Protein AF-A0A3D3IQ63-F1 (afdb_monomer_lite)

pLDDT: mean 90.09, std 13.67, range [35.81, 98.88]

Foldseek 3Di:
DVVVVVVVVVVVVVVVCVVVVVVVCCVVDDNDPPCPVVVVQQKDAFAEEAEAELVCQVFFDPACLLQGQEYEYPAWEAFLQLATQQAPDVPHGDSSNVSLPDPSVLVRLVVNVVSNRAYEYEYEDADPVSLLSCLPVQLRSLVSNCVRCVVVCVVSVHQEYEYHYDDPDQDDPVLLVSVLSNLQNNLVSCVVSVSHFYEYEDELCNLAGRTSHDLQSNLVRGQAYEYQQFQLPAQQRQWADAGAFQAQPQANHLDHSVNSVVSSVVRHPLLRYAYEDEQWGKKFKALDQDHGAGGQGNGMDIGQQQNVVVVCVVCVPWDKDADPRRRWIKTWDADPDPSMIMIGTIAAQRSVVVVLVSSLVSVHSHYYYHHRNRNHDHRSVCSSVSSPDMDRDPPDPPPPPPPPDDDDNNPPRDHHPQFFKKKFPDKDDWKWKADQPRPDTDTDPDIDIDTANMKMFAAQGMWTWMDRPQFKIKTFDHGWIKHFHGRHPLHTEIETAAGKMKMATRDQPRWYWYHYQSKIKTGRHGMWMWHDDDQKIKIAAQDDWMKMWGAAPVRDIDMDIDDHGKMWIAGNVRRDIDID

Sequence (580 aa):
MKSFLVLVSGCILLFIFGIVGLYLYIRLTPPQPSWAPARLLGLYKPEIIGFQPFWLIGSGKDSYADDITTLAYFSLALQKDGTMRYEDNPGELEPGFAMLSSDLYAATLSAHRKKGTRLSLLVQNMNEDDILALIDTPQAHASKLVEEVAPIMQKHGFTDLNLDIESFNKASESARLQYVQFVKTVKEELTRLHLGTLTVELTPKSPVELHLIDLARIGEIADYLVLMAYDYHYAYSPVAGPVAPIGGVPTQAEYDVETALKETLRYVPASKVILGVPLYGYEWETLRGTPGSAVIPGSWQVATAGRVEDMLKRCPDCQQGFDSVAQEPYVVYPGETPGHFQQIFYENEEALRAKITLAEKYQLAGVALWALGYEGEGMLAPMTMYKNTVQYRGFGIKPAIRYTEIQPASLTLLPPTHALVGSIATMSGVVKKMGRRDEEYQVLEKTGPLVQGESVVAGADGTMTIEFPTQILLNADAWSELSFVDLLPPHVLILQKGGTVTYRLIHKDMPWSIRVLGTLVVLEAGELEVSVEGSQATVTLIEGKAIIGSIDAENVTSTYDLQEGQTARINDDAKTVSIH

Radius of gyration: 28.15 Å; chains: 1; bounding box: 73×69×96 Å

Structure (mmCIF, N/CA/C/O backbone):
data_AF-A0A3D3IQ63-F1
#
_entry.id   AF-A0A3D3IQ63-F1
#
loop_
_atom_site.group_PDB
_atom_site.id
_atom_site.type_symbol
_atom_site.label_atom_id
_atom_site.label_alt_id
_atom_site.label_comp_id
_atom_site.label_asym_id
_atom_site.label_entity_id
_atom_site.label_seq_id
_atom_site.pdbx_PDB_ins_code
_atom_site.Cartn_x
_atom_site.Cartn_y
_atom_site.Cartn_z
_atom_site.occupancy
_atom_site.B_iso_or_equiv
_atom_site.auth_seq_id
_atom_site.auth_comp_id
_atom_site.auth_asym_id
_atom_site.auth_atom_id
_atom_site.pdbx_PDB_model_num
ATOM 1 N N . MET A 1 1 ? -36.071 -39.947 57.641 1.00 54.97 1 MET A N 1
ATOM 2 C CA . MET A 1 1 ? -36.736 -38.630 57.473 1.00 54.97 1 MET A CA 1
ATOM 3 C C . MET A 1 1 ? -35.860 -37.434 57.848 1.00 54.97 1 MET A C 1
ATOM 5 O O . MET A 1 1 ? -35.780 -36.525 57.037 1.00 54.97 1 MET A O 1
ATOM 9 N N . LYS A 1 2 ? -35.164 -37.412 58.999 1.00 51.81 2 LYS A N 1
ATOM 10 C CA . LYS A 1 2 ? -34.334 -36.251 59.402 1.00 51.81 2 LYS A CA 1
ATOM 11 C C . LYS A 1 2 ? -33.175 -35.924 58.437 1.00 51.81 2 LYS A C 1
ATOM 13 O O . LYS A 1 2 ? -32.948 -34.757 58.159 1.00 51.81 2 LYS A O 1
ATOM 18 N N . SER A 1 3 ? -32.518 -36.925 57.848 1.00 52.50 3 SER A N 1
ATOM 19 C CA . SER A 1 3 ? -31.385 -36.708 56.926 1.00 52.50 3 SER A CA 1
ATOM 20 C C . SER A 1 3 ? -31.787 -36.185 55.538 1.00 52.50 3 SER A C 1
ATOM 22 O O . SER A 1 3 ? -31.010 -35.490 54.897 1.00 52.50 3 SER A O 1
ATOM 24 N N . PHE A 1 4 ? -33.015 -36.467 55.088 1.00 59.12 4 PHE A N 1
ATOM 25 C CA . PHE A 1 4 ? -33.533 -35.983 53.801 1.00 59.12 4 PHE A CA 1
ATOM 26 C C . PHE A 1 4 ? -33.907 -34.495 53.874 1.00 59.12 4 PHE A C 1
ATOM 28 O O . PHE A 1 4 ? -33.630 -33.735 52.953 1.00 59.12 4 PHE A O 1
ATOM 35 N N . LEU A 1 5 ? -34.454 -34.056 55.015 1.00 55.16 5 LEU A N 1
ATOM 36 C CA . LEU A 1 5 ? -34.812 -32.653 55.240 1.00 55.16 5 LEU A CA 1
ATOM 37 C C . LEU A 1 5 ? -33.580 -31.734 55.304 1.00 55.16 5 LEU A C 1
ATOM 39 O O . LEU A 1 5 ? -33.637 -30.601 54.832 1.00 55.16 5 LEU A O 1
ATOM 43 N N . VAL A 1 6 ? -32.461 -32.226 55.850 1.00 65.06 6 VAL A N 1
ATOM 44 C CA . VAL A 1 6 ? -31.188 -31.485 55.919 1.00 65.06 6 VAL A CA 1
ATOM 45 C C . VAL A 1 6 ? -30.563 -31.329 54.531 1.00 65.06 6 VAL A C 1
ATOM 47 O O . VAL A 1 6 ? -30.089 -30.245 54.204 1.00 65.06 6 VAL A O 1
ATOM 50 N N . LEU A 1 7 ? -30.626 -32.366 53.687 1.00 60.66 7 LEU A N 1
ATOM 51 C CA . LEU A 1 7 ? -30.106 -32.304 52.317 1.00 60.66 7 LEU A CA 1
ATOM 52 C C . LEU A 1 7 ? -30.907 -31.321 51.449 1.00 60.66 7 LEU A C 1
ATOM 54 O O . LEU A 1 7 ? -30.328 -30.476 50.773 1.00 60.66 7 LEU A O 1
ATOM 58 N N . VAL A 1 8 ? -32.241 -31.380 51.526 1.00 66.38 8 VAL A N 1
ATOM 59 C CA . VAL A 1 8 ? -33.128 -30.478 50.774 1.00 66.38 8 VAL A CA 1
ATOM 60 C C . VAL A 1 8 ? -32.972 -29.032 51.253 1.00 66.38 8 VAL A C 1
ATOM 62 O O . VAL A 1 8 ? -32.876 -28.125 50.429 1.00 66.38 8 VAL A O 1
ATOM 65 N N . SER A 1 9 ? -32.853 -28.807 52.566 1.00 63.78 9 SER A N 1
ATOM 66 C CA . SER A 1 9 ? -32.623 -27.463 53.119 1.00 63.78 9 SER A CA 1
ATOM 67 C C . SER A 1 9 ? -31.252 -26.901 52.724 1.00 63.78 9 SER A C 1
ATOM 69 O O . SER A 1 9 ? -31.149 -25.718 52.406 1.00 63.78 9 SER A O 1
ATOM 71 N N . GLY A 1 10 ? -30.212 -27.743 52.676 1.00 64.56 10 GLY A N 1
ATOM 72 C CA . GLY A 1 10 ? -28.877 -27.362 52.206 1.00 64.56 10 GLY A CA 1
ATOM 73 C C . GLY A 1 10 ? -28.847 -26.986 50.721 1.00 64.56 10 GLY A C 1
ATOM 74 O O . GLY A 1 10 ? -28.242 -25.979 50.358 1.00 64.56 10 GLY A O 1
ATOM 75 N N . CYS A 1 11 ? -29.555 -27.732 49.868 1.00 63.19 11 CYS A N 1
ATOM 76 C CA . CYS A 1 11 ? -29.680 -27.412 48.443 1.00 63.19 11 CYS A CA 1
ATOM 77 C C . CYS A 1 11 ? -30.464 -26.115 48.199 1.00 63.19 11 CYS A C 1
ATOM 79 O O . CYS A 1 11 ? -30.069 -25.326 47.345 1.00 63.19 11 CYS A O 1
ATOM 81 N N . ILE A 1 12 ? -31.530 -25.858 48.966 1.00 71.00 12 ILE A N 1
ATOM 82 C CA . ILE A 1 12 ? -32.300 -24.606 48.870 1.00 71.00 12 ILE A CA 1
ATOM 83 C C . ILE A 1 12 ? -31.444 -23.411 49.306 1.00 71.00 12 ILE A C 1
ATOM 85 O O . ILE A 1 12 ? -31.438 -22.388 48.626 1.00 71.00 12 ILE A O 1
ATOM 89 N N . LEU A 1 13 ? -30.670 -23.543 50.388 1.00 66.56 13 LEU A N 1
ATOM 90 C CA . LEU A 1 13 ? -29.742 -22.500 50.834 1.00 66.56 13 LEU A CA 1
ATOM 91 C C . LEU A 1 13 ? -28.660 -22.214 49.786 1.00 66.56 13 LEU A C 1
ATOM 93 O O . LEU A 1 13 ? -28.442 -21.052 49.461 1.00 66.56 13 LEU A O 1
ATOM 97 N N . LEU A 1 14 ? -28.038 -23.242 49.200 1.00 66.06 14 LEU A N 1
ATOM 98 C CA . LEU A 1 14 ? -27.058 -23.072 48.118 1.00 66.06 14 LEU A CA 1
ATOM 99 C C . LEU A 1 14 ? -27.665 -22.410 46.875 1.00 66.06 14 LEU A C 1
ATOM 101 O O . LEU A 1 14 ? -27.019 -21.570 46.253 1.00 66.06 14 LEU A O 1
ATOM 105 N N . PHE A 1 15 ? -28.913 -22.736 46.537 1.00 74.00 15 PHE A N 1
ATOM 106 C CA . PHE A 1 15 ? -29.622 -22.121 45.417 1.00 74.00 15 PHE A CA 1
ATOM 107 C C . PHE A 1 15 ? -29.935 -20.641 45.684 1.00 74.00 15 PHE A C 1
ATOM 109 O O . PHE A 1 15 ? -29.714 -19.796 44.820 1.00 74.00 15 PHE A O 1
ATOM 116 N N . ILE A 1 16 ? -30.367 -20.303 46.903 1.00 75.12 16 ILE A N 1
ATOM 117 C CA . ILE A 1 16 ? -30.617 -18.915 47.318 1.00 75.12 16 ILE A CA 1
ATOM 118 C C . ILE A 1 16 ? -29.309 -18.115 47.356 1.00 75.12 16 ILE A C 1
ATOM 120 O O . ILE A 1 16 ? -29.267 -17.014 46.814 1.00 75.12 16 ILE A O 1
ATOM 124 N N . PHE A 1 17 ? -28.227 -18.661 47.921 1.00 71.00 17 PHE A N 1
ATOM 125 C CA . PHE A 1 17 ? -26.913 -18.007 47.907 1.00 71.00 17 PHE A CA 1
ATOM 126 C C . PHE A 1 17 ? -26.361 -17.849 46.485 1.00 71.00 17 PHE A C 1
ATOM 128 O O . PHE A 1 17 ? -25.771 -16.814 46.185 1.00 71.00 17 PHE A O 1
ATOM 135 N N . GLY A 1 18 ? -26.606 -18.813 45.593 1.00 72.19 18 GLY A N 1
ATOM 136 C CA . GLY A 1 18 ? -26.267 -18.711 44.174 1.00 72.19 18 GLY A CA 1
ATOM 137 C C . GLY A 1 18 ? -27.030 -17.592 43.462 1.00 72.19 18 GLY A C 1
ATOM 138 O O . GLY A 1 18 ? -26.425 -16.804 42.743 1.00 72.19 18 GLY A O 1
ATOM 139 N N . ILE A 1 19 ? -28.337 -17.460 43.712 1.00 72.00 19 ILE A N 1
ATOM 140 C CA . ILE A 1 19 ? -29.169 -16.393 43.132 1.00 72.00 19 ILE A CA 1
ATOM 141 C C . ILE A 1 19 ? -28.791 -15.022 43.694 1.00 72.00 19 ILE A C 1
ATOM 143 O O . ILE A 1 19 ? -28.681 -14.066 42.933 1.00 72.00 19 ILE A O 1
ATOM 147 N N . VAL A 1 20 ? -28.570 -14.908 45.005 1.00 74.69 20 VAL A N 1
ATOM 148 C CA . VAL A 1 20 ? -28.164 -13.646 45.641 1.00 74.69 20 VAL A CA 1
ATOM 149 C C . VAL A 1 20 ? -26.754 -13.251 45.201 1.00 74.69 20 VAL A C 1
ATOM 151 O O . VAL A 1 20 ? -26.525 -12.085 44.897 1.00 74.69 20 VAL A O 1
ATOM 154 N N . GLY A 1 21 ? -25.831 -14.210 45.090 1.00 74.50 21 GLY A N 1
ATOM 155 C CA . GLY A 1 21 ? -24.493 -13.993 44.543 1.00 74.50 21 GLY A CA 1
ATOM 156 C C . GLY A 1 21 ? -24.529 -13.542 43.084 1.00 74.50 21 GLY A C 1
ATOM 157 O O . GLY A 1 21 ? -23.858 -12.577 42.735 1.00 74.50 21 GLY A O 1
ATOM 158 N N . LEU A 1 22 ? -25.370 -14.162 42.251 1.00 56.25 22 LEU A N 1
ATOM 159 C CA . LEU A 1 22 ? -25.578 -13.766 40.856 1.00 56.25 22 LEU A CA 1
ATOM 160 C C . LEU A 1 22 ? -26.241 -12.383 40.743 1.00 56.25 22 LEU A C 1
ATOM 162 O O . LEU A 1 22 ? -25.830 -11.573 39.920 1.00 56.25 22 LEU A O 1
ATOM 166 N N . TYR A 1 23 ? -27.223 -12.081 41.593 1.00 70.00 23 TYR A N 1
ATOM 167 C CA . TYR A 1 23 ? -27.890 -10.778 41.649 1.00 70.00 23 TYR A CA 1
ATOM 168 C C . TYR A 1 23 ? -26.930 -9.660 42.079 1.00 70.00 23 TYR A C 1
ATOM 170 O O . TYR A 1 23 ? -26.915 -8.592 41.468 1.00 70.00 23 TYR A O 1
ATOM 178 N N . LEU A 1 24 ? -26.104 -9.908 43.100 1.00 63.59 24 LEU A N 1
ATOM 179 C CA . LEU A 1 24 ? -25.075 -8.972 43.553 1.00 63.59 24 LEU A CA 1
ATOM 180 C C . LEU A 1 24 ? -23.960 -8.821 42.517 1.00 63.59 24 LEU A C 1
ATOM 182 O O . LEU A 1 24 ? -23.536 -7.698 42.276 1.00 63.59 24 LEU A O 1
ATOM 186 N N . TYR A 1 25 ? -23.544 -9.905 41.856 1.00 59.03 25 TYR A N 1
ATOM 187 C CA . TYR A 1 25 ? -22.601 -9.861 40.739 1.00 59.03 25 TYR A CA 1
ATOM 188 C C . TYR A 1 25 ? -23.136 -8.964 39.618 1.00 59.03 25 TYR A C 1
ATOM 190 O O . TYR A 1 25 ? -22.498 -7.972 39.300 1.00 59.03 25 TYR A O 1
ATOM 198 N N . ILE A 1 26 ? -24.359 -9.202 39.128 1.00 54.91 26 ILE A N 1
ATOM 199 C CA . ILE A 1 26 ? -24.999 -8.392 38.074 1.00 54.91 26 ILE A CA 1
ATOM 200 C C . ILE A 1 26 ? -25.148 -6.912 38.477 1.00 54.91 26 ILE A C 1
ATOM 202 O O . ILE A 1 26 ? -25.038 -6.035 37.626 1.00 54.91 26 ILE A O 1
ATOM 206 N N . ARG A 1 27 ? -25.410 -6.616 39.759 1.00 58.56 27 ARG A N 1
ATOM 207 C CA . ARG A 1 27 ? -25.568 -5.241 40.276 1.00 58.56 27 ARG A CA 1
ATOM 208 C C . ARG A 1 27 ? -24.247 -4.502 40.496 1.00 58.56 27 ARG A C 1
ATOM 210 O O . ARG A 1 27 ? -24.244 -3.278 40.414 1.00 58.56 27 ARG A O 1
ATOM 217 N N . LEU A 1 28 ? -23.182 -5.217 40.860 1.00 53.81 28 LEU A N 1
ATOM 218 C CA . LEU A 1 28 ? -21.887 -4.642 41.241 1.00 53.81 28 LEU A CA 1
ATOM 219 C C . LEU A 1 28 ? -20.875 -4.656 40.092 1.00 53.81 28 LEU A C 1
ATOM 221 O O . LEU A 1 28 ? -19.914 -3.893 40.128 1.00 53.81 28 LEU A O 1
ATOM 225 N N . THR A 1 29 ? -21.079 -5.488 39.069 1.00 40.66 29 THR A N 1
ATOM 226 C CA . THR A 1 29 ? -20.314 -5.400 37.825 1.00 40.66 29 THR A CA 1
ATOM 227 C C . THR A 1 29 ? -20.965 -4.386 36.887 1.00 40.66 29 THR A C 1
ATOM 229 O O . THR A 1 29 ? -22.187 -4.432 36.728 1.00 40.66 29 THR A O 1
ATOM 232 N N . PRO A 1 30 ? -20.192 -3.502 36.225 1.00 41.28 30 PRO A N 1
ATOM 233 C CA . PRO A 1 30 ? -20.724 -2.658 35.156 1.00 41.28 30 PRO A CA 1
ATOM 234 C C . PRO A 1 30 ? -21.435 -3.536 34.117 1.00 41.28 30 PRO A C 1
ATOM 236 O O . PRO A 1 30 ? -21.027 -4.694 33.963 1.00 41.28 30 PRO A O 1
ATOM 239 N N . PRO A 1 31 ? -22.484 -3.032 33.431 1.00 39.31 31 PRO A N 1
ATOM 240 C CA . PRO A 1 31 ? -23.261 -3.812 32.476 1.00 39.31 31 PRO A CA 1
ATOM 241 C C . PRO A 1 31 ? -22.312 -4.466 31.478 1.00 39.31 31 PRO A C 1
ATOM 243 O O . PRO A 1 31 ? -21.754 -3.819 30.595 1.00 39.31 31 PRO A O 1
ATOM 246 N N . GLN A 1 32 ? -22.093 -5.764 31.668 1.00 38.66 32 GLN A N 1
ATOM 247 C CA . GLN A 1 32 ? -21.360 -6.559 30.711 1.00 38.66 32 GLN A CA 1
ATOM 248 C C . GLN A 1 32 ? -22.231 -6.612 29.459 1.00 38.66 32 GLN A C 1
ATOM 250 O O . GLN A 1 32 ? -23.455 -6.765 29.572 1.00 38.66 32 GLN A O 1
ATOM 255 N N . PRO A 1 33 ? -21.649 -6.478 28.265 1.00 42.53 33 PRO A N 1
ATOM 256 C CA . PRO A 1 33 ? -22.426 -6.636 27.055 1.00 42.53 33 PRO A CA 1
ATOM 257 C C . PRO A 1 33 ? -23.114 -8.011 27.071 1.00 42.53 33 PRO A C 1
ATOM 259 O O . PRO A 1 33 ? -22.574 -8.989 27.594 1.00 42.53 33 PRO A O 1
ATOM 262 N N . SER A 1 34 ? -24.326 -8.084 26.515 1.00 38.94 34 SER A N 1
ATOM 263 C CA . SER A 1 34 ? -25.260 -9.223 26.617 1.00 38.94 34 SER A CA 1
ATOM 264 C C . SER A 1 34 ? -24.714 -10.583 26.144 1.00 38.94 34 SER A C 1
ATOM 266 O O . SER A 1 34 ? -25.375 -11.607 26.299 1.00 38.94 34 SER A O 1
ATOM 268 N N . TRP A 1 35 ? -23.496 -10.619 25.603 1.00 45.09 35 TRP A N 1
ATOM 269 C CA . TRP A 1 35 ? -22.782 -11.797 25.122 1.00 45.09 35 TRP A CA 1
ATOM 270 C C . TRP A 1 35 ? -21.741 -12.381 26.100 1.00 45.09 35 TRP A C 1
ATOM 272 O O . TRP A 1 35 ? -21.140 -13.410 25.790 1.00 45.09 35 TRP A O 1
ATOM 282 N N . ALA A 1 36 ? -21.519 -11.797 27.285 1.00 40.62 36 ALA A N 1
ATOM 283 C CA . ALA A 1 36 ? -20.539 -12.311 28.257 1.00 40.62 36 ALA A CA 1
ATOM 284 C C . ALA A 1 36 ? -20.741 -13.797 28.671 1.00 40.62 36 ALA A C 1
ATOM 286 O O . ALA A 1 36 ? -19.748 -14.526 28.728 1.00 40.62 36 ALA A O 1
ATOM 287 N N . PRO A 1 37 ? -21.976 -14.314 28.863 1.00 45.09 37 PRO A N 1
ATOM 288 C CA . PRO A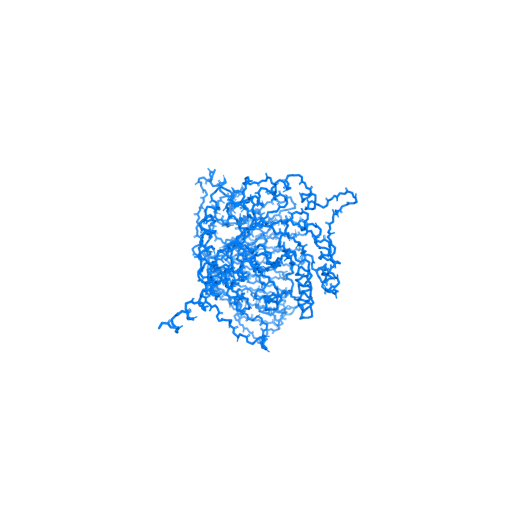 1 37 ? -22.205 -15.740 29.134 1.00 45.09 37 PRO A CA 1
ATOM 289 C C . PRO A 1 37 ? -21.904 -16.650 27.932 1.00 45.09 37 PRO A C 1
ATOM 291 O O . PRO A 1 37 ? -21.492 -17.791 28.110 1.00 45.09 37 PRO A O 1
ATOM 294 N N . ALA A 1 38 ? -22.084 -16.155 26.704 1.00 53.25 38 ALA A N 1
ATOM 295 C CA . ALA A 1 38 ? -21.797 -16.910 25.483 1.00 53.25 38 ALA A CA 1
ATOM 296 C C . ALA A 1 38 ? -20.282 -17.069 25.265 1.00 53.25 38 ALA A C 1
ATOM 298 O O . ALA A 1 38 ? -19.828 -18.146 24.878 1.00 53.25 38 ALA A O 1
ATOM 299 N N . ARG A 1 39 ? -19.485 -16.052 25.632 1.00 55.00 39 ARG A N 1
ATOM 300 C CA . ARG A 1 39 ? -18.014 -16.146 25.629 1.00 55.00 39 ARG A CA 1
ATOM 301 C C . ARG A 1 39 ? -17.484 -17.198 26.605 1.00 55.00 39 ARG A C 1
ATOM 303 O O . ARG A 1 39 ? -16.527 -17.889 26.273 1.00 55.00 39 ARG A O 1
ATOM 310 N N . LEU A 1 40 ? -18.130 -17.376 27.761 1.00 56.00 40 LEU A N 1
ATOM 311 C CA . LEU A 1 40 ? -17.827 -18.463 28.709 1.00 56.00 40 LEU A CA 1
ATOM 312 C C . LEU A 1 40 ? -18.062 -19.863 28.110 1.00 56.00 40 LEU A C 1
ATOM 314 O O . LEU A 1 40 ? -17.455 -20.825 28.571 1.00 56.00 40 LEU A O 1
ATOM 318 N N . LEU A 1 41 ? -18.901 -19.973 27.075 1.00 58.53 41 LEU A N 1
ATOM 319 C CA . LEU A 1 41 ? -19.159 -21.202 26.316 1.00 58.53 41 LEU A CA 1
ATOM 320 C C . LEU A 1 41 ? -18.305 -21.311 25.039 1.00 58.53 41 LEU A C 1
ATOM 322 O O . LEU A 1 41 ? -18.536 -22.206 24.230 1.00 58.53 41 LEU A O 1
ATOM 326 N N . GLY A 1 42 ? -17.343 -20.406 24.827 1.00 64.50 42 GLY A N 1
ATOM 327 C CA . GLY A 1 42 ? -16.513 -20.371 23.619 1.00 64.50 42 GLY A CA 1
ATOM 328 C C . GLY A 1 42 ? -17.244 -19.881 22.363 1.00 64.50 42 GLY A C 1
ATOM 329 O O . GLY A 1 42 ? -16.714 -20.036 21.264 1.00 64.50 42 GLY A O 1
ATOM 330 N N . LEU A 1 43 ? -18.442 -19.300 22.508 1.00 74.44 43 LEU A N 1
ATOM 331 C CA . LEU A 1 43 ? -19.214 -18.710 21.415 1.00 74.44 43 LEU A CA 1
ATOM 332 C C . LEU A 1 43 ? -18.895 -17.221 21.278 1.00 74.44 43 LEU A C 1
ATOM 334 O O . LEU A 1 43 ? -18.869 -16.481 22.266 1.00 74.44 43 LEU A O 1
ATOM 338 N N . TYR A 1 44 ? -18.694 -16.766 20.048 1.00 77.31 44 TYR A N 1
ATOM 339 C CA . TYR A 1 44 ? -18.408 -15.367 19.751 1.00 77.31 44 TYR A CA 1
ATOM 340 C C . TYR A 1 44 ? -19.071 -14.925 18.448 1.00 77.31 44 TYR A C 1
ATOM 342 O O . TYR A 1 44 ? -19.349 -15.731 17.561 1.00 77.31 44 TYR A O 1
ATOM 350 N N . LYS A 1 45 ? -19.337 -13.622 18.366 1.00 87.50 45 LYS A N 1
ATOM 351 C CA . LYS A 1 45 ? -19.707 -12.939 17.127 1.00 87.50 45 LYS A CA 1
ATOM 352 C C . LYS A 1 45 ? -18.475 -12.228 16.570 1.00 87.50 45 LYS A C 1
ATOM 354 O O . LYS A 1 45 ? -17.654 -11.791 17.387 1.00 87.50 45 LYS A O 1
ATOM 359 N N . PRO A 1 46 ? -18.340 -12.124 15.241 1.00 93.81 46 PRO A N 1
ATOM 360 C CA . PRO A 1 46 ? -17.235 -11.395 14.647 1.00 93.81 46 PRO A CA 1
ATOM 361 C C . PRO A 1 46 ? -17.337 -9.903 14.960 1.00 93.81 46 PRO A C 1
ATOM 363 O O . PRO A 1 46 ? -18.431 -9.344 15.085 1.00 93.81 46 PRO A O 1
ATOM 366 N N . GLU A 1 47 ? -16.179 -9.272 15.085 1.00 96.31 47 GLU A N 1
ATOM 367 C CA . GLU A 1 47 ? -16.042 -7.828 15.043 1.00 96.31 47 GLU A CA 1
ATOM 368 C C . GLU A 1 47 ? -16.046 -7.352 13.587 1.00 96.31 47 GLU A C 1
ATOM 370 O O . GLU A 1 47 ? -15.438 -7.967 12.716 1.00 96.31 47 GLU A O 1
ATOM 375 N N . ILE A 1 48 ? -16.761 -6.272 13.303 1.00 98.19 48 ILE A N 1
ATOM 376 C CA . ILE A 1 48 ? -16.761 -5.617 12.001 1.00 98.19 48 ILE A CA 1
ATOM 377 C C . ILE A 1 48 ? -16.519 -4.140 12.268 1.00 98.19 48 ILE A C 1
ATOM 379 O O . ILE A 1 48 ? -17.424 -3.441 12.738 1.00 98.19 48 ILE A O 1
ATOM 383 N N . ILE A 1 49 ? -15.290 -3.695 12.020 1.00 98.62 49 ILE A N 1
ATOM 384 C CA . ILE A 1 49 ? -14.910 -2.287 12.129 1.00 98.62 49 ILE A CA 1
ATOM 385 C C . ILE A 1 49 ? -15.165 -1.634 10.774 1.00 98.62 49 ILE A C 1
ATOM 387 O O . ILE A 1 49 ? -14.682 -2.111 9.756 1.00 98.62 49 ILE A O 1
ATOM 391 N N . GLY A 1 50 ? -15.937 -0.558 10.737 1.00 98.25 50 GLY A N 1
ATOM 392 C CA . GLY A 1 50 ? -16.046 0.284 9.552 1.00 98.25 50 GLY A CA 1
ATOM 393 C C . GLY A 1 50 ? -15.323 1.597 9.792 1.00 98.25 50 GLY A C 1
ATOM 394 O O . GLY A 1 50 ? -15.747 2.358 10.665 1.00 98.25 50 GLY A O 1
ATOM 395 N N . PHE A 1 51 ? -14.252 1.858 9.045 1.00 98.56 51 PHE A N 1
ATOM 396 C CA . PHE A 1 51 ? -13.555 3.139 9.104 1.00 98.56 51 PHE A CA 1
ATOM 397 C C . PHE A 1 51 ? -14.316 4.172 8.288 1.00 98.56 51 PHE A C 1
ATOM 399 O O . PHE A 1 51 ? -14.568 3.963 7.102 1.00 98.56 51 PHE A O 1
ATOM 406 N N . GLN A 1 52 ? -14.691 5.276 8.928 1.00 97.44 52 GLN A N 1
ATOM 407 C CA . GLN A 1 52 ? -15.384 6.391 8.298 1.00 97.44 52 GLN A CA 1
ATOM 408 C C . GLN A 1 52 ? -14.464 7.619 8.271 1.00 97.44 52 GLN A C 1
ATOM 410 O O . GLN A 1 52 ? -14.329 8.295 9.297 1.00 97.44 52 GLN A O 1
ATOM 415 N N . PRO A 1 53 ? -13.833 7.906 7.118 1.00 97.06 53 PRO A N 1
ATOM 416 C CA . PRO A 1 53 ? -13.012 9.085 6.920 1.00 97.06 53 PRO A CA 1
ATOM 417 C C . PRO A 1 53 ? -13.808 10.377 7.057 1.00 97.06 53 PRO A C 1
ATOM 419 O O . PRO A 1 53 ? -14.946 10.464 6.595 1.00 97.06 53 PRO A O 1
ATOM 422 N N . PHE A 1 54 ? -13.196 11.413 7.627 1.00 95.62 54 PHE A N 1
ATOM 423 C CA . PHE A 1 54 ? -13.874 12.673 7.908 1.00 95.62 54 PHE A CA 1
ATOM 424 C C . PHE A 1 54 ? -14.372 13.354 6.632 1.00 95.62 54 PHE A C 1
ATOM 426 O O . PHE A 1 54 ? -15.419 13.998 6.640 1.00 95.62 54 PHE A O 1
ATOM 433 N N . TRP A 1 55 ? -13.660 13.158 5.519 1.00 95.31 55 TRP A N 1
ATOM 434 C CA . TRP A 1 55 ? -14.020 13.682 4.203 1.00 95.31 55 TRP A CA 1
ATOM 435 C C . TRP A 1 55 ? -15.142 12.893 3.510 1.00 95.31 55 TRP A C 1
ATOM 437 O O . TRP A 1 55 ? -15.653 13.344 2.488 1.00 95.31 55 TRP A O 1
ATOM 447 N N . LEU A 1 56 ? -15.545 11.741 4.059 1.00 94.69 56 LEU A N 1
ATOM 448 C CA . LEU A 1 56 ? -16.667 10.923 3.579 1.00 94.69 56 LEU A CA 1
ATOM 449 C C . LEU A 1 56 ? -17.873 10.951 4.531 1.00 94.69 56 LEU A C 1
ATOM 451 O O . LEU A 1 56 ? -18.873 10.268 4.314 1.00 94.69 56 LEU A O 1
ATOM 455 N N . ILE A 1 57 ? -17.831 11.744 5.605 1.00 92.69 57 ILE A N 1
ATOM 456 C CA . ILE A 1 57 ? -19.004 11.911 6.466 1.00 92.69 57 ILE A CA 1
ATOM 457 C C . ILE A 1 57 ? -20.077 12.691 5.707 1.00 92.69 57 ILE A C 1
ATOM 459 O O . ILE A 1 57 ? -19.872 13.826 5.286 1.00 92.69 57 ILE A O 1
ATOM 463 N N . GLY A 1 58 ? -21.249 12.071 5.568 1.00 85.75 58 GLY A N 1
ATOM 464 C CA . GLY A 1 58 ? -22.357 12.598 4.771 1.00 85.75 58 GLY A CA 1
ATOM 465 C C . GLY A 1 58 ? -22.352 12.130 3.314 1.00 85.75 58 GLY A C 1
ATOM 466 O O . GLY A 1 58 ? -23.296 12.445 2.593 1.00 85.75 58 GLY A O 1
ATOM 467 N N . SER A 1 59 ? -21.343 11.362 2.890 1.00 81.50 59 SER A N 1
ATOM 468 C CA . SER A 1 59 ? -21.374 10.588 1.648 1.00 81.50 59 SER A CA 1
ATOM 469 C C . SER A 1 59 ? -21.585 9.093 1.937 1.00 81.50 59 SER A C 1
ATOM 471 O O . SER A 1 59 ? -21.406 8.618 3.062 1.00 81.50 59 SER A O 1
ATOM 473 N N . GLY A 1 60 ? -22.026 8.344 0.924 1.00 81.44 60 GLY A N 1
ATOM 474 C CA . GLY A 1 60 ? -22.345 6.919 1.053 1.00 81.44 60 GLY A CA 1
ATOM 475 C C . GLY A 1 60 ? -23.715 6.650 1.684 1.00 81.44 60 GLY A C 1
ATOM 476 O O . GLY A 1 60 ? -24.663 7.414 1.495 1.00 81.44 60 GLY A O 1
ATOM 477 N N . LYS A 1 61 ? -23.837 5.526 2.402 1.00 83.75 61 LYS A N 1
ATOM 478 C CA . LYS A 1 61 ? -25.104 5.078 3.007 1.00 83.75 61 LYS A CA 1
ATOM 479 C C . LYS A 1 61 ? -25.502 5.944 4.209 1.00 83.75 61 LYS A C 1
ATOM 481 O O . LYS A 1 61 ? -24.665 6.310 5.030 1.00 83.75 61 LYS A O 1
ATOM 486 N N . ASP A 1 62 ? -26.811 6.142 4.398 1.00 83.06 62 ASP A N 1
ATOM 487 C CA . ASP A 1 62 ? -27.376 6.877 5.547 1.00 83.06 62 ASP A CA 1
ATOM 488 C C . ASP A 1 62 ? -26.954 6.300 6.912 1.00 83.06 62 ASP A C 1
ATOM 490 O O . ASP A 1 62 ? -26.868 7.009 7.918 1.00 83.06 62 ASP A O 1
ATOM 494 N N . SER A 1 63 ? -26.746 4.982 6.987 1.00 89.62 63 SER A N 1
ATOM 495 C CA . SER A 1 63 ? -26.290 4.307 8.199 1.00 89.62 63 SER A CA 1
ATOM 496 C C . SER A 1 63 ? -25.632 2.970 7.882 1.00 89.62 63 SER A C 1
ATOM 498 O O . SER A 1 63 ? -26.199 2.149 7.165 1.00 89.62 63 SER A O 1
ATOM 500 N N . TYR A 1 64 ? -24.492 2.719 8.524 1.00 94.31 64 TYR A N 1
ATOM 501 C CA . TYR A 1 64 ? -23.761 1.449 8.463 1.00 94.31 64 TYR A CA 1
ATOM 502 C C . TYR A 1 64 ? -24.047 0.536 9.653 1.00 94.31 64 TYR A C 1
ATOM 504 O O . TYR A 1 64 ? -23.529 -0.573 9.742 1.00 94.31 64 TYR A O 1
ATOM 512 N N . ALA A 1 65 ? -24.877 0.981 10.596 1.00 93.38 65 ALA A N 1
ATOM 513 C CA . ALA A 1 65 ? -25.101 0.295 11.861 1.00 93.38 65 ALA A CA 1
ATOM 514 C C . ALA A 1 65 ? -25.674 -1.123 11.716 1.00 93.38 65 ALA A C 1
ATOM 516 O O . ALA A 1 65 ? -25.569 -1.910 12.656 1.00 93.38 65 ALA A O 1
ATOM 517 N N . ASP A 1 66 ? -26.273 -1.458 10.571 1.00 92.00 66 ASP A N 1
ATOM 518 C CA . ASP A 1 66 ? -26.759 -2.808 10.281 1.00 92.00 66 ASP A CA 1
ATOM 519 C C . ASP A 1 66 ? -25.627 -3.703 9.739 1.00 92.00 66 ASP A C 1
ATOM 521 O O . ASP A 1 66 ? -25.574 -4.878 10.101 1.00 92.00 66 ASP A O 1
ATOM 525 N N . ASP A 1 67 ? -24.640 -3.122 9.053 1.00 94.62 67 ASP A N 1
ATOM 526 C CA . ASP A 1 67 ? -23.495 -3.808 8.442 1.00 94.62 67 ASP A CA 1
ATOM 527 C C . ASP A 1 67 ? -22.331 -4.030 9.428 1.00 94.62 67 ASP A C 1
ATOM 529 O O . ASP A 1 67 ? -21.706 -5.087 9.417 1.00 94.62 67 ASP A O 1
ATOM 533 N N . ILE A 1 68 ? -22.074 -3.083 10.340 1.00 96.75 68 ILE A N 1
ATOM 534 C CA . ILE A 1 68 ? -20.873 -3.088 11.205 1.00 96.75 68 ILE A CA 1
ATOM 535 C C . ILE A 1 68 ? -21.194 -3.270 12.696 1.00 96.75 68 ILE A C 1
ATOM 537 O O . ILE A 1 68 ? -22.324 -3.034 13.140 1.00 96.75 68 ILE A O 1
ATOM 541 N N . THR A 1 69 ? -20.209 -3.685 13.499 1.00 97.38 69 THR A N 1
ATOM 542 C CA . THR A 1 69 ? -20.313 -3.733 14.974 1.00 97.38 69 THR A CA 1
ATOM 543 C C . THR A 1 69 ? -19.666 -2.526 15.644 1.00 97.38 69 THR A C 1
ATOM 545 O O . THR A 1 69 ? -20.131 -2.120 16.715 1.00 97.38 69 THR A O 1
ATOM 548 N N . THR A 1 70 ? -18.662 -1.930 14.998 1.00 98.38 70 THR A N 1
ATOM 549 C CA . THR A 1 70 ? -17.915 -0.768 15.483 1.00 98.38 70 THR A CA 1
ATOM 550 C C . THR A 1 70 ? -17.724 0.240 14.353 1.00 98.38 70 THR A C 1
ATOM 552 O O . THR A 1 70 ? -17.245 -0.115 13.281 1.00 98.38 70 THR A O 1
ATOM 555 N N . LEU A 1 71 ? -18.097 1.496 14.594 1.00 98.25 71 LEU A N 1
ATOM 556 C CA . LEU A 1 71 ? -17.804 2.625 13.714 1.00 98.25 71 LEU A CA 1
ATOM 557 C C . LEU A 1 71 ? -16.513 3.293 14.199 1.00 98.25 71 LEU A C 1
ATOM 559 O O . LEU A 1 71 ? -16.479 3.793 15.327 1.00 98.25 71 LEU A O 1
ATOM 563 N N . ALA A 1 72 ? -15.473 3.290 13.372 1.00 98.44 72 ALA A N 1
ATOM 564 C CA . ALA A 1 72 ? -14.208 3.955 13.659 1.00 98.44 72 ALA A CA 1
ATOM 565 C C . ALA A 1 72 ? -14.163 5.323 12.970 1.00 98.44 72 ALA A C 1
ATOM 567 O O . ALA A 1 72 ? -14.296 5.417 11.751 1.00 98.44 72 ALA A O 1
ATOM 568 N N . TYR A 1 73 ? -13.989 6.385 13.756 1.00 98.31 73 TYR A N 1
ATOM 569 C CA . TYR A 1 73 ? -13.787 7.728 13.226 1.00 98.31 73 TYR A CA 1
ATOM 570 C C . TYR A 1 73 ? -12.365 7.866 12.694 1.00 98.31 73 TYR A C 1
ATOM 572 O O . TYR A 1 73 ? -11.437 7.856 13.499 1.00 98.31 73 TYR A O 1
ATOM 580 N N . PHE A 1 74 ? -12.204 8.035 11.382 1.00 96.94 74 PHE A N 1
ATOM 581 C CA . PHE A 1 74 ? -10.915 8.342 10.773 1.00 96.94 74 PHE A CA 1
ATOM 582 C C . PHE A 1 74 ? -10.899 9.826 10.370 1.00 96.94 74 PHE A C 1
ATOM 584 O O . PHE A 1 74 ? -11.637 10.247 9.497 1.00 96.94 74 PHE A O 1
ATOM 591 N N . SER A 1 75 ? -10.105 10.695 10.969 1.00 95.44 75 SER A N 1
ATOM 592 C CA . SER A 1 75 ? -9.151 10.466 12.049 1.00 95.44 75 SER A CA 1
ATOM 593 C C . SER A 1 75 ? -8.838 11.796 12.731 1.00 95.44 75 SER A C 1
ATOM 595 O O . SER A 1 75 ? -9.332 12.849 12.319 1.00 95.44 75 SER A O 1
ATOM 597 N N . LEU A 1 76 ? -8.028 11.744 13.787 1.00 97.88 76 LEU A N 1
ATOM 598 C CA . LEU A 1 76 ? -7.352 12.911 14.350 1.00 97.88 76 LEU A CA 1
ATOM 599 C C . LEU A 1 76 ? -5.832 12.743 14.217 1.00 97.88 76 LEU A C 1
ATOM 601 O O . LEU A 1 76 ? -5.315 11.643 14.406 1.00 97.88 76 LEU A O 1
ATOM 605 N N . ALA A 1 77 ? -5.106 13.824 13.936 1.00 97.31 77 ALA A N 1
ATOM 606 C CA . ALA A 1 77 ? -3.652 13.773 13.775 1.00 97.31 77 ALA A CA 1
ATOM 607 C C . ALA A 1 77 ? -2.916 13.874 15.126 1.00 97.31 77 ALA A C 1
ATOM 609 O O . ALA A 1 77 ? -3.106 14.833 15.880 1.00 97.31 77 ALA A O 1
ATOM 610 N N . LEU A 1 78 ? -2.059 12.893 15.414 1.00 98.25 78 LEU A N 1
ATOM 611 C CA . LEU A 1 78 ? -1.185 12.848 16.587 1.00 98.25 78 LEU A CA 1
ATOM 612 C C . LEU A 1 78 ? 0.167 13.489 16.266 1.00 98.25 78 LEU A C 1
ATOM 614 O O . LEU A 1 78 ? 0.837 13.098 15.315 1.00 98.25 78 LEU A O 1
ATOM 618 N N . GLN A 1 79 ? 0.598 14.440 17.086 1.00 97.81 79 GLN A N 1
ATOM 619 C CA . GLN A 1 79 ? 1.874 15.132 16.934 1.00 97.81 79 GLN A CA 1
ATOM 620 C C . GLN A 1 79 ? 3.006 14.413 17.675 1.00 97.81 79 GLN A C 1
ATOM 622 O O . GLN A 1 79 ? 2.781 13.609 18.580 1.00 97.81 79 GLN A O 1
ATOM 627 N N . LYS A 1 80 ? 4.245 14.764 17.323 1.00 97.81 80 LYS A N 1
ATOM 628 C CA . LYS A 1 80 ? 5.490 14.190 17.863 1.00 97.81 80 LYS A CA 1
ATOM 629 C C . LYS A 1 80 ? 5.694 14.268 19.381 1.00 97.81 80 LYS A C 1
ATOM 631 O O . LYS A 1 80 ? 6.606 13.641 19.900 1.00 97.81 80 LYS A O 1
ATOM 636 N N . ASP A 1 81 ? 4.912 15.069 20.098 1.00 97.69 81 ASP A N 1
ATOM 637 C CA . ASP A 1 81 ? 4.999 15.247 21.555 1.00 97.69 81 ASP A CA 1
ATOM 638 C C . ASP A 1 81 ? 3.828 14.591 22.311 1.00 97.69 81 ASP A C 1
ATOM 640 O O . ASP A 1 81 ? 3.664 14.773 23.521 1.00 97.69 81 ASP A O 1
ATOM 644 N N . GLY A 1 82 ? 2.997 13.821 21.602 1.00 97.81 82 GLY A N 1
ATOM 645 C CA . GLY A 1 82 ? 1.806 13.185 22.154 1.00 97.81 82 GLY A CA 1
ATOM 646 C C . GLY A 1 82 ? 0.572 14.088 22.198 1.00 97.81 82 GLY A C 1
ATOM 647 O O . GLY A 1 82 ? -0.458 13.657 22.706 1.00 97.81 82 GLY A O 1
ATOM 648 N N . THR A 1 83 ? 0.635 15.326 21.697 1.00 98.12 83 THR A N 1
ATOM 649 C CA . THR A 1 83 ? -0.544 16.202 21.593 1.00 98.12 83 THR A CA 1
ATOM 650 C C . THR A 1 83 ? -1.326 15.973 20.297 1.00 98.12 83 THR A C 1
ATOM 652 O O . THR A 1 83 ? -0.789 15.468 19.313 1.00 98.12 83 THR A O 1
ATOM 655 N N . MET A 1 84 ? -2.600 16.371 20.266 1.00 97.31 84 MET A N 1
ATOM 656 C CA . MET A 1 84 ? -3.406 16.339 19.040 1.00 97.31 84 MET A CA 1
ATOM 657 C C . MET A 1 84 ? -3.232 17.631 18.237 1.00 97.31 84 MET A C 1
ATOM 659 O O . MET A 1 84 ? -3.133 18.715 18.817 1.00 97.31 84 MET A O 1
ATOM 663 N N . ARG A 1 85 ? -3.240 17.538 16.903 1.00 95.25 85 ARG A N 1
ATOM 664 C CA . ARG A 1 85 ? -3.301 18.719 16.032 1.00 95.25 85 ARG A CA 1
ATOM 665 C C . ARG A 1 85 ? -4.746 19.210 15.946 1.00 95.25 85 ARG A C 1
ATOM 667 O O . ARG A 1 85 ? -5.597 18.535 15.378 1.00 95.25 85 ARG A O 1
ATOM 674 N N . TYR A 1 86 ? -5.016 20.377 16.528 1.00 94.38 86 TYR A N 1
ATOM 675 C CA . TYR A 1 86 ? -6.351 20.992 16.526 1.00 94.38 86 TYR A CA 1
ATOM 676 C C . TYR A 1 86 ? -6.541 22.036 15.426 1.00 94.38 86 TYR A C 1
ATOM 678 O O . TYR A 1 86 ? -7.675 22.295 15.033 1.00 94.38 86 TYR A O 1
ATOM 686 N N . GLU A 1 87 ? -5.453 22.640 14.953 1.00 92.31 87 GLU A N 1
ATOM 687 C CA . GLU A 1 87 ? -5.446 23.704 13.951 1.00 92.31 87 GLU A CA 1
ATOM 688 C C . GLU A 1 87 ? -4.327 23.441 12.938 1.00 92.31 87 GLU A C 1
ATOM 690 O O . GLU A 1 87 ? -3.231 23.032 13.329 1.00 92.31 87 GLU A O 1
ATOM 695 N N . ASP A 1 88 ? -4.599 23.689 11.656 1.00 87.88 88 ASP A N 1
ATOM 696 C CA . ASP A 1 88 ? -3.570 23.671 10.602 1.00 87.88 88 ASP A CA 1
ATOM 697 C C . ASP A 1 88 ? -2.953 25.066 10.419 1.00 87.88 88 ASP A C 1
ATOM 699 O O . ASP A 1 88 ? -1.748 25.201 10.202 1.00 87.88 88 ASP A O 1
ATOM 703 N N . ASN A 1 89 ? -3.770 26.111 10.578 1.00 86.69 89 ASN A N 1
ATOM 704 C CA . ASN A 1 89 ? -3.358 27.512 10.599 1.00 86.69 89 ASN A CA 1
ATOM 705 C C . ASN A 1 89 ? -4.002 28.219 11.799 1.00 86.69 89 ASN A C 1
ATOM 707 O O . ASN A 1 89 ? -5.067 27.792 12.243 1.00 86.69 89 ASN A O 1
ATOM 711 N N . PRO A 1 90 ? -3.430 29.329 12.303 1.00 88.94 90 PRO A N 1
ATOM 712 C CA . PRO A 1 90 ? -4.009 30.059 13.429 1.00 88.94 90 PRO A CA 1
ATOM 713 C C . PRO A 1 90 ? -5.482 30.435 13.201 1.00 88.94 90 PRO A C 1
ATOM 715 O O . PRO A 1 90 ? -5.792 31.279 12.358 1.00 88.94 90 PRO A O 1
ATOM 718 N N . GLY A 1 91 ? -6.380 29.834 13.986 1.00 87.25 91 GLY A N 1
ATOM 719 C CA . GLY A 1 91 ? -7.830 30.044 13.900 1.00 87.25 91 GLY A CA 1
ATOM 720 C C . GLY A 1 91 ? -8.569 29.190 12.859 1.00 87.25 91 GLY A C 1
ATOM 721 O O . GLY A 1 91 ? -9.785 29.340 12.722 1.00 87.25 91 GLY A O 1
ATOM 722 N N . GLU A 1 92 ? -7.880 28.292 12.154 1.00 91.12 92 GLU A N 1
ATOM 723 C CA . GLU A 1 92 ? -8.468 27.310 11.241 1.00 91.12 92 GLU A CA 1
ATOM 724 C C . GLU A 1 92 ? -8.322 25.910 11.835 1.00 91.12 92 GLU A C 1
ATOM 726 O O . GLU A 1 92 ? -7.220 25.364 11.908 1.00 91.12 92 GLU A O 1
ATOM 731 N N . LEU A 1 93 ? -9.450 25.330 12.259 1.00 93.44 93 LEU A N 1
ATOM 732 C CA . LEU A 1 93 ? -9.467 23.974 12.797 1.00 93.44 93 LEU A CA 1
ATOM 733 C C . LEU A 1 93 ? -8.957 22.973 11.759 1.00 93.44 93 LEU A C 1
ATOM 735 O O . LEU A 1 93 ? -9.346 23.027 10.592 1.00 93.44 93 LEU A O 1
ATOM 739 N N . GLU A 1 94 ? -8.156 22.022 12.227 1.00 95.62 94 GLU A N 1
ATOM 740 C CA . GLU A 1 94 ? -7.763 20.848 11.455 1.00 95.62 94 GLU A CA 1
ATOM 741 C C . GLU A 1 94 ? -9.045 20.134 10.959 1.00 95.62 94 GLU A C 1
ATOM 743 O O . GLU A 1 94 ? -9.993 19.979 11.742 1.00 95.62 94 GLU A O 1
ATOM 748 N N . PRO A 1 95 ? -9.141 19.746 9.672 1.00 95.81 95 PRO A N 1
ATOM 749 C CA . PRO A 1 95 ? -10.379 19.233 9.078 1.00 95.81 95 PRO A CA 1
ATOM 750 C C . PRO A 1 95 ? -11.009 18.041 9.811 1.00 95.81 95 PRO A C 1
ATOM 752 O O . PRO A 1 95 ? -12.235 18.001 9.982 1.00 95.81 95 PRO A O 1
ATOM 755 N N . GLY A 1 96 ? -10.194 17.095 10.285 1.00 96.19 96 GLY A N 1
ATOM 756 C CA . GLY A 1 96 ? -10.642 15.989 11.125 1.00 96.19 96 GLY A CA 1
ATOM 757 C C . GLY A 1 96 ? -11.235 16.487 12.443 1.00 96.19 96 GLY A C 1
ATOM 758 O O . GLY A 1 96 ? -12.336 16.098 12.833 1.00 96.19 96 GLY A O 1
ATOM 759 N N . PHE A 1 97 ? -10.590 17.417 13.131 1.00 95.81 97 PHE A N 1
ATOM 760 C CA . PHE A 1 97 ? -11.140 17.977 14.361 1.00 95.81 97 PHE A CA 1
ATOM 761 C C . PHE A 1 97 ? -12.423 18.799 14.129 1.00 95.81 97 PHE A C 1
ATOM 763 O O . PHE A 1 97 ? -13.381 18.711 14.913 1.00 95.81 97 PHE A O 1
ATOM 770 N N . ALA A 1 98 ? -12.481 19.556 13.031 1.00 96.25 98 ALA A N 1
ATOM 771 C CA . ALA A 1 98 ? -13.649 20.334 12.629 1.00 96.25 98 ALA A CA 1
ATOM 772 C C . ALA A 1 98 ? -14.868 19.432 12.379 1.00 96.25 98 ALA A C 1
ATOM 774 O O . ALA A 1 98 ? -15.957 19.695 12.901 1.00 96.25 98 ALA A O 1
ATOM 775 N N . MET A 1 99 ? -14.685 18.334 11.638 1.00 96.69 99 MET A N 1
ATOM 776 C CA . MET A 1 99 ? -15.759 17.386 11.343 1.00 96.69 99 MET A CA 1
ATOM 777 C C . MET A 1 99 ? -16.229 16.635 12.595 1.00 96.69 99 MET A C 1
ATOM 779 O O . MET A 1 99 ? -17.438 16.512 12.811 1.00 96.69 99 MET A O 1
ATOM 783 N N . LEU A 1 100 ? -15.310 16.209 13.469 1.00 96.56 100 LEU A N 1
ATOM 784 C CA . LEU A 1 100 ? -15.651 15.564 14.744 1.00 96.56 100 LEU A CA 1
ATOM 785 C C . LEU A 1 100 ? -16.517 16.466 15.638 1.00 96.56 100 LEU A C 1
ATOM 787 O O . LEU A 1 100 ? -17.392 15.988 16.367 1.00 96.56 100 LEU A O 1
ATOM 791 N N . SER A 1 101 ? -16.274 17.775 15.563 1.00 94.25 101 SER A N 1
ATOM 792 C CA . SER A 1 101 ? -16.985 18.805 16.322 1.00 94.25 101 SER A CA 1
ATOM 793 C C . SER A 1 101 ? -18.316 19.235 15.693 1.00 94.25 101 SER A C 1
ATOM 795 O O . SER A 1 101 ? -19.035 20.031 16.298 1.00 94.25 101 SER A O 1
ATOM 797 N N . SER A 1 102 ? -18.664 18.722 14.511 1.00 95.56 102 SER A N 1
ATOM 798 C CA . SER A 1 102 ? -19.870 19.113 13.780 1.00 95.56 102 SER A CA 1
ATOM 799 C C . SER A 1 102 ? -21.152 18.460 14.317 1.00 95.56 102 SER A C 1
ATOM 801 O O . SER A 1 102 ? -21.159 17.316 14.786 1.00 95.56 102 SER A O 1
ATOM 803 N N . ASP A 1 103 ? -22.283 19.156 14.159 1.00 94.88 103 ASP A N 1
ATOM 804 C CA . ASP A 1 103 ? -23.612 18.601 14.457 1.00 94.88 103 ASP A CA 1
ATOM 805 C C . ASP A 1 103 ? -23.952 17.398 13.561 1.00 94.88 103 ASP A C 1
ATOM 807 O O . ASP A 1 103 ? -24.619 16.455 14.000 1.00 94.88 103 ASP A O 1
ATOM 811 N N . LEU A 1 104 ? -23.457 17.406 12.317 1.00 92.50 104 LEU A N 1
ATOM 812 C CA . LEU A 1 104 ? -23.636 16.319 11.355 1.00 92.50 104 LEU A CA 1
ATOM 813 C C . LEU A 1 104 ? -23.061 15.008 11.900 1.00 92.50 104 LEU A C 1
ATOM 815 O O . LEU A 1 104 ? -23.749 13.980 11.939 1.00 92.50 104 LEU A O 1
ATOM 819 N N . TYR A 1 105 ? -21.814 15.035 12.373 1.00 94.75 105 TYR A N 1
ATOM 820 C CA . TYR A 1 105 ? -21.206 13.825 12.904 1.00 94.75 105 TYR A CA 1
ATOM 821 C C . TYR A 1 105 ? -21.757 13.457 14.284 1.00 94.75 105 TYR A C 1
ATOM 823 O O . TYR A 1 105 ? -22.000 12.280 14.557 1.00 94.75 105 TYR A O 1
ATOM 831 N N . ALA A 1 106 ? -22.092 14.437 15.130 1.00 94.81 106 ALA A N 1
ATOM 832 C CA . ALA A 1 106 ? -22.779 14.173 16.396 1.00 94.81 106 ALA A CA 1
ATOM 833 C C . ALA A 1 106 ? -24.102 13.399 16.197 1.00 94.81 106 ALA A C 1
ATOM 835 O O . ALA A 1 106 ? -24.401 12.466 16.958 1.00 94.81 106 ALA A O 1
ATOM 836 N N . ALA A 1 107 ? -24.871 13.730 15.153 1.00 93.19 107 ALA A N 1
ATOM 837 C CA . ALA A 1 107 ? -26.071 12.989 14.767 1.00 93.19 107 ALA A CA 1
ATOM 838 C C . ALA A 1 107 ? -25.744 11.553 14.315 1.00 93.19 107 ALA A C 1
ATOM 840 O O . ALA A 1 107 ? -26.397 10.609 14.773 1.00 93.19 107 ALA A O 1
ATOM 841 N N . THR A 1 108 ? -24.694 11.379 13.508 1.00 93.88 108 THR A N 1
ATOM 842 C CA . THR A 1 108 ? -24.202 10.067 13.045 1.00 93.88 108 THR A CA 1
ATOM 843 C C . THR A 1 108 ? -23.815 9.161 14.218 1.00 93.88 108 THR A C 1
ATOM 845 O O . THR A 1 108 ? -24.302 8.030 14.320 1.00 93.88 108 THR A O 1
ATOM 848 N N . LEU A 1 109 ? -23.021 9.668 15.166 1.00 95.38 109 LEU A N 1
ATOM 849 C CA . LEU A 1 109 ? -22.622 8.942 16.378 1.00 95.38 109 LEU A CA 1
ATOM 850 C C . LEU A 1 109 ? -23.831 8.580 17.255 1.00 95.38 109 LEU A C 1
ATOM 852 O O . LEU A 1 109 ? -23.907 7.492 17.830 1.00 95.38 109 LEU A O 1
ATOM 856 N N . SER A 1 110 ? -24.803 9.487 17.377 1.00 94.44 110 SER A N 1
ATOM 857 C CA . SER A 1 110 ? -26.045 9.240 18.119 1.00 94.44 110 SER A CA 1
ATOM 858 C C . SER A 1 110 ? -26.877 8.118 17.490 1.00 94.44 110 SER A C 1
ATOM 860 O O . SER A 1 110 ? -27.351 7.231 18.204 1.00 94.44 110 SER A O 1
ATOM 862 N N . ALA A 1 111 ? -27.023 8.112 16.162 1.00 93.75 111 ALA A N 1
ATOM 863 C CA . ALA A 1 111 ? -27.757 7.079 15.433 1.00 93.75 111 ALA A CA 1
ATOM 864 C C . ALA A 1 111 ? -27.119 5.688 15.599 1.00 93.75 111 ALA A C 1
ATOM 866 O O . ALA A 1 111 ? -27.822 4.726 15.919 1.00 93.75 111 ALA A O 1
ATOM 867 N N . HIS A 1 112 ? -25.793 5.594 15.478 1.00 95.06 112 HIS A N 1
ATOM 868 C CA . HIS A 1 112 ? -25.045 4.346 15.662 1.00 95.06 112 HIS A CA 1
ATOM 869 C C . HIS A 1 112 ? -25.152 3.812 17.098 1.00 95.06 112 HIS A C 1
ATOM 871 O O . HIS A 1 112 ? -25.488 2.643 17.301 1.00 95.06 112 HIS A O 1
ATOM 877 N N . ARG A 1 113 ? -25.005 4.677 18.112 1.00 94.50 113 ARG A N 1
ATOM 878 C CA . ARG A 1 113 ? -25.181 4.277 19.521 1.00 94.50 113 ARG A CA 1
ATOM 879 C C . ARG A 1 113 ? -26.590 3.768 19.821 1.00 94.50 113 ARG A C 1
ATOM 881 O O . ARG A 1 113 ? -26.732 2.776 20.532 1.00 94.50 113 ARG A O 1
ATOM 888 N N . LYS A 1 114 ? -27.636 4.388 19.260 1.00 94.69 114 LYS A N 1
ATOM 889 C CA . LYS A 1 114 ? -29.031 3.921 19.422 1.00 94.69 114 LYS A CA 1
ATOM 890 C C . LYS A 1 114 ? -29.255 2.516 18.860 1.00 94.69 114 LYS A C 1
ATOM 892 O O . LYS A 1 114 ? -30.098 1.791 19.380 1.00 94.69 114 LYS A O 1
ATOM 897 N N . LYS A 1 115 ? -28.499 2.133 17.829 1.00 94.50 115 LYS A N 1
ATOM 898 C CA . LYS A 1 115 ? -28.504 0.786 17.242 1.00 94.50 115 LYS A CA 1
ATOM 899 C C . LYS A 1 115 ? -27.504 -0.177 17.906 1.00 94.50 115 LYS A C 1
ATOM 901 O O . LYS A 1 115 ? -27.441 -1.343 17.528 1.00 94.50 115 LYS A O 1
ATOM 906 N N . GLY A 1 116 ? -26.766 0.272 18.924 1.00 93.06 116 GLY A N 1
ATOM 907 C CA . GLY A 1 116 ? -25.819 -0.552 19.677 1.00 93.06 116 GLY A CA 1
ATOM 908 C C . GLY A 1 116 ? -24.461 -0.753 18.999 1.00 93.06 116 GLY A C 1
ATOM 909 O O . GLY A 1 116 ? -23.697 -1.611 19.441 1.00 93.06 116 GLY A O 1
ATOM 910 N N . THR A 1 117 ? -24.148 0.018 17.955 1.00 95.88 117 THR A N 1
ATOM 911 C CA . THR A 1 117 ? -22.812 0.055 17.348 1.00 95.88 117 THR A CA 1
ATOM 912 C C . THR A 1 117 ? -21.834 0.713 18.322 1.00 95.88 117 THR A C 1
ATOM 914 O O . THR A 1 117 ? -22.134 1.769 18.890 1.00 95.88 117 THR A O 1
ATOM 917 N N . ARG A 1 118 ? -20.669 0.092 18.535 1.00 97.50 118 ARG A N 1
ATOM 918 C CA . ARG A 1 118 ? -19.586 0.689 19.329 1.00 97.50 118 ARG A CA 1
ATOM 919 C C . ARG A 1 118 ? -18.883 1.774 18.528 1.00 97.50 118 ARG A C 1
ATOM 921 O O . ARG A 1 118 ? -18.942 1.781 17.304 1.00 97.50 118 ARG A O 1
ATOM 928 N N . LEU A 1 119 ? -18.221 2.685 19.223 1.00 98.44 119 LEU A N 1
ATOM 929 C CA . LEU A 1 119 ? -17.498 3.780 18.595 1.00 98.44 119 LEU A CA 1
ATOM 930 C C . LEU A 1 119 ? -16.011 3.652 18.923 1.00 98.44 119 LEU A C 1
ATOM 932 O O . LEU A 1 119 ? -15.662 3.483 20.095 1.00 98.44 119 LEU A O 1
ATOM 936 N N . SER A 1 120 ? -15.169 3.762 17.899 1.00 98.75 120 SER A N 1
ATOM 937 C CA . SER A 1 120 ? -13.710 3.809 18.004 1.00 98.75 120 SER A CA 1
ATOM 938 C C . SER A 1 120 ? -13.196 5.172 17.537 1.00 98.75 120 SER A C 1
ATOM 940 O O . SER A 1 120 ? -13.659 5.696 16.521 1.00 98.75 120 SER A O 1
ATOM 942 N N . LEU A 1 121 ? -12.310 5.785 18.322 1.00 98.75 121 LEU A N 1
ATOM 943 C CA . LEU A 1 121 ? -11.628 7.026 17.966 1.00 98.75 121 LEU A CA 1
ATOM 944 C C . LEU A 1 121 ? -10.249 6.663 17.426 1.00 98.75 121 LEU A C 1
ATOM 946 O O . LEU A 1 121 ? -9.437 6.157 18.197 1.00 98.75 121 LEU A O 1
ATOM 950 N N . LEU A 1 122 ? -9.983 6.930 16.148 1.00 98.50 122 LEU A N 1
ATOM 951 C CA . LEU A 1 122 ? -8.663 6.699 15.573 1.00 98.50 122 LEU A CA 1
ATOM 952 C C . LEU A 1 122 ? -7.810 7.966 15.636 1.00 98.50 122 LEU A C 1
ATOM 954 O O . LEU A 1 122 ? -8.249 9.056 15.251 1.00 98.50 122 LEU A O 1
ATOM 958 N N . VAL A 1 123 ? -6.577 7.798 16.109 1.00 98.56 123 VAL A N 1
ATOM 959 C CA . VAL A 1 123 ? -5.511 8.798 16.024 1.00 98.56 123 VAL A CA 1
ATOM 960 C C . VAL A 1 123 ? -4.403 8.271 15.125 1.00 98.56 123 VAL A C 1
ATOM 962 O O . VAL A 1 123 ? -4.046 7.098 15.231 1.00 98.56 123 VAL A O 1
ATOM 965 N N . GLN A 1 124 ? -3.870 9.130 14.257 1.00 97.88 124 GLN A N 1
ATOM 966 C CA . GLN A 1 124 ? -2.887 8.719 13.257 1.00 97.88 124 GLN A CA 1
ATOM 967 C C . GLN A 1 124 ? -1.637 9.589 13.226 1.00 97.88 124 GLN A C 1
ATOM 969 O O . GLN A 1 124 ? -1.698 10.792 13.503 1.00 97.88 124 GLN A O 1
ATOM 974 N N . ASN A 1 125 ? -0.513 8.966 12.882 1.00 97.62 125 ASN A N 1
ATOM 975 C CA . ASN A 1 125 ? 0.716 9.637 12.480 1.00 97.62 125 ASN A CA 1
ATOM 976 C C . ASN A 1 125 ? 1.475 8.749 11.482 1.00 97.62 125 ASN A C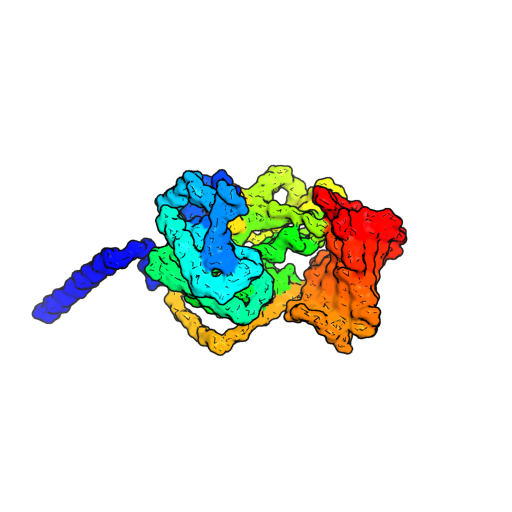 1
ATOM 978 O O . ASN A 1 125 ? 1.716 7.577 11.754 1.00 97.62 125 ASN A O 1
ATOM 982 N N . MET A 1 126 ? 1.870 9.337 10.357 1.00 95.69 126 MET A N 1
ATOM 983 C CA . MET A 1 126 ? 2.560 8.684 9.236 1.00 95.69 126 MET A CA 1
ATOM 984 C C . MET A 1 126 ? 3.871 9.398 8.849 1.00 95.69 126 MET A C 1
ATOM 986 O O . MET A 1 126 ? 4.451 9.136 7.798 1.00 95.69 126 MET A O 1
ATOM 990 N N . ASN A 1 127 ? 4.337 10.351 9.667 1.00 96.50 127 ASN A N 1
ATOM 991 C CA . ASN A 1 127 ? 5.598 11.056 9.450 1.00 96.50 127 ASN A CA 1
ATOM 992 C C . ASN A 1 127 ? 6.719 10.398 10.268 1.00 96.50 127 ASN A C 1
ATOM 994 O O . ASN A 1 127 ? 6.697 10.428 11.493 1.00 96.50 127 ASN A O 1
ATOM 998 N N . GLU A 1 128 ? 7.720 9.835 9.589 1.00 94.31 128 GLU A N 1
ATOM 999 C CA . GLU A 1 128 ? 8.801 9.058 10.219 1.00 94.31 128 GLU A CA 1
ATOM 1000 C C . GLU A 1 128 ? 9.559 9.831 11.315 1.00 94.31 128 GLU A C 1
ATOM 1002 O O . GLU A 1 128 ? 9.783 9.298 12.403 1.00 94.31 128 GLU A O 1
ATOM 1007 N N . ASP A 1 129 ? 9.907 11.100 11.076 1.00 96.06 129 ASP A N 1
ATOM 1008 C CA . ASP A 1 129 ? 10.631 11.919 12.058 1.00 96.06 129 ASP A CA 1
ATOM 1009 C C . ASP A 1 129 ? 9.765 12.218 13.291 1.00 96.06 129 ASP A C 1
ATOM 1011 O O . ASP A 1 129 ? 10.237 12.137 14.431 1.00 96.06 129 ASP A O 1
ATOM 1015 N N . ASP A 1 130 ? 8.484 12.525 13.077 1.00 97.25 130 ASP A N 1
ATOM 1016 C CA . ASP A 1 130 ? 7.535 12.763 14.161 1.00 97.25 130 ASP A CA 1
ATOM 1017 C C . ASP A 1 130 ? 7.277 11.490 14.972 1.00 97.25 130 ASP A C 1
ATOM 1019 O O . ASP A 1 130 ? 7.208 11.561 16.199 1.00 97.25 130 ASP A O 1
ATOM 1023 N N . ILE A 1 131 ? 7.175 10.327 14.321 1.00 97.81 131 ILE A N 1
ATOM 1024 C CA . ILE A 1 131 ? 6.993 9.029 14.984 1.00 97.81 131 ILE A CA 1
ATOM 1025 C C . ILE A 1 131 ? 8.205 8.699 15.855 1.00 97.81 131 ILE A C 1
ATOM 1027 O O . ILE A 1 131 ? 8.035 8.302 17.009 1.00 97.81 131 ILE A O 1
ATOM 1031 N N . LEU A 1 132 ? 9.428 8.890 15.351 1.00 96.75 132 LEU A N 1
ATOM 1032 C CA . LEU A 1 132 ? 10.646 8.657 16.132 1.00 96.75 132 LEU A CA 1
ATOM 1033 C C . LEU A 1 132 ? 10.728 9.590 17.349 1.00 96.75 132 LEU A C 1
ATOM 1035 O O . LEU A 1 132 ? 11.061 9.140 18.446 1.00 96.75 132 LEU A O 1
ATOM 1039 N N . ALA A 1 133 ? 10.367 10.864 17.192 1.00 97.94 133 ALA A N 1
ATOM 1040 C CA . ALA A 1 133 ? 10.295 11.806 18.308 1.00 97.94 133 ALA A CA 1
ATOM 1041 C C . ALA A 1 133 ? 9.174 11.457 19.310 1.00 97.94 133 ALA A C 1
ATOM 1043 O O . ALA A 1 133 ? 9.377 11.561 20.524 1.00 97.94 133 ALA A O 1
ATOM 1044 N N . LEU A 1 134 ? 8.028 10.962 18.827 1.00 98.19 134 LEU A N 1
ATOM 1045 C CA . LEU A 1 134 ? 6.913 10.501 19.657 1.00 98.19 134 LEU A CA 1
ATOM 1046 C C . LEU A 1 134 ? 7.353 9.392 20.614 1.00 98.19 134 LEU A C 1
ATOM 1048 O O . LEU A 1 134 ? 6.993 9.415 21.794 1.00 98.19 134 LEU A O 1
ATOM 1052 N N . ILE A 1 135 ? 8.165 8.449 20.138 1.00 97.94 135 ILE A N 1
ATOM 1053 C CA . ILE A 1 135 ? 8.612 7.308 20.941 1.00 97.94 135 ILE A CA 1
ATOM 1054 C C . ILE A 1 135 ? 9.898 7.565 21.736 1.00 97.94 135 ILE A C 1
ATOM 1056 O O . ILE A 1 135 ? 10.259 6.727 22.558 1.00 97.94 135 ILE A O 1
ATOM 1060 N N . ASP A 1 136 ? 10.577 8.702 21.555 1.00 97.06 136 ASP A N 1
ATOM 1061 C CA . ASP A 1 136 ? 11.821 9.012 22.277 1.00 97.06 136 ASP A CA 1
ATOM 1062 C C . ASP A 1 136 ? 11.584 9.196 23.788 1.00 97.06 136 ASP A C 1
ATOM 1064 O O . ASP A 1 136 ? 12.366 8.737 24.624 1.00 97.06 136 ASP A O 1
ATOM 1068 N N . THR A 1 137 ? 10.432 9.773 24.153 1.00 97.44 137 THR A N 1
ATOM 1069 C CA . THR A 1 137 ? 9.958 9.876 25.547 1.00 97.44 137 THR A CA 1
ATOM 1070 C C . THR A 1 137 ? 8.615 9.150 25.718 1.00 97.44 137 THR A C 1
ATOM 1072 O O . THR A 1 137 ? 7.583 9.772 25.999 1.00 97.44 137 THR A O 1
ATOM 1075 N N . PRO A 1 138 ? 8.590 7.813 25.559 1.00 97.94 138 PRO A N 1
ATOM 1076 C CA . PRO A 1 138 ? 7.381 7.096 25.171 1.00 97.94 138 PRO A CA 1
ATOM 1077 C C . PRO A 1 138 ? 6.296 7.137 26.247 1.00 97.94 138 PRO A C 1
ATOM 1079 O O . PRO A 1 138 ? 5.123 7.288 25.924 1.00 97.94 138 PRO A O 1
ATOM 1082 N N . GLN A 1 139 ? 6.651 7.052 27.533 1.00 98.69 139 GLN A N 1
ATOM 1083 C CA . GLN A 1 139 ? 5.658 7.130 28.608 1.00 98.69 139 GLN A CA 1
ATOM 1084 C C . GLN A 1 139 ? 5.034 8.524 28.716 1.00 98.69 139 GLN A C 1
ATOM 1086 O O . GLN A 1 139 ? 3.821 8.634 28.858 1.00 98.69 139 GLN A O 1
ATOM 1091 N N . ALA A 1 140 ? 5.846 9.585 28.649 1.00 98.75 140 ALA A N 1
ATOM 1092 C CA . ALA A 1 140 ? 5.351 10.951 28.814 1.00 98.75 140 ALA A CA 1
ATOM 1093 C C . ALA A 1 140 ? 4.421 11.343 27.660 1.00 98.75 140 ALA A C 1
ATOM 1095 O O . ALA A 1 140 ? 3.322 11.837 27.907 1.00 98.75 140 ALA A O 1
ATOM 1096 N N . HIS A 1 141 ? 4.822 11.054 26.419 1.00 98.81 141 HIS A N 1
ATOM 1097 C CA . HIS A 1 141 ? 3.998 11.328 25.243 1.00 98.81 141 HIS A CA 1
ATOM 1098 C C . HIS A 1 141 ? 2.750 10.433 25.190 1.00 98.81 141 HIS A C 1
ATOM 1100 O O . HIS A 1 141 ? 1.678 10.916 24.841 1.00 98.81 141 HIS A O 1
ATOM 1106 N N . ALA A 1 142 ? 2.828 9.164 25.612 1.00 98.81 142 ALA A N 1
ATOM 1107 C CA . ALA A 1 142 ? 1.649 8.299 25.728 1.00 98.81 142 ALA A CA 1
ATOM 1108 C C . ALA A 1 142 ? 0.644 8.815 26.769 1.00 98.81 142 ALA A C 1
ATOM 1110 O O . ALA A 1 142 ? -0.559 8.854 26.506 1.00 98.81 142 ALA A O 1
ATOM 1111 N N . SER A 1 143 ? 1.116 9.235 27.948 1.00 98.75 143 SER A N 1
ATOM 1112 C CA . SER A 1 143 ? 0.256 9.856 28.959 1.00 98.75 143 SER A CA 1
ATOM 1113 C C . SER A 1 143 ? -0.364 11.150 28.439 1.00 98.75 143 SER A C 1
ATOM 1115 O O . SER A 1 143 ? -1.541 11.396 28.700 1.00 98.75 143 SER A O 1
ATOM 1117 N N . LYS A 1 144 ? 0.399 11.944 27.675 1.00 98.75 144 LYS A N 1
ATOM 1118 C CA . LYS A 1 144 ? -0.109 13.169 27.062 1.00 98.75 144 LYS A CA 1
ATOM 1119 C C . LYS A 1 144 ? -1.194 12.879 26.026 1.00 98.75 144 LYS A C 1
ATOM 1121 O O . LYS A 1 144 ? -2.257 13.486 26.100 1.00 98.75 144 LYS A O 1
ATOM 1126 N N . LEU A 1 145 ? -0.989 11.886 25.161 1.00 98.75 145 LEU A N 1
ATOM 1127 C CA . LEU A 1 145 ? -2.005 11.424 24.213 1.00 98.75 145 LEU A CA 1
ATOM 1128 C C . LEU A 1 145 ? -3.301 11.055 24.936 1.00 98.75 145 LEU A C 1
ATOM 1130 O O . LEU A 1 145 ? -4.370 11.537 24.568 1.00 98.75 145 LEU A O 1
ATOM 1134 N N . VAL A 1 146 ? -3.220 10.229 25.985 1.00 98.81 146 VAL A N 1
ATOM 1135 C CA . VAL A 1 146 ? -4.418 9.801 26.721 1.00 98.81 146 VAL A CA 1
ATOM 1136 C C . VAL A 1 146 ? -5.105 10.976 27.426 1.00 98.81 146 VAL A C 1
ATOM 1138 O O . VAL A 1 146 ? -6.334 11.019 27.452 1.00 98.81 146 VAL A O 1
ATOM 1141 N N . GLU A 1 147 ? -4.351 11.948 27.949 1.00 98.62 147 GLU A N 1
ATOM 1142 C CA . GLU A 1 147 ? -4.905 13.189 28.509 1.00 98.62 147 GLU A CA 1
ATOM 1143 C C . GLU A 1 147 ? -5.726 13.973 27.471 1.00 98.62 147 GLU A C 1
ATOM 1145 O O . GLU A 1 147 ? -6.823 14.432 27.789 1.00 98.62 147 GLU A O 1
ATOM 1150 N N . GLU A 1 148 ? -5.232 14.082 26.235 1.00 98.38 148 GLU A N 1
ATOM 1151 C CA . GLU A 1 148 ? -5.897 14.818 25.152 1.00 98.38 148 GLU A CA 1
ATOM 1152 C C . GLU A 1 148 ? -7.146 14.095 24.626 1.00 98.38 148 GLU A C 1
ATOM 1154 O O . GLU A 1 148 ? -8.193 14.714 24.419 1.00 98.38 148 GLU A O 1
ATOM 1159 N N . VAL A 1 149 ? -7.078 12.772 24.430 1.00 98.50 149 VAL A N 1
ATOM 1160 C CA . VAL A 1 149 ? -8.194 12.022 23.827 1.00 98.50 149 VAL A CA 1
ATOM 1161 C C . VAL A 1 149 ? -9.265 11.621 24.836 1.00 98.50 149 VAL A C 1
ATOM 1163 O O . VAL A 1 149 ? -10.421 11.464 24.447 1.00 98.50 149 VAL A O 1
ATOM 1166 N N . ALA A 1 150 ? -8.951 11.485 26.129 1.00 98.75 150 ALA A N 1
ATOM 1167 C CA . ALA A 1 150 ? -9.927 11.043 27.129 1.00 98.75 150 ALA A CA 1
ATOM 1168 C C . ALA A 1 150 ? -11.197 11.924 27.190 1.00 98.75 150 ALA A C 1
ATOM 1170 O O . ALA A 1 150 ? -12.299 11.361 27.160 1.00 98.75 150 ALA A O 1
ATOM 1171 N N . PRO A 1 151 ? -11.115 13.272 27.206 1.00 98.38 151 PRO A N 1
ATOM 1172 C CA . PRO A 1 151 ? -12.298 14.132 27.153 1.00 98.38 151 PRO A CA 1
ATOM 1173 C C . PRO A 1 151 ? -13.112 13.954 25.866 1.00 98.38 151 PRO A C 1
ATOM 1175 O O . PRO A 1 151 ? -14.345 13.958 25.909 1.00 98.38 151 PRO A O 1
ATOM 1178 N N . ILE A 1 152 ? -12.440 13.762 24.726 1.00 98.00 152 ILE A N 1
ATOM 1179 C CA . ILE A 1 152 ? -13.080 13.522 23.425 1.00 98.00 152 ILE A CA 1
ATOM 1180 C C . ILE A 1 152 ? -13.840 12.193 23.468 1.00 98.00 152 ILE A C 1
ATOM 1182 O O . ILE A 1 152 ? -15.034 12.142 23.156 1.00 98.00 152 ILE A O 1
ATOM 1186 N N . MET A 1 153 ? -13.176 11.132 23.932 1.00 98.50 153 MET A N 1
ATOM 1187 C CA . MET A 1 153 ? -13.763 9.804 24.070 1.00 98.50 153 MET A CA 1
ATOM 1188 C C . MET A 1 153 ? -15.007 9.831 24.956 1.00 98.50 153 MET A C 1
ATOM 1190 O O . MET A 1 153 ? -16.066 9.352 24.551 1.00 98.50 153 MET A O 1
ATOM 1194 N N . GLN A 1 154 ? -14.924 10.471 26.122 1.00 98.00 154 GLN A N 1
ATOM 1195 C CA . GLN A 1 154 ? -16.041 10.580 27.062 1.00 98.00 154 GLN A CA 1
ATOM 1196 C C . GLN A 1 154 ? -17.207 11.402 26.502 1.00 98.00 154 GLN A C 1
ATOM 1198 O O . GLN A 1 154 ? -18.360 10.977 26.603 1.00 98.00 154 GLN A O 1
ATOM 1203 N N . LYS A 1 155 ? -16.928 12.555 25.880 1.00 96.50 155 LYS A N 1
ATOM 1204 C CA . LYS A 1 155 ? -17.953 13.439 25.299 1.00 96.50 155 LYS A CA 1
ATOM 1205 C C . LYS A 1 155 ? -18.758 12.730 24.210 1.00 96.50 155 LYS A C 1
ATOM 1207 O O . LYS A 1 155 ? -19.986 12.822 24.176 1.00 96.50 155 LYS A O 1
ATOM 1212 N N . HIS A 1 156 ? -18.070 12.024 23.319 1.00 96.06 156 HIS A N 1
ATOM 1213 C CA . HIS A 1 156 ? -18.679 11.407 22.141 1.00 96.06 156 HIS A CA 1
ATOM 1214 C C . HIS A 1 156 ? -19.089 9.942 22.371 1.00 96.06 156 HIS A C 1
ATOM 1216 O O . HIS A 1 156 ? -19.872 9.390 21.597 1.00 96.06 156 HIS A O 1
ATOM 1222 N N . GLY A 1 157 ? -18.675 9.339 23.488 1.00 96.38 157 GLY A N 1
ATOM 1223 C CA . GLY A 1 157 ? -18.970 7.953 23.843 1.00 96.38 157 GLY A CA 1
ATOM 1224 C C . GLY A 1 157 ? -18.153 6.938 23.046 1.00 96.38 157 GLY A C 1
ATOM 1225 O O . GLY A 1 157 ? -18.672 5.865 22.743 1.00 96.38 157 GLY A O 1
ATOM 1226 N N . PHE A 1 158 ? -16.915 7.285 22.688 1.00 98.50 158 PHE A N 1
ATOM 1227 C CA . PHE A 1 158 ? -15.952 6.323 22.159 1.00 98.50 158 PHE A CA 1
ATOM 1228 C C . PHE A 1 158 ? -15.529 5.359 23.268 1.00 98.50 158 PHE A C 1
ATOM 1230 O O . PHE A 1 158 ? -15.277 5.769 24.400 1.00 98.50 158 PHE A O 1
ATOM 1237 N N . THR A 1 159 ? -15.489 4.073 22.935 1.00 97.88 159 THR A N 1
ATOM 1238 C CA . THR A 1 159 ? -15.148 2.976 23.858 1.00 97.88 159 THR A CA 1
ATOM 1239 C C . THR A 1 159 ? -13.943 2.172 23.378 1.00 97.88 159 THR A C 1
ATOM 1241 O O . THR A 1 159 ? -13.688 1.078 23.876 1.00 97.88 159 THR A O 1
ATOM 1244 N N . ASP A 1 160 ? -13.256 2.681 22.365 1.00 98.75 160 ASP A N 1
ATOM 1245 C CA . ASP A 1 160 ? -12.039 2.131 21.793 1.00 98.75 160 ASP A CA 1
ATOM 1246 C C . ASP A 1 160 ? -11.173 3.307 21.328 1.00 98.75 160 ASP A C 1
ATOM 1248 O O . ASP A 1 160 ? -11.693 4.252 20.725 1.00 98.75 160 ASP A O 1
ATOM 1252 N N . LEU A 1 161 ? -9.887 3.270 21.668 1.00 98.88 161 LEU A N 1
ATOM 1253 C CA . LEU A 1 161 ? -8.870 4.120 21.058 1.00 98.88 161 LEU A CA 1
ATOM 1254 C C . LEU A 1 161 ? -8.129 3.264 20.035 1.00 98.88 161 LEU A C 1
ATOM 1256 O O . LEU A 1 161 ? -7.602 2.209 20.389 1.00 98.88 161 LEU A O 1
ATOM 1260 N N . ASN A 1 162 ? -8.087 3.726 18.795 1.00 98.88 162 ASN A N 1
ATOM 1261 C CA . ASN A 1 162 ? -7.373 3.077 17.713 1.00 98.88 162 ASN A CA 1
ATOM 1262 C C . ASN A 1 162 ? -6.114 3.893 17.372 1.00 98.88 162 ASN A C 1
ATOM 1264 O O . ASN A 1 162 ? -6.197 5.106 17.170 1.00 98.88 162 ASN A O 1
ATOM 1268 N N . LEU A 1 163 ? -4.951 3.240 17.397 1.00 98.81 163 LEU A N 1
ATOM 1269 C CA . LEU A 1 163 ? -3.660 3.838 17.071 1.00 98.81 163 LEU A CA 1
ATOM 1270 C C . LEU A 1 163 ? -3.211 3.396 15.680 1.00 98.81 163 LEU A C 1
ATOM 1272 O O . LEU A 1 163 ? -2.866 2.229 15.488 1.00 98.81 163 LEU A O 1
ATOM 1276 N N . ASP A 1 164 ? -3.123 4.359 14.771 1.00 98.50 164 ASP A N 1
ATOM 1277 C CA . ASP A 1 164 ? -2.637 4.167 13.409 1.00 98.50 164 ASP A CA 1
ATOM 1278 C C . ASP A 1 164 ? -1.300 4.897 13.217 1.00 98.50 164 ASP A C 1
ATOM 1280 O O . ASP A 1 164 ? -1.233 6.065 12.832 1.00 98.50 164 ASP A O 1
ATOM 1284 N N . ILE A 1 165 ? -0.217 4.244 13.647 1.00 97.75 165 ILE A N 1
ATOM 1285 C CA . ILE A 1 165 ? 1.137 4.813 13.637 1.00 97.75 165 ILE A CA 1
ATOM 1286 C C . ILE A 1 165 ? 1.953 4.093 12.568 1.00 97.75 165 ILE A C 1
ATOM 1288 O O . ILE A 1 165 ? 2.505 3.016 12.812 1.00 97.75 165 ILE A O 1
ATOM 1292 N N . GLU A 1 166 ? 2.009 4.685 11.381 1.00 95.00 166 GLU A N 1
ATOM 1293 C CA . GLU A 1 166 ? 2.535 4.050 10.177 1.00 95.00 166 GLU A CA 1
ATOM 1294 C C . GLU A 1 166 ? 3.993 4.441 9.923 1.00 95.00 166 GLU A C 1
ATOM 1296 O O . GLU A 1 166 ? 4.297 5.546 9.482 1.00 95.00 166 GLU A O 1
ATOM 1301 N N . SER A 1 167 ? 4.901 3.498 10.188 1.00 91.94 167 SER A N 1
ATOM 1302 C CA . SER A 1 167 ? 6.314 3.583 9.810 1.00 91.94 167 SER A CA 1
ATOM 1303 C C . SER A 1 167 ? 6.652 2.434 8.860 1.00 91.94 167 SER A C 1
ATOM 1305 O O . SER A 1 167 ? 6.389 1.260 9.156 1.00 91.94 167 SER A O 1
ATOM 1307 N N . PHE A 1 168 ? 7.219 2.782 7.708 1.00 88.56 168 PHE A N 1
ATOM 1308 C CA . PHE A 1 168 ? 7.587 1.857 6.631 1.00 88.56 168 PHE A CA 1
ATOM 1309 C C . PHE A 1 168 ? 9.096 1.613 6.564 1.00 88.56 168 PHE A C 1
ATOM 1311 O O . PHE A 1 168 ? 9.564 0.814 5.756 1.00 88.56 168 PHE A O 1
ATOM 1318 N N . ASN A 1 169 ? 9.865 2.297 7.410 1.00 88.94 169 ASN A N 1
ATOM 1319 C CA . ASN A 1 169 ? 11.301 2.111 7.511 1.00 88.94 169 ASN A CA 1
ATOM 1320 C C . ASN A 1 169 ? 11.658 0.950 8.444 1.00 88.94 169 ASN A C 1
ATOM 1322 O O . ASN A 1 169 ? 10.968 0.643 9.421 1.00 88.94 169 ASN A O 1
ATOM 1326 N N . LYS A 1 170 ? 12.821 0.337 8.194 1.00 86.69 170 LYS A N 1
ATOM 1327 C CA . LYS A 1 170 ? 13.435 -0.574 9.165 1.00 86.69 170 LYS A CA 1
ATOM 1328 C C . LYS A 1 170 ? 13.729 0.177 10.460 1.00 86.69 170 LYS A C 1
ATOM 1330 O O . LYS A 1 170 ? 14.374 1.223 10.452 1.00 86.69 170 LYS A O 1
ATOM 1335 N N . ALA A 1 171 ? 13.296 -0.390 11.577 1.00 89.88 171 ALA A N 1
ATOM 1336 C CA . ALA A 1 171 ? 13.464 0.189 12.898 1.00 89.88 171 ALA A CA 1
ATOM 1337 C C . ALA A 1 171 ? 14.532 -0.567 13.696 1.00 89.88 171 ALA A C 1
ATOM 1339 O O . ALA A 1 171 ? 14.610 -1.797 13.682 1.00 89.88 171 ALA A O 1
ATOM 1340 N N . SER A 1 172 ? 15.344 0.176 14.452 1.00 91.06 172 SER A N 1
ATOM 1341 C CA . SER A 1 172 ? 16.269 -0.428 15.416 1.00 91.06 172 SER A CA 1
ATOM 1342 C C . SER A 1 172 ? 15.506 -1.146 16.538 1.00 91.06 172 SER A C 1
ATOM 1344 O O . SER A 1 172 ? 14.396 -0.749 16.893 1.00 91.06 172 SER A O 1
ATOM 1346 N N . GLU A 1 173 ? 16.115 -2.152 17.176 1.00 91.12 173 GLU A N 1
ATOM 1347 C CA . GLU A 1 173 ? 15.490 -2.822 18.333 1.00 91.12 173 GLU A CA 1
ATOM 1348 C C . GLU A 1 173 ? 15.148 -1.828 19.458 1.00 91.12 173 GLU A C 1
ATOM 1350 O O . GLU A 1 173 ? 14.125 -1.979 20.121 1.00 91.12 173 GLU A O 1
ATOM 1355 N N . SER A 1 174 ? 15.950 -0.771 19.641 1.00 95.19 174 SER A N 1
ATOM 1356 C CA . SER A 1 174 ? 15.653 0.290 20.614 1.00 95.19 174 SER A CA 1
ATOM 1357 C C . SER A 1 174 ? 14.353 1.025 20.281 1.00 95.19 174 SER A C 1
ATOM 1359 O O . SER A 1 174 ? 13.501 1.163 21.156 1.00 95.19 174 SER A O 1
ATOM 1361 N N . ALA A 1 175 ? 14.174 1.439 19.022 1.00 96.12 175 ALA A N 1
ATOM 1362 C CA . ALA A 1 175 ? 12.962 2.126 18.572 1.00 96.12 175 ALA A CA 1
ATOM 1363 C C . ALA A 1 175 ? 11.720 1.229 18.717 1.00 96.12 175 ALA A C 1
ATOM 1365 O O . ALA A 1 175 ? 10.687 1.656 19.232 1.00 96.12 175 ALA A O 1
ATOM 1366 N N . ARG A 1 176 ? 11.844 -0.057 18.367 1.00 96.06 176 ARG A N 1
ATOM 1367 C CA . ARG A 1 176 ? 10.772 -1.051 18.542 1.00 96.06 176 ARG A CA 1
ATOM 1368 C C . ARG A 1 176 ? 10.378 -1.206 20.017 1.00 96.06 176 ARG A C 1
ATOM 1370 O O . ARG A 1 176 ? 9.194 -1.200 20.349 1.00 96.06 176 ARG A O 1
ATOM 1377 N N . LEU A 1 177 ? 11.352 -1.290 20.929 1.00 96.88 177 LEU A N 1
ATOM 1378 C CA . LEU A 1 177 ? 11.099 -1.364 22.376 1.00 96.88 177 LEU A CA 1
ATOM 1379 C C . LEU A 1 177 ? 10.474 -0.079 22.938 1.00 96.88 177 LEU A C 1
ATOM 1381 O O . LEU A 1 177 ? 9.601 -0.149 23.806 1.00 96.88 177 LEU A O 1
ATOM 1385 N N . GLN A 1 178 ? 10.892 1.085 22.445 1.00 98.50 178 GLN A N 1
ATOM 1386 C CA . GLN A 1 178 ? 10.305 2.376 22.800 1.00 98.50 178 GLN A CA 1
ATOM 1387 C C . GLN A 1 178 ? 8.838 2.468 22.356 1.00 98.50 178 GLN A C 1
ATOM 1389 O O . GLN A 1 178 ? 7.984 2.843 23.161 1.00 98.50 178 GLN A O 1
ATOM 1394 N N . TYR A 1 179 ? 8.513 2.028 21.137 1.00 98.31 179 TYR A N 1
ATOM 1395 C CA . TYR A 1 179 ? 7.128 1.957 20.666 1.00 98.31 179 TYR A CA 1
ATOM 1396 C C . TYR A 1 179 ? 6.279 0.981 21.497 1.00 98.31 179 TYR A C 1
ATOM 1398 O O . TYR A 1 179 ? 5.172 1.317 21.918 1.00 98.31 179 TYR A O 1
ATOM 1406 N N . VAL A 1 180 ? 6.820 -0.191 21.854 1.00 98.50 180 VAL A N 1
ATOM 1407 C CA . VAL A 1 180 ? 6.158 -1.119 22.791 1.00 98.50 180 VAL A CA 1
ATOM 1408 C C . VAL A 1 180 ? 5.847 -0.437 24.126 1.00 98.50 180 VAL A C 1
ATOM 1410 O O . VAL A 1 180 ? 4.751 -0.604 24.665 1.00 98.50 180 VAL A O 1
ATOM 1413 N N . GLN A 1 181 ? 6.779 0.354 24.665 1.00 98.75 181 GLN A N 1
ATOM 1414 C CA . GLN A 1 181 ? 6.567 1.089 25.911 1.00 98.75 181 GLN A CA 1
ATOM 1415 C C . GLN A 1 181 ? 5.513 2.197 25.766 1.00 98.75 181 GLN A C 1
ATOM 1417 O O . GLN A 1 181 ? 4.725 2.399 26.696 1.00 98.75 181 GLN A O 1
ATOM 1422 N N . PHE A 1 182 ? 5.460 2.878 24.620 1.00 98.88 182 PHE A N 1
ATOM 1423 C CA . PHE A 1 182 ? 4.421 3.859 24.304 1.00 98.88 182 PHE A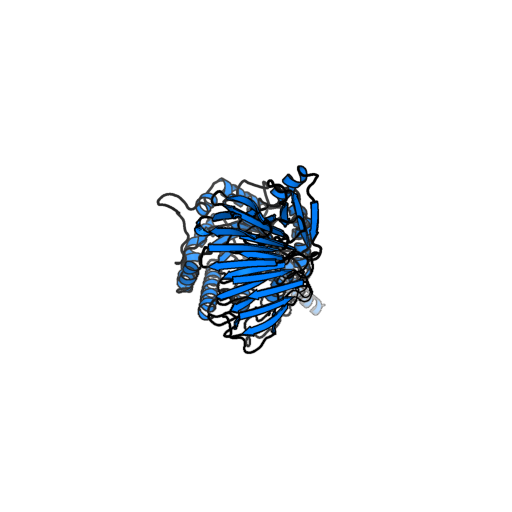 CA 1
ATOM 1424 C C . PHE A 1 182 ? 3.035 3.198 24.333 1.00 98.88 182 PHE A C 1
ATOM 1426 O O . PHE A 1 182 ? 2.195 3.559 25.161 1.00 98.88 182 PHE A O 1
ATOM 1433 N N . VAL A 1 183 ? 2.830 2.143 23.535 1.00 98.81 183 VAL A N 1
ATOM 1434 C CA . VAL A 1 183 ? 1.544 1.424 23.432 1.00 98.81 183 VAL A CA 1
ATOM 1435 C C . VAL A 1 183 ? 1.128 0.814 24.774 1.00 98.81 183 VAL A C 1
ATOM 1437 O O . VAL A 1 183 ? -0.040 0.893 25.165 1.00 98.81 183 VAL A O 1
ATOM 1440 N N . LYS A 1 184 ? 2.079 0.255 25.534 1.00 98.81 184 LYS A N 1
ATOM 1441 C CA . LYS A 1 184 ? 1.824 -0.257 26.889 1.00 98.81 184 LYS A CA 1
ATOM 1442 C C . LYS A 1 184 ? 1.292 0.828 27.824 1.00 98.81 184 LYS A C 1
ATOM 1444 O O . LYS A 1 184 ? 0.315 0.590 28.530 1.00 98.81 184 LYS A O 1
ATOM 1449 N N . THR A 1 185 ? 1.911 2.005 27.808 1.00 98.88 185 THR A N 1
ATOM 1450 C CA . THR A 1 185 ? 1.506 3.127 28.668 1.00 98.88 185 THR A CA 1
ATOM 1451 C C . THR A 1 185 ? 0.111 3.624 28.285 1.00 98.88 185 THR A C 1
ATOM 1453 O O . THR A 1 185 ? -0.728 3.808 29.164 1.00 98.88 185 THR A O 1
ATOM 1456 N N . VAL A 1 186 ? -0.188 3.734 26.982 1.00 98.88 186 VAL A N 1
ATOM 1457 C CA . VAL A 1 186 ? -1.546 4.047 26.498 1.00 98.88 186 VAL A CA 1
ATOM 1458 C C . VAL A 1 186 ? -2.562 3.040 27.051 1.00 98.88 186 VAL A C 1
ATOM 1460 O O . VAL A 1 186 ? -3.570 3.435 27.638 1.00 98.88 186 VAL A O 1
ATOM 1463 N N . LYS A 1 187 ? -2.291 1.732 26.939 1.00 98.81 187 LYS A N 1
ATOM 1464 C CA . LYS A 1 187 ? -3.193 0.679 27.439 1.00 98.81 187 LYS A CA 1
ATOM 1465 C C . LYS A 1 187 ? -3.437 0.767 28.947 1.00 98.81 187 LYS A C 1
ATOM 1467 O O . LYS A 1 187 ? -4.575 0.593 29.400 1.00 98.81 187 LYS A O 1
ATOM 1472 N N . GLU A 1 188 ? -2.384 0.990 29.727 1.00 98.75 188 GLU A N 1
ATOM 1473 C CA . GLU A 1 188 ? -2.463 1.111 31.186 1.00 98.75 188 GLU A CA 1
ATOM 1474 C C . GLU A 1 188 ? -3.334 2.308 31.593 1.00 98.75 188 GLU A C 1
ATOM 1476 O O . GLU A 1 188 ? -4.232 2.160 32.427 1.00 98.75 188 GLU A O 1
ATOM 1481 N N . GLU A 1 189 ? -3.154 3.457 30.941 1.00 98.62 189 GLU A N 1
ATOM 1482 C CA . GLU A 1 189 ? -3.925 4.675 31.202 1.00 98.62 189 GLU A CA 1
ATOM 1483 C C . GLU A 1 189 ? -5.399 4.548 30.775 1.00 98.62 189 GLU A C 1
ATOM 1485 O O . GLU A 1 189 ? -6.294 4.877 31.559 1.00 98.62 189 GLU A O 1
ATOM 1490 N N . LEU A 1 190 ? -5.687 3.979 29.596 1.00 98.56 190 LEU A N 1
ATOM 1491 C CA . LEU A 1 190 ? -7.064 3.679 29.170 1.00 98.56 190 LEU A CA 1
ATOM 1492 C C . LEU A 1 190 ? -7.776 2.753 30.166 1.00 98.56 190 LEU A C 1
ATOM 1494 O O . LEU A 1 190 ? -8.949 2.957 30.489 1.00 98.56 190 LEU A O 1
ATOM 1498 N N . THR A 1 191 ? -7.059 1.751 30.685 1.00 97.94 191 THR A N 1
ATOM 1499 C CA . THR A 1 191 ? -7.585 0.814 31.687 1.00 97.94 191 THR A CA 1
ATOM 1500 C C . THR A 1 191 ? -7.861 1.526 33.010 1.00 97.94 191 THR A C 1
ATOM 1502 O O . THR A 1 191 ? -8.939 1.351 33.585 1.00 97.94 191 THR A O 1
ATOM 1505 N N . ARG A 1 192 ? -6.917 2.357 33.475 1.00 98.25 192 ARG A N 1
ATOM 1506 C CA . ARG A 1 192 ? -7.027 3.154 34.706 1.00 98.25 192 ARG A CA 1
ATOM 1507 C C . ARG A 1 192 ? -8.212 4.120 34.661 1.00 98.25 192 ARG A C 1
ATOM 1509 O O . ARG A 1 192 ? -8.869 4.319 35.679 1.00 98.25 192 ARG A O 1
ATOM 1516 N N . LEU A 1 193 ? -8.476 4.711 33.498 1.00 97.62 193 LEU A N 1
ATOM 1517 C CA . LEU A 1 193 ? -9.562 5.668 33.274 1.00 97.62 193 LEU A CA 1
ATOM 1518 C C . LEU A 1 193 ? -10.885 5.014 32.844 1.00 97.62 193 LEU A C 1
ATOM 1520 O O . LEU A 1 193 ? -11.879 5.719 32.679 1.00 97.62 193 LEU A O 1
ATOM 1524 N N . HIS A 1 194 ? -10.917 3.688 32.678 1.00 97.19 194 HIS A N 1
ATOM 1525 C CA . HIS A 1 194 ? -12.077 2.934 32.192 1.00 97.19 194 HIS A CA 1
ATOM 1526 C C . HIS A 1 194 ? -12.612 3.428 30.832 1.00 97.19 194 HIS A C 1
ATOM 1528 O O . HIS A 1 194 ? -13.823 3.480 30.619 1.00 97.19 194 HIS A O 1
ATOM 1534 N N . LEU A 1 195 ? -11.709 3.773 29.908 1.00 96.00 195 LEU A N 1
ATOM 1535 C CA . LEU A 1 195 ? -12.043 4.331 28.586 1.00 96.00 195 LEU A CA 1
ATOM 1536 C C . LEU A 1 195 ? -12.313 3.274 27.504 1.00 96.00 195 LEU A C 1
ATOM 1538 O O . LEU A 1 195 ? -12.809 3.614 26.434 1.00 96.00 195 LEU A O 1
ATOM 1542 N N . GLY A 1 196 ? -12.052 1.997 27.794 1.00 96.31 196 GLY A N 1
ATOM 1543 C CA . GLY A 1 196 ? -12.421 0.877 26.931 1.00 96.31 196 GLY A CA 1
ATOM 1544 C C . GLY A 1 196 ? -11.226 0.114 26.369 1.00 96.31 196 GLY A C 1
ATOM 1545 O O . GLY A 1 196 ? -10.317 -0.244 27.125 1.00 96.31 196 GLY A O 1
ATOM 1546 N N . THR A 1 197 ? -11.281 -0.220 25.080 1.00 98.38 197 THR A N 1
ATOM 1547 C CA . THR A 1 197 ? -10.274 -1.048 24.401 1.00 98.38 197 THR A CA 1
ATOM 1548 C C . THR A 1 197 ? -9.201 -0.223 23.692 1.00 98.38 197 THR A C 1
ATOM 1550 O O . THR A 1 197 ? -9.345 0.984 23.500 1.00 98.38 197 THR A O 1
ATOM 1553 N N . LEU A 1 198 ? -8.097 -0.893 23.366 1.00 98.88 198 LEU A N 1
ATOM 1554 C CA . LEU A 1 198 ? -7.014 -0.393 22.535 1.00 98.88 198 LEU A CA 1
ATOM 1555 C C . LEU A 1 198 ? -6.893 -1.273 21.289 1.00 98.88 198 LEU A C 1
ATOM 1557 O O . LEU A 1 198 ? -6.622 -2.476 21.409 1.00 98.88 198 LEU A O 1
ATOM 1561 N N . THR A 1 199 ? -7.039 -0.649 20.128 1.00 98.88 199 THR A N 1
ATOM 1562 C CA . THR A 1 199 ? -6.778 -1.238 18.813 1.00 98.88 199 THR A CA 1
ATOM 1563 C C . THR A 1 199 ? -5.505 -0.622 18.233 1.00 98.88 199 THR A C 1
ATOM 1565 O O . THR A 1 199 ? -5.237 0.558 18.455 1.00 98.88 199 THR A O 1
ATOM 1568 N N . VAL A 1 200 ? -4.687 -1.421 17.549 1.00 98.75 200 VAL A N 1
ATOM 1569 C CA . VAL A 1 200 ? -3.469 -0.950 16.868 1.00 98.75 200 VAL A CA 1
ATOM 1570 C C . VAL A 1 200 ? -3.490 -1.441 15.424 1.00 98.75 200 VAL A C 1
ATOM 1572 O O . VAL A 1 200 ? -3.705 -2.636 15.189 1.00 98.75 200 VAL A O 1
ATOM 1575 N N . GLU A 1 201 ? -3.266 -0.534 14.481 1.00 98.25 201 GLU A N 1
ATOM 1576 C CA . GLU A 1 201 ? -3.154 -0.850 13.056 1.00 98.25 201 GLU A CA 1
ATOM 1577 C C . GLU A 1 201 ? -1.771 -1.437 12.737 1.00 98.25 201 GLU A C 1
ATOM 1579 O O . GLU A 1 201 ? -0.747 -1.050 13.306 1.00 98.25 201 GLU A O 1
ATOM 1584 N N . LEU A 1 202 ? -1.739 -2.414 11.833 1.00 96.62 202 LEU A N 1
ATOM 1585 C CA . LEU A 1 202 ? -0.528 -3.041 11.319 1.00 96.62 202 LEU A CA 1
ATOM 1586 C C . LEU A 1 202 ? -0.459 -2.800 9.816 1.00 96.62 202 LEU A C 1
ATOM 1588 O O . LEU A 1 202 ? -1.360 -3.216 9.086 1.00 96.62 202 LEU A O 1
ATOM 1592 N N . THR A 1 203 ? 0.649 -2.235 9.341 1.00 93.19 203 THR A N 1
ATOM 1593 C CA . THR A 1 203 ? 0.930 -2.166 7.901 1.00 93.19 203 THR A CA 1
ATOM 1594 C C . THR A 1 203 ? 1.040 -3.583 7.315 1.00 93.19 203 THR A C 1
ATOM 1596 O O . THR A 1 203 ? 1.455 -4.509 8.029 1.00 93.19 203 THR A O 1
ATOM 1599 N N . PRO A 1 204 ? 0.736 -3.793 6.018 1.00 89.81 204 PRO A N 1
ATOM 1600 C CA . PRO A 1 204 ? 0.685 -5.129 5.408 1.00 89.81 204 PRO A CA 1
ATOM 1601 C C . PRO A 1 204 ? 1.980 -5.926 5.596 1.00 89.81 204 PRO A C 1
ATOM 1603 O O . PRO A 1 204 ? 1.954 -7.152 5.722 1.00 89.81 204 PRO A O 1
ATOM 1606 N N . LYS A 1 205 ? 3.127 -5.239 5.652 1.00 89.06 205 LYS A N 1
ATOM 1607 C CA . LYS A 1 205 ? 4.459 -5.843 5.774 1.00 89.06 205 LYS A CA 1
ATOM 1608 C C . LYS A 1 205 ? 5.003 -5.943 7.200 1.00 89.06 205 LYS A C 1
ATOM 1610 O O . LYS A 1 205 ? 5.994 -6.642 7.406 1.00 89.06 205 LYS A O 1
ATOM 1615 N N . SER A 1 206 ? 4.335 -5.351 8.193 1.00 89.75 206 SER A N 1
ATOM 1616 C CA . SER A 1 206 ? 4.702 -5.494 9.615 1.00 89.75 206 SER A CA 1
ATOM 1617 C C . SER A 1 206 ? 4.937 -6.949 10.076 1.00 89.75 206 SER A C 1
ATOM 1619 O O . SER A 1 206 ? 5.792 -7.161 10.935 1.00 89.75 206 SER A O 1
ATOM 1621 N N . PRO A 1 207 ? 4.243 -7.979 9.539 1.00 89.81 207 PRO A N 1
ATOM 1622 C CA . PRO A 1 207 ? 4.499 -9.370 9.920 1.00 89.81 207 PRO A CA 1
ATOM 1623 C C . PRO A 1 207 ? 5.798 -9.988 9.403 1.00 89.81 207 PRO A C 1
ATOM 1625 O O . PRO A 1 207 ? 6.214 -11.024 9.922 1.00 89.81 207 PRO A O 1
ATOM 1628 N N . VAL A 1 208 ? 6.425 -9.391 8.388 1.00 84.94 208 VAL A N 1
ATOM 1629 C CA . VAL A 1 208 ? 7.571 -9.981 7.675 1.00 84.94 208 VAL A CA 1
ATOM 1630 C C . VAL A 1 208 ? 8.792 -9.068 7.604 1.00 84.94 208 VAL A C 1
ATOM 1632 O O . VAL A 1 208 ? 9.893 -9.559 7.370 1.00 84.94 208 VAL A O 1
ATOM 1635 N N . GLU A 1 209 ? 8.627 -7.768 7.841 1.00 84.56 209 GLU A N 1
ATOM 1636 C CA . GLU A 1 209 ? 9.706 -6.780 7.844 1.00 84.56 209 GLU A CA 1
ATOM 1637 C C . GLU A 1 209 ? 9.954 -6.228 9.258 1.00 84.56 209 GLU A C 1
ATOM 1639 O O . GLU A 1 209 ? 9.062 -6.160 10.105 1.00 84.56 209 GLU A O 1
ATOM 1644 N N . LEU A 1 210 ? 11.200 -5.830 9.533 1.00 84.38 210 LEU A N 1
ATOM 1645 C CA . LEU A 1 210 ? 11.620 -5.284 10.829 1.00 84.38 210 LEU A CA 1
ATOM 1646 C C . LEU A 1 210 ? 11.293 -3.794 10.952 1.00 84.38 210 LEU A C 1
ATOM 1648 O O . LEU A 1 210 ? 12.174 -2.974 11.202 1.00 84.38 210 LEU A O 1
ATOM 1652 N N . HIS A 1 211 ? 10.024 -3.451 10.761 1.00 89.44 211 HIS A N 1
ATOM 1653 C CA . HIS A 1 211 ? 9.512 -2.104 10.999 1.00 89.44 211 HIS A CA 1
ATOM 1654 C C . HIS A 1 211 ? 9.319 -1.848 12.500 1.00 89.44 211 HIS A C 1
ATOM 1656 O O . HIS A 1 211 ? 9.733 -2.637 13.360 1.00 89.44 211 HIS A O 1
ATOM 1662 N N . LEU A 1 212 ? 8.697 -0.715 12.822 1.00 92.31 212 LEU A N 1
ATOM 1663 C CA . LEU A 1 212 ? 8.514 -0.237 14.189 1.00 92.31 212 LEU A CA 1
ATOM 1664 C C . LEU A 1 212 ? 7.745 -1.214 15.096 1.00 92.31 212 LEU A C 1
ATOM 1666 O O . LEU A 1 212 ? 8.025 -1.309 16.293 1.00 92.31 212 LEU A O 1
ATOM 1670 N N . ILE A 1 213 ? 6.787 -1.954 14.538 1.00 93.25 213 ILE A N 1
ATOM 1671 C CA . ILE A 1 213 ? 5.873 -2.791 15.314 1.00 93.25 213 ILE A CA 1
ATOM 1672 C C . ILE A 1 213 ? 6.522 -4.134 15.679 1.00 93.25 213 ILE A C 1
ATOM 1674 O O . ILE A 1 213 ? 6.926 -4.931 14.834 1.00 93.25 213 ILE A O 1
ATOM 1678 N N . ASP A 1 214 ? 6.569 -4.434 16.978 1.00 92.62 214 ASP A N 1
ATOM 1679 C CA . ASP A 1 214 ? 6.876 -5.772 17.482 1.00 92.62 214 ASP A CA 1
ATOM 1680 C C . ASP A 1 214 ? 5.587 -6.564 17.713 1.00 92.62 214 ASP A C 1
ATOM 1682 O O . ASP A 1 214 ? 4.937 -6.415 18.748 1.00 92.62 214 ASP A O 1
ATOM 1686 N N . LEU A 1 215 ? 5.217 -7.417 16.752 1.00 91.94 215 LEU A N 1
ATOM 1687 C CA . LEU A 1 215 ? 3.957 -8.166 16.799 1.00 91.94 215 LEU A CA 1
ATOM 1688 C C . LEU A 1 215 ? 3.771 -8.993 18.074 1.00 91.94 215 LEU A C 1
ATOM 1690 O O . LEU A 1 215 ? 2.658 -9.061 18.594 1.00 91.94 215 LEU A O 1
ATOM 1694 N N . ALA A 1 216 ? 4.832 -9.623 18.584 1.00 90.06 216 ALA A N 1
ATOM 1695 C CA . ALA A 1 216 ? 4.725 -10.467 19.768 1.00 90.06 216 ALA A CA 1
ATOM 1696 C C . ALA A 1 216 ? 4.404 -9.620 21.003 1.00 90.06 216 ALA A C 1
ATOM 1698 O O . ALA A 1 216 ? 3.451 -9.907 21.727 1.00 90.06 216 ALA A O 1
ATOM 1699 N N . ARG A 1 217 ? 5.158 -8.537 21.215 1.00 95.00 217 ARG A N 1
ATOM 1700 C CA . ARG A 1 217 ? 4.989 -7.662 22.384 1.00 95.00 217 ARG A CA 1
ATOM 1701 C C . ARG A 1 217 ? 3.703 -6.839 22.295 1.00 95.00 217 ARG A C 1
ATOM 1703 O O . ARG A 1 217 ? 2.962 -6.753 23.271 1.00 95.00 217 ARG A O 1
ATOM 1710 N N . ILE A 1 218 ? 3.396 -6.280 21.126 1.00 96.12 218 ILE A N 1
ATOM 1711 C CA . ILE A 1 218 ? 2.177 -5.493 20.898 1.00 96.12 218 ILE A CA 1
ATOM 1712 C C . ILE A 1 218 ? 0.926 -6.381 20.965 1.00 96.12 218 ILE A C 1
ATOM 1714 O O . ILE A 1 218 ? -0.070 -5.988 21.576 1.00 96.12 218 ILE A O 1
ATOM 1718 N N . GLY A 1 219 ? 0.990 -7.616 20.455 1.00 94.44 219 GLY A N 1
ATOM 1719 C CA . GLY A 1 219 ? -0.096 -8.596 20.544 1.00 94.44 219 GLY A CA 1
ATOM 1720 C C . GLY A 1 219 ? -0.452 -9.026 21.972 1.00 94.44 219 GLY A C 1
ATOM 1721 O O . GLY A 1 219 ? -1.591 -9.433 22.229 1.00 94.44 219 GLY A O 1
ATOM 1722 N N . GLU A 1 220 ? 0.466 -8.903 22.934 1.00 94.81 220 GLU A N 1
ATOM 1723 C CA . GLU A 1 220 ? 0.167 -9.096 24.359 1.00 94.81 220 GLU A CA 1
ATOM 1724 C C . GLU A 1 220 ? -0.607 -7.911 24.956 1.00 94.81 220 GLU A C 1
ATOM 1726 O O . GLU A 1 220 ? -1.489 -8.124 25.794 1.00 94.81 220 GLU A O 1
ATOM 1731 N N . ILE A 1 221 ? -0.320 -6.691 24.492 1.00 97.81 221 ILE A N 1
ATOM 1732 C CA . ILE A 1 221 ? -0.820 -5.428 25.050 1.00 97.81 221 ILE A CA 1
ATOM 1733 C C . ILE A 1 221 ? -2.198 -5.053 24.489 1.00 97.81 221 ILE A C 1
ATOM 1735 O O . ILE A 1 221 ? -3.123 -4.791 25.262 1.00 97.81 221 ILE A O 1
ATOM 1739 N N . ALA A 1 222 ? -2.337 -5.014 23.161 1.00 98.00 222 ALA A N 1
ATOM 1740 C CA . ALA A 1 222 ? -3.548 -4.539 22.493 1.00 98.00 222 ALA A CA 1
ATOM 1741 C C . ALA A 1 222 ? -4.721 -5.518 22.668 1.00 98.00 222 ALA A C 1
ATOM 1743 O O . ALA A 1 222 ? -4.525 -6.734 22.816 1.00 98.00 222 ALA A O 1
ATOM 1744 N N . ASP A 1 223 ? -5.954 -5.005 22.648 1.00 98.12 223 ASP A N 1
ATOM 1745 C CA . ASP A 1 223 ? -7.152 -5.852 22.640 1.00 98.12 223 ASP A CA 1
ATOM 1746 C C . ASP A 1 223 ? -7.401 -6.419 21.240 1.00 98.12 223 ASP A C 1
ATOM 1748 O O . ASP A 1 223 ? -7.709 -7.609 21.119 1.00 98.12 223 ASP A O 1
ATOM 1752 N N . TYR A 1 224 ? -7.196 -5.594 20.209 1.00 98.50 224 TYR A N 1
ATOM 1753 C CA . TYR A 1 224 ? -7.258 -5.985 18.805 1.00 98.50 224 TYR A CA 1
ATOM 1754 C C . TYR A 1 224 ? -6.068 -5.437 18.016 1.00 98.50 224 TYR A C 1
ATOM 1756 O O . TYR A 1 224 ? -5.550 -4.368 18.329 1.00 98.50 224 TYR A O 1
ATOM 1764 N N . LEU A 1 225 ? -5.666 -6.173 16.982 1.00 98.69 225 LEU A N 1
ATOM 1765 C CA . LEU A 1 225 ? -4.760 -5.700 15.941 1.00 98.69 225 LEU A CA 1
ATOM 1766 C C . LEU A 1 225 ? -5.477 -5.786 14.603 1.00 98.69 225 LEU A C 1
ATOM 1768 O O . LEU A 1 225 ? -5.968 -6.864 14.254 1.00 98.69 225 LEU A O 1
ATOM 1772 N N . VAL A 1 226 ? -5.526 -4.685 13.866 1.00 98.81 226 VAL A N 1
ATOM 1773 C CA . VAL A 1 226 ? -6.070 -4.664 12.509 1.00 98.81 226 VAL A CA 1
ATOM 1774 C C . VAL A 1 226 ? -4.901 -4.811 11.545 1.00 98.81 226 VAL A C 1
ATOM 1776 O O . VAL A 1 226 ? -4.007 -3.976 11.507 1.00 98.81 226 VAL A O 1
ATOM 1779 N N . LEU A 1 227 ? -4.867 -5.912 10.798 1.00 98.56 227 LEU A N 1
ATOM 1780 C CA . LEU A 1 227 ? -3.886 -6.099 9.734 1.00 98.56 227 LEU A CA 1
ATOM 1781 C C . LEU A 1 227 ? -4.419 -5.434 8.469 1.00 98.56 227 LEU A C 1
ATOM 1783 O O . LEU A 1 227 ? -5.336 -5.987 7.859 1.00 98.56 227 LEU A O 1
ATOM 1787 N N . MET A 1 228 ? -3.849 -4.293 8.074 1.00 97.81 228 MET A N 1
ATOM 1788 C CA . MET A 1 228 ? -4.169 -3.581 6.831 1.00 97.81 228 MET A CA 1
ATOM 1789 C C . MET A 1 228 ? -3.656 -4.378 5.628 1.00 97.81 228 MET A C 1
ATOM 1791 O O . MET A 1 228 ? -2.632 -4.071 5.029 1.00 97.81 228 MET A O 1
ATOM 1795 N N . ALA A 1 229 ? -4.327 -5.490 5.332 1.00 96.12 229 ALA A N 1
ATOM 1796 C CA . ALA A 1 229 ? -3.909 -6.468 4.341 1.00 96.12 229 ALA A CA 1
ATOM 1797 C C . ALA A 1 229 ? -4.333 -6.032 2.929 1.00 96.12 229 ALA A C 1
ATOM 1799 O O . ALA A 1 229 ? -5.068 -6.744 2.244 1.00 96.12 229 ALA A O 1
ATOM 1800 N N . TYR A 1 230 ? -3.858 -4.863 2.509 1.00 97.25 230 TYR A N 1
ATOM 1801 C CA . TYR A 1 230 ? -4.088 -4.246 1.203 1.00 97.25 230 TYR A CA 1
ATOM 1802 C C . TYR A 1 230 ? -2.893 -3.372 0.789 1.00 97.25 230 TYR A C 1
ATOM 1804 O O . TYR A 1 230 ? -1.879 -3.359 1.483 1.00 97.25 230 TYR A O 1
ATOM 1812 N N . ASP A 1 231 ? -2.986 -2.716 -0.369 1.00 96.00 231 ASP A N 1
ATOM 1813 C CA . ASP A 1 231 ? -1.913 -1.948 -1.021 1.00 96.00 231 ASP A CA 1
ATOM 1814 C C . ASP A 1 231 ? -0.670 -2.781 -1.394 1.00 96.00 231 ASP A C 1
ATOM 1816 O O . ASP A 1 231 ? 0.464 -2.301 -1.390 1.00 96.00 231 ASP A O 1
ATOM 1820 N N . TYR A 1 232 ? -0.880 -4.044 -1.780 1.00 94.06 232 TYR A N 1
ATOM 1821 C CA . TYR A 1 232 ? 0.170 -4.893 -2.363 1.00 94.06 232 TYR A CA 1
ATOM 1822 C C . TYR A 1 232 ? 0.522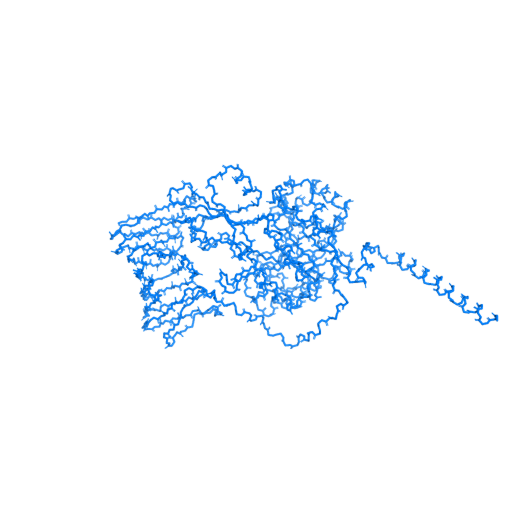 -4.449 -3.790 1.00 94.06 232 TYR A C 1
ATOM 1824 O O . TYR A 1 232 ? 1.696 -4.434 -4.161 1.00 94.06 232 TYR A O 1
ATOM 1832 N N . HIS A 1 233 ? -0.488 -4.031 -4.558 1.00 94.19 233 HIS A N 1
ATOM 1833 C CA . HIS A 1 233 ? -0.326 -3.131 -5.696 1.00 94.19 233 HIS A CA 1
ATOM 1834 C C . HIS A 1 233 ? -1.047 -1.822 -5.376 1.00 94.19 233 HIS A C 1
ATOM 1836 O O . HIS A 1 233 ? -2.200 -1.834 -4.952 1.00 94.19 233 HIS A O 1
ATOM 1842 N N . TYR A 1 234 ? -0.358 -0.701 -5.553 1.00 95.19 234 TYR A N 1
ATOM 1843 C CA . TYR A 1 234 ? -0.802 0.620 -5.124 1.00 95.19 234 TYR A CA 1
ATOM 1844 C C . TYR A 1 234 ? -0.545 1.667 -6.211 1.00 95.19 234 TYR A C 1
ATOM 1846 O O . TYR A 1 234 ? -0.013 1.363 -7.278 1.00 95.19 234 TYR A O 1
ATOM 1854 N N . ALA A 1 235 ? -0.900 2.920 -5.934 1.00 94.19 235 ALA A N 1
ATOM 1855 C CA . ALA A 1 235 ? -0.726 4.072 -6.823 1.00 94.19 235 ALA A CA 1
ATOM 1856 C C . ALA A 1 235 ? 0.576 4.052 -7.653 1.00 94.19 235 ALA A C 1
ATOM 1858 O O . ALA A 1 235 ? 0.554 4.186 -8.874 1.00 94.19 235 ALA A O 1
ATOM 1859 N N . TYR A 1 236 ? 1.716 3.822 -7.000 1.00 92.38 236 TYR A N 1
ATOM 1860 C CA . TYR A 1 236 ? 3.035 3.895 -7.635 1.00 92.38 236 TYR A CA 1
ATOM 1861 C C . TYR A 1 236 ? 3.575 2.539 -8.103 1.00 92.38 236 TYR A C 1
ATOM 1863 O O . TYR A 1 236 ? 4.751 2.441 -8.473 1.00 92.38 236 TYR A O 1
ATOM 1871 N N . SER A 1 237 ? 2.738 1.497 -8.095 1.00 93.38 237 SER A N 1
ATOM 1872 C CA . SER A 1 237 ? 3.151 0.170 -8.523 1.00 93.38 237 SER A CA 1
ATOM 1873 C C . SER A 1 237 ? 3.659 0.181 -9.965 1.00 93.38 237 SER A C 1
ATOM 1875 O O . SER A 1 237 ? 3.129 0.871 -10.841 1.00 93.38 237 SER A O 1
ATOM 1877 N N . PRO A 1 238 ? 4.739 -0.563 -10.232 1.00 93.50 238 PRO A N 1
ATOM 1878 C CA . PRO A 1 238 ? 5.383 -0.555 -11.533 1.00 93.50 238 PRO A CA 1
ATOM 1879 C C . PRO A 1 238 ? 4.627 -1.389 -12.580 1.00 93.50 238 PRO A C 1
ATOM 1881 O O . PRO A 1 238 ? 4.787 -1.173 -13.783 1.00 93.50 238 PRO A O 1
ATOM 1884 N N . VAL A 1 239 ? 3.761 -2.282 -12.108 1.00 94.44 239 VAL A N 1
ATOM 1885 C CA . VAL A 1 239 ? 2.810 -3.090 -12.872 1.00 94.44 239 VAL A CA 1
ATOM 1886 C C . VAL A 1 239 ? 1.423 -2.939 -12.244 1.00 94.44 239 VAL A C 1
ATOM 1888 O O . VAL A 1 239 ? 1.317 -2.726 -11.033 1.00 94.44 239 VAL A O 1
ATOM 1891 N N . ALA A 1 240 ? 0.372 -3.016 -13.060 1.00 96.06 240 ALA A N 1
ATOM 1892 C CA . ALA A 1 240 ? -0.997 -3.076 -12.561 1.00 96.06 240 ALA A CA 1
ATOM 1893 C C . ALA A 1 240 ? -1.207 -4.423 -11.857 1.00 96.06 240 ALA A C 1
ATOM 1895 O O . ALA A 1 240 ? -0.603 -5.416 -12.253 1.00 96.06 240 ALA A O 1
ATOM 1896 N N . GLY A 1 241 ? -2.061 -4.493 -10.841 1.00 94.88 241 GLY A N 1
ATOM 1897 C CA . GLY A 1 241 ? -2.318 -5.778 -10.197 1.00 94.88 241 GLY A CA 1
ATOM 1898 C C . GLY A 1 241 ? -3.266 -5.717 -9.006 1.00 94.88 241 GLY A C 1
ATOM 1899 O O . GLY A 1 241 ? -3.687 -4.627 -8.618 1.00 94.88 241 GLY A O 1
ATOM 1900 N N . PRO A 1 242 ? -3.596 -6.885 -8.424 1.00 95.62 242 PRO A N 1
ATOM 1901 C CA . PRO A 1 242 ? -4.508 -6.997 -7.291 1.00 95.62 242 PRO A CA 1
ATOM 1902 C C . PRO A 1 242 ? -4.036 -6.189 -6.079 1.00 95.62 242 PRO A C 1
ATOM 1904 O O . PRO A 1 242 ? -2.860 -6.246 -5.705 1.00 95.62 242 PRO A O 1
ATOM 1907 N N . VAL A 1 243 ? -4.950 -5.466 -5.440 1.00 96.25 243 VAL A N 1
ATOM 1908 C CA . VAL A 1 243 ? -4.631 -4.536 -4.342 1.00 96.25 243 VAL A CA 1
ATOM 1909 C C . VAL A 1 243 ? -4.477 -5.273 -3.015 1.00 96.25 243 VAL A C 1
ATOM 1911 O O . VAL A 1 243 ? -3.640 -4.907 -2.193 1.00 96.25 243 VAL A O 1
ATOM 1914 N N . ALA A 1 244 ? -5.213 -6.358 -2.824 1.00 96.75 244 ALA A N 1
ATOM 1915 C CA . ALA A 1 244 ? -5.209 -7.231 -1.664 1.00 96.75 244 ALA A CA 1
ATOM 1916 C C . ALA A 1 244 ? -5.286 -8.712 -2.109 1.00 96.75 244 ALA A C 1
ATOM 1918 O O . ALA A 1 244 ? -6.231 -9.417 -1.768 1.00 96.75 244 ALA A O 1
ATOM 1919 N N . PRO A 1 245 ? -4.296 -9.281 -2.812 1.00 95.00 245 PRO A N 1
ATOM 1920 C CA . PRO A 1 245 ? -4.367 -10.680 -3.242 1.00 95.00 245 PRO A CA 1
ATOM 1921 C C . PRO A 1 245 ? -4.494 -11.635 -2.039 1.00 95.00 245 PRO A C 1
ATOM 1923 O O . PRO A 1 245 ? -3.687 -11.582 -1.115 1.00 95.00 245 PRO A O 1
ATOM 1926 N N . ILE A 1 246 ? -5.507 -12.515 -2.003 1.00 93.94 246 ILE A N 1
ATOM 1927 C CA . ILE A 1 246 ? -5.655 -13.531 -0.937 1.00 93.94 246 ILE A CA 1
ATOM 1928 C C . ILE A 1 246 ? -4.554 -14.581 -1.013 1.00 93.94 246 ILE A C 1
ATOM 1930 O O . ILE A 1 246 ? -4.028 -14.990 0.021 1.00 93.94 246 ILE A O 1
ATOM 1934 N N . GLY A 1 247 ? -4.245 -15.033 -2.222 1.00 83.81 247 GLY A N 1
ATOM 1935 C CA . GLY A 1 247 ? -3.248 -16.052 -2.483 1.00 83.81 247 GLY A CA 1
ATOM 1936 C C . GLY A 1 247 ? -2.400 -15.696 -3.692 1.00 83.81 247 GLY A C 1
ATOM 1937 O O . GLY A 1 247 ? -2.533 -14.632 -4.291 1.00 83.81 247 GLY A O 1
ATOM 1938 N N . GLY A 1 248 ? -1.537 -16.635 -4.063 1.00 72.81 248 GLY A N 1
ATOM 1939 C CA . GLY A 1 248 ? -0.638 -16.487 -5.200 1.00 72.81 248 GLY A CA 1
ATOM 1940 C C . GLY A 1 248 ? 0.820 -16.555 -4.817 1.00 72.81 248 GLY A C 1
ATOM 1941 O O . GLY A 1 248 ? 1.635 -16.749 -5.710 1.00 72.81 248 GLY A O 1
ATOM 1942 N N . VAL A 1 249 ? 1.175 -16.536 -3.535 1.00 76.81 249 VAL A N 1
ATOM 1943 C CA . VAL A 1 249 ? 2.550 -16.790 -3.097 1.00 76.81 249 VAL A CA 1
ATOM 1944 C C . VAL A 1 249 ? 2.870 -18.291 -3.054 1.00 76.81 249 VAL A C 1
ATOM 1946 O O . VAL A 1 249 ? 2.064 -19.080 -2.558 1.00 76.81 249 VAL A O 1
ATOM 1949 N N . PRO A 1 250 ? 4.057 -18.735 -3.516 1.00 70.31 250 PRO A N 1
ATOM 1950 C CA . PRO A 1 250 ? 5.053 -18.028 -4.318 1.00 70.31 250 PRO A CA 1
ATOM 1951 C C . PRO A 1 250 ? 4.897 -18.429 -5.792 1.00 70.31 250 PRO A C 1
ATOM 1953 O O . PRO A 1 250 ? 5.817 -18.978 -6.368 1.00 70.31 250 PRO A O 1
ATOM 1956 N N . THR A 1 251 ? 3.727 -18.320 -6.411 1.00 76.75 251 THR A N 1
ATOM 1957 C CA . THR A 1 251 ? 3.485 -18.759 -7.807 1.00 76.75 251 THR A CA 1
ATOM 1958 C C . THR A 1 251 ? 3.254 -17.589 -8.751 1.00 76.75 251 THR A C 1
ATOM 1960 O O . THR A 1 251 ? 3.912 -17.513 -9.783 1.00 76.75 251 THR A O 1
ATOM 1963 N N . GLN A 1 252 ? 2.365 -16.677 -8.375 1.00 74.56 252 GLN A N 1
ATOM 1964 C CA . GLN A 1 252 ? 1.934 -15.507 -9.140 1.00 74.56 252 GLN A CA 1
ATOM 1965 C C . GLN A 1 252 ? 2.091 -14.193 -8.353 1.00 74.56 252 GLN A C 1
ATOM 1967 O O . GLN A 1 252 ? 1.927 -13.126 -8.922 1.00 74.56 252 GLN A O 1
ATOM 1972 N N . ALA A 1 253 ? 2.440 -14.259 -7.064 1.00 76.62 253 ALA A N 1
ATOM 1973 C CA . ALA A 1 253 ? 2.747 -13.110 -6.217 1.00 76.62 253 ALA A CA 1
ATOM 1974 C C . ALA A 1 253 ? 3.936 -13.426 -5.292 1.00 76.62 253 ALA A C 1
ATOM 1976 O O . ALA A 1 253 ? 4.235 -14.594 -5.027 1.00 76.62 253 ALA A O 1
ATOM 1977 N N . GLU A 1 254 ? 4.619 -12.394 -4.795 1.00 79.25 254 GLU A N 1
ATOM 1978 C CA . GLU A 1 254 ? 5.725 -12.535 -3.830 1.00 79.25 254 GLU A CA 1
ATOM 1979 C C . GLU A 1 254 ? 5.270 -12.466 -2.372 1.00 79.25 254 GLU A C 1
ATOM 1981 O O . GLU A 1 254 ? 5.802 -13.182 -1.523 1.00 79.25 254 GLU A O 1
ATOM 1986 N N . TYR A 1 255 ? 4.267 -11.635 -2.089 1.00 88.62 255 TYR A N 1
ATOM 1987 C CA . TYR A 1 255 ? 3.660 -11.468 -0.776 1.00 88.62 255 TYR A CA 1
ATOM 1988 C C . TYR A 1 255 ? 2.153 -11.243 -0.942 1.00 88.62 255 TYR A C 1
ATOM 1990 O O . TYR A 1 255 ? 1.740 -10.541 -1.862 1.00 88.62 255 TYR A O 1
ATOM 1998 N N . ASP A 1 256 ? 1.341 -11.864 -0.085 1.00 93.44 256 ASP A N 1
ATOM 1999 C CA . ASP A 1 256 ? -0.122 -11.850 -0.175 1.00 93.44 256 ASP A CA 1
ATOM 2000 C C . ASP A 1 256 ? -0.777 -11.777 1.216 1.00 93.44 256 ASP A C 1
ATOM 2002 O O . ASP A 1 256 ? -0.108 -11.834 2.259 1.00 93.44 256 ASP A O 1
ATOM 2006 N N . VAL A 1 257 ? -2.101 -11.624 1.234 1.00 96.31 257 VAL A N 1
ATOM 2007 C CA . VAL A 1 257 ? -2.899 -11.470 2.456 1.00 96.31 257 VAL A CA 1
ATOM 2008 C C . VAL A 1 257 ? -2.863 -12.721 3.325 1.00 96.31 257 VAL A C 1
ATOM 2010 O O . VAL A 1 257 ? -2.723 -12.610 4.545 1.00 96.31 257 VAL A O 1
ATOM 2013 N N . GLU A 1 258 ? -2.976 -13.922 2.748 1.00 94.31 258 GLU A N 1
ATOM 2014 C CA . GLU A 1 258 ? -2.951 -15.145 3.554 1.00 94.31 258 GLU A CA 1
ATOM 2015 C C . GLU A 1 258 ? -1.566 -15.379 4.184 1.00 94.31 258 GLU A C 1
ATOM 2017 O O . GLU A 1 258 ? -1.484 -15.862 5.317 1.00 94.31 258 GLU A O 1
ATOM 2022 N N . THR A 1 259 ? -0.482 -15.005 3.505 1.00 91.88 259 THR A N 1
ATOM 2023 C CA . THR A 1 259 ? 0.887 -15.071 4.033 1.00 91.88 259 THR A CA 1
ATOM 2024 C C . THR A 1 259 ? 1.080 -14.085 5.182 1.00 91.88 259 THR A C 1
ATOM 2026 O O . THR A 1 259 ? 1.506 -14.500 6.263 1.00 91.88 259 THR A O 1
ATOM 2029 N N . ALA A 1 260 ? 0.695 -12.816 5.000 1.00 93.81 260 ALA A N 1
ATOM 2030 C CA . ALA A 1 260 ? 0.734 -11.798 6.055 1.00 93.81 260 ALA A CA 1
ATOM 2031 C C . ALA A 1 260 ? -0.046 -12.239 7.301 1.00 93.81 260 ALA A C 1
ATOM 2033 O O . ALA A 1 260 ? 0.419 -12.122 8.441 1.00 93.81 260 ALA A O 1
ATOM 2034 N N . LEU A 1 261 ? -1.226 -12.820 7.075 1.00 94.94 261 LEU A N 1
ATOM 2035 C CA . LEU A 1 261 ? -2.078 -13.335 8.131 1.00 94.94 261 LEU A CA 1
ATOM 2036 C C . LEU A 1 261 ? -1.440 -14.523 8.860 1.00 94.94 261 LEU A C 1
ATOM 2038 O O . LEU A 1 261 ? -1.400 -14.530 10.090 1.00 94.94 261 LEU A O 1
ATOM 2042 N N . LYS A 1 262 ? -0.922 -15.521 8.132 1.00 92.56 262 LYS A N 1
ATOM 2043 C CA . LYS A 1 262 ? -0.244 -16.685 8.729 1.00 92.56 262 LYS A CA 1
ATOM 2044 C C . LYS A 1 262 ? 0.922 -16.253 9.607 1.00 92.56 262 LYS A C 1
ATOM 2046 O O . LYS A 1 262 ? 1.024 -16.749 10.726 1.00 92.56 262 LYS A O 1
ATOM 2051 N N . GLU A 1 263 ? 1.754 -15.321 9.142 1.00 91.06 263 GLU A N 1
ATOM 2052 C CA . GLU A 1 263 ? 2.873 -14.807 9.937 1.00 91.06 263 GLU A CA 1
ATOM 2053 C C . GLU A 1 263 ? 2.391 -14.044 11.172 1.00 91.06 263 GLU A C 1
ATOM 2055 O O . GLU A 1 263 ? 2.878 -14.299 12.272 1.00 91.06 263 GLU A O 1
ATOM 2060 N N . THR A 1 264 ? 1.350 -13.217 11.045 1.00 93.94 264 THR A N 1
ATOM 2061 C CA . THR A 1 264 ? 0.729 -12.536 12.195 1.00 93.94 264 THR A CA 1
ATOM 2062 C C . THR A 1 264 ? 0.265 -13.535 13.260 1.00 93.94 264 THR A C 1
ATOM 2064 O O . THR A 1 264 ? 0.550 -13.374 14.450 1.00 93.94 264 THR A O 1
ATOM 2067 N N . LEU A 1 265 ? -0.395 -14.617 12.838 1.00 93.38 265 LEU A N 1
ATOM 2068 C CA . LEU A 1 265 ? -0.950 -15.650 13.718 1.00 93.38 265 LEU A CA 1
ATOM 2069 C C . LEU A 1 265 ? 0.107 -16.506 14.434 1.00 93.38 265 LEU A C 1
ATOM 2071 O O . LEU A 1 265 ? -0.227 -17.209 15.391 1.00 93.38 265 LEU A O 1
ATOM 2075 N N . ARG A 1 266 ? 1.381 -16.444 14.025 1.00 90.44 266 ARG A N 1
ATOM 2076 C CA . ARG A 1 266 ? 2.487 -17.070 14.774 1.00 90.44 266 ARG A CA 1
ATOM 2077 C C . ARG A 1 266 ? 2.775 -16.348 16.087 1.00 90.44 266 ARG A C 1
ATOM 2079 O O . ARG A 1 266 ? 3.282 -16.972 17.019 1.00 90.44 266 ARG A O 1
ATOM 2086 N N . TYR A 1 267 ? 2.451 -15.059 16.158 1.00 88.81 267 TYR A N 1
ATOM 2087 C CA . TYR A 1 267 ? 2.760 -14.194 17.297 1.00 88.81 267 TYR A CA 1
ATOM 2088 C C . TYR A 1 267 ? 1.506 -13.765 18.060 1.00 88.81 267 TYR A C 1
ATOM 2090 O O . TYR A 1 267 ? 1.547 -13.646 19.285 1.00 88.81 267 TYR A O 1
ATOM 2098 N N . VAL A 1 268 ? 0.387 -13.584 17.354 1.00 91.25 268 VAL A N 1
ATOM 2099 C CA . VAL A 1 268 ? -0.838 -12.982 17.887 1.00 91.25 268 VAL A CA 1
ATOM 2100 C C . VAL A 1 268 ? -1.987 -13.995 17.849 1.00 91.25 268 VAL A C 1
ATOM 2102 O O . VAL A 1 268 ? -2.244 -14.596 16.806 1.00 91.25 268 VAL A O 1
ATOM 2105 N N . PRO A 1 269 ? -2.737 -14.189 18.949 1.00 91.62 269 PRO A N 1
ATOM 2106 C CA . PRO A 1 269 ? -3.915 -15.048 18.931 1.00 91.62 269 PRO A CA 1
ATOM 2107 C C . PRO A 1 269 ? -4.949 -14.578 17.900 1.00 91.62 269 PRO A C 1
ATOM 2109 O O . PRO A 1 269 ? -5.328 -13.408 17.906 1.00 91.62 269 PRO A O 1
ATOM 2112 N N . ALA A 1 270 ? -5.500 -15.503 17.105 1.00 92.06 270 ALA A N 1
ATOM 2113 C CA . ALA A 1 270 ? -6.543 -15.208 16.111 1.00 92.06 270 ALA A CA 1
ATOM 2114 C C . ALA A 1 270 ? -7.718 -14.401 16.685 1.00 92.06 270 ALA A C 1
ATOM 2116 O O . ALA A 1 270 ? -8.273 -13.533 16.024 1.00 92.06 270 ALA A O 1
ATOM 2117 N N . SER A 1 271 ? -8.049 -14.614 17.963 1.00 93.19 271 SER A N 1
ATOM 2118 C CA . SER A 1 271 ? -9.108 -13.886 18.662 1.00 93.19 271 SER A CA 1
ATOM 2119 C C . SER A 1 271 ? -8.869 -12.388 18.858 1.00 93.19 271 SER A C 1
ATOM 2121 O O . SER A 1 271 ? -9.797 -11.717 19.305 1.00 93.19 271 SER A O 1
ATOM 2123 N N . LYS A 1 272 ? -7.659 -11.892 18.579 1.00 96.38 272 LYS A N 1
ATOM 2124 C CA . LYS A 1 272 ? -7.294 -10.471 18.594 1.00 96.38 272 LYS A CA 1
ATOM 2125 C C . LYS A 1 272 ? -7.061 -9.894 17.192 1.00 96.38 272 LYS A C 1
ATOM 2127 O O . LYS A 1 272 ? -7.051 -8.682 17.047 1.00 96.38 272 LYS A O 1
ATOM 2132 N N . VAL A 1 273 ? -6.862 -10.730 16.174 1.00 98.44 273 VAL A N 1
ATOM 2133 C CA . VAL A 1 273 ? -6.539 -10.265 14.817 1.00 98.44 273 VAL A CA 1
ATOM 2134 C C . VAL A 1 273 ? -7.822 -9.938 14.061 1.00 98.44 273 VAL A C 1
ATOM 2136 O O . VAL A 1 273 ? -8.726 -10.770 13.991 1.00 98.44 273 VAL A O 1
ATOM 2139 N N . ILE A 1 274 ? -7.893 -8.744 13.488 1.00 98.69 274 ILE A N 1
ATOM 2140 C CA . ILE A 1 274 ? -8.949 -8.272 12.594 1.00 98.69 274 ILE A CA 1
ATOM 2141 C C . ILE A 1 274 ? -8.330 -8.114 11.203 1.00 98.69 274 ILE A C 1
ATOM 2143 O O . ILE A 1 274 ? -7.273 -7.505 11.062 1.00 98.69 274 ILE A O 1
ATOM 2147 N N . LEU A 1 275 ? -8.959 -8.688 10.177 1.00 98.81 275 LEU A N 1
ATOM 2148 C CA . LEU A 1 275 ? -8.474 -8.577 8.800 1.00 98.81 275 LEU A CA 1
ATOM 2149 C C . LEU A 1 275 ? -8.983 -7.281 8.160 1.00 98.81 275 LEU A C 1
ATOM 2151 O O . LEU A 1 275 ? -10.187 -7.149 7.950 1.00 98.81 275 LEU A O 1
ATOM 2155 N N . GLY A 1 276 ? -8.088 -6.353 7.837 1.00 98.62 276 GLY A N 1
ATOM 2156 C CA . GLY A 1 276 ? -8.392 -5.180 7.023 1.00 98.62 276 GLY A CA 1
ATOM 2157 C C . GLY A 1 276 ? -8.711 -5.575 5.580 1.00 98.62 276 GLY A C 1
ATOM 2158 O O . GLY A 1 276 ? -8.024 -6.410 4.992 1.00 98.62 276 GLY A O 1
ATOM 2159 N N . VAL A 1 277 ? -9.773 -4.993 5.031 1.00 98.44 277 VAL A N 1
ATOM 2160 C CA . VAL A 1 277 ? -10.287 -5.236 3.681 1.00 98.44 277 VAL A CA 1
ATOM 2161 C C . VAL A 1 277 ? -10.538 -3.885 3.007 1.00 98.44 277 VAL A C 1
ATOM 2163 O O . VAL A 1 277 ? -11.281 -3.069 3.571 1.00 98.44 277 VAL A O 1
ATOM 2166 N N . PRO A 1 278 ? -9.947 -3.630 1.826 1.00 98.12 278 PRO A N 1
ATOM 2167 C CA . PRO A 1 278 ? -10.182 -2.392 1.112 1.00 98.12 278 PRO A CA 1
ATOM 2168 C C . PRO A 1 278 ? -11.574 -2.396 0.455 1.00 98.12 278 PRO A C 1
ATOM 2170 O O . PRO A 1 278 ? -12.119 -3.433 0.092 1.00 98.12 278 PRO A O 1
ATOM 2173 N N . LEU A 1 279 ? -12.172 -1.217 0.303 1.00 97.94 279 LEU A N 1
ATOM 2174 C CA . LEU A 1 279 ? -13.404 -0.959 -0.454 1.00 97.94 279 LEU A CA 1
ATOM 2175 C C . LEU A 1 279 ? -13.103 -0.215 -1.769 1.00 97.94 279 LEU A C 1
ATOM 2177 O O . LEU A 1 279 ? -13.942 0.490 -2.328 1.00 97.94 279 LEU A O 1
ATOM 2181 N N . TYR A 1 280 ? -11.864 -0.324 -2.235 1.00 98.19 280 TYR A N 1
ATOM 2182 C CA . TYR A 1 280 ? -11.323 0.338 -3.412 1.00 98.19 280 TYR A CA 1
ATOM 2183 C C . TYR A 1 280 ? -10.296 -0.579 -4.073 1.00 98.19 280 TYR A C 1
ATOM 2185 O O . TYR A 1 280 ? -9.910 -1.610 -3.529 1.00 98.19 280 TYR A O 1
ATOM 2193 N N . GLY A 1 281 ? -9.824 -0.155 -5.231 1.00 98.25 281 GLY A N 1
ATOM 2194 C CA . GLY A 1 281 ? -8.490 -0.480 -5.682 1.00 98.25 281 GLY A CA 1
ATOM 2195 C C . GLY A 1 281 ? -7.918 0.663 -6.503 1.00 98.25 281 GLY A C 1
ATOM 2196 O O . GLY A 1 281 ? -8.181 1.833 -6.206 1.00 98.25 281 GLY A O 1
ATOM 2197 N N . TYR A 1 282 ? -7.160 0.343 -7.540 1.00 98.50 282 TYR A N 1
ATOM 2198 C CA . TYR A 1 282 ? -6.475 1.338 -8.352 1.00 98.50 282 TYR A CA 1
ATOM 2199 C C . TYR A 1 282 ? -6.695 1.091 -9.833 1.00 98.50 282 TYR A C 1
ATOM 2201 O O . TYR A 1 282 ? -6.907 -0.030 -10.294 1.00 98.50 282 TYR A O 1
ATOM 2209 N N . GLU A 1 283 ? -6.644 2.192 -10.560 1.00 98.00 283 GLU A N 1
ATOM 2210 C CA . GLU A 1 283 ? -6.651 2.256 -12.004 1.00 98.00 283 GLU A CA 1
ATOM 2211 C C . GLU A 1 283 ? -5.298 2.763 -12.482 1.00 98.00 283 GLU A C 1
ATOM 2213 O O . GLU A 1 283 ? -4.795 3.740 -11.927 1.00 98.00 283 GLU A O 1
ATOM 2218 N N . TRP A 1 284 ? -4.745 2.132 -13.513 1.00 97.69 284 TRP A N 1
ATOM 2219 C CA . TRP A 1 284 ? -3.476 2.514 -14.119 1.00 97.69 284 TRP A CA 1
ATOM 2220 C C . TRP A 1 284 ? -3.558 2.546 -15.639 1.00 97.69 284 TRP A C 1
ATOM 2222 O O . TRP A 1 284 ? -4.231 1.710 -16.251 1.00 97.69 284 TRP A O 1
ATOM 2232 N N . GLU A 1 285 ? -2.772 3.434 -16.248 1.00 97.06 285 GLU A N 1
ATOM 2233 C CA . GLU A 1 285 ? -2.593 3.457 -17.695 1.00 97.06 285 GLU A CA 1
ATOM 2234 C C . GLU A 1 285 ? -1.422 2.555 -18.112 1.00 97.06 285 GLU A C 1
ATOM 2236 O O . GLU A 1 285 ? -0.337 2.543 -17.519 1.00 97.06 285 GLU A O 1
ATOM 2241 N N . THR A 1 286 ? -1.645 1.765 -19.158 1.00 96.44 286 THR A N 1
ATOM 2242 C CA . THR A 1 286 ? -0.708 0.755 -19.658 1.00 96.44 286 THR A CA 1
ATOM 2243 C C . THR A 1 286 ? -0.663 0.779 -21.185 1.00 96.44 286 THR A C 1
ATOM 2245 O O . THR A 1 286 ? -1.635 1.131 -21.852 1.00 96.44 286 THR A O 1
ATOM 2248 N N . LEU A 1 287 ? 0.460 0.345 -21.762 1.00 94.50 287 LEU A N 1
ATOM 2249 C CA . LEU A 1 287 ? 0.614 0.215 -23.221 1.00 94.50 287 LEU A CA 1
ATOM 2250 C C . LEU A 1 287 ? 0.053 -1.106 -23.774 1.00 94.50 287 LEU A C 1
ATOM 2252 O O . LEU A 1 287 ? 0.143 -1.375 -24.970 1.00 94.50 287 LEU A O 1
ATOM 2256 N N . ARG A 1 288 ? -0.483 -1.981 -22.912 1.00 92.44 288 ARG A N 1
ATOM 2257 C CA . ARG A 1 288 ? -0.975 -3.312 -23.292 1.00 92.44 288 ARG A CA 1
ATOM 2258 C C . ARG A 1 288 ? -2.251 -3.640 -22.527 1.00 92.44 288 ARG A C 1
ATOM 2260 O O . ARG A 1 288 ? -2.315 -3.442 -21.323 1.00 92.44 288 ARG A O 1
ATOM 2267 N N . GLY A 1 289 ? -3.235 -4.210 -23.217 1.00 92.56 289 GLY A N 1
ATOM 2268 C CA . GLY A 1 289 ? -4.537 -4.565 -22.638 1.00 92.56 289 GLY A CA 1
ATOM 2269 C C . GLY A 1 289 ? -4.574 -5.898 -21.891 1.00 92.56 289 GLY A C 1
ATOM 2270 O O . GLY A 1 289 ? -5.647 -6.371 -21.531 1.00 92.56 289 GLY A O 1
ATOM 2271 N N . THR A 1 290 ? -3.432 -6.553 -21.686 1.00 92.44 290 THR A N 1
ATOM 2272 C CA . THR A 1 290 ? -3.394 -7.782 -20.890 1.00 92.44 290 THR A CA 1
ATOM 2273 C C . THR A 1 290 ? -3.320 -7.416 -19.403 1.00 92.44 290 THR A C 1
ATOM 2275 O O . THR A 1 290 ? -2.461 -6.601 -19.049 1.00 92.44 290 THR A O 1
ATOM 2278 N N . PRO A 1 291 ? -4.164 -8.002 -18.533 1.00 93.00 291 PRO A N 1
ATOM 2279 C CA . PRO A 1 291 ? -4.130 -7.759 -17.092 1.00 93.00 291 PRO A CA 1
ATOM 2280 C C . PRO A 1 291 ? -2.731 -7.966 -16.510 1.00 93.00 291 PRO A C 1
ATOM 2282 O O . PRO A 1 291 ? -2.057 -8.931 -16.871 1.00 93.00 291 PRO A O 1
ATOM 2285 N N . GLY A 1 292 ? -2.300 -7.075 -15.621 1.00 92.69 292 GLY A N 1
ATOM 2286 C CA . GLY A 1 292 ? -0.977 -7.172 -15.000 1.00 92.69 292 GLY A CA 1
ATOM 2287 C C . GLY A 1 292 ? 0.150 -6.507 -15.794 1.00 92.69 292 GLY A C 1
ATOM 2288 O O . GLY A 1 292 ? 1.321 -6.806 -15.585 1.00 92.69 292 GLY A O 1
ATOM 2289 N N . SER A 1 293 ? -0.171 -5.645 -16.765 1.00 95.00 293 SER A N 1
ATOM 2290 C CA . SER A 1 293 ? 0.860 -5.018 -17.603 1.00 95.00 293 SER A CA 1
ATOM 2291 C C . SER A 1 293 ? 1.625 -3.907 -16.877 1.00 95.00 293 SER A C 1
ATOM 2293 O O . SER A 1 293 ? 1.132 -3.288 -15.933 1.00 95.00 293 SER A O 1
ATOM 2295 N N . ALA A 1 294 ? 2.833 -3.618 -17.372 1.00 96.38 294 ALA A N 1
ATOM 2296 C CA . ALA A 1 294 ? 3.651 -2.505 -16.902 1.00 96.38 294 ALA A CA 1
ATOM 2297 C C . ALA A 1 294 ? 2.928 -1.159 -17.053 1.00 96.38 294 ALA A C 1
ATOM 2299 O O . ALA A 1 294 ? 2.330 -0.864 -18.093 1.00 96.38 294 ALA A O 1
ATOM 2300 N N . VAL A 1 295 ? 3.029 -0.351 -16.000 1.00 96.12 295 VAL A N 1
ATOM 2301 C CA . VAL A 1 295 ? 2.337 0.931 -15.849 1.00 96.12 295 VAL A CA 1
ATOM 2302 C C . VAL A 1 295 ? 3.191 2.059 -16.404 1.00 96.12 295 VAL A C 1
ATOM 2304 O O . VAL A 1 295 ? 4.399 2.124 -16.125 1.00 96.12 295 VAL A O 1
ATOM 2307 N N . ILE A 1 296 ? 2.556 2.977 -17.139 1.00 95.69 296 ILE A N 1
ATOM 2308 C CA . ILE A 1 296 ? 3.176 4.251 -17.510 1.00 95.69 296 ILE A CA 1
ATOM 2309 C C . ILE A 1 296 ? 3.406 5.047 -16.210 1.00 95.69 296 ILE A C 1
ATOM 2311 O O . ILE A 1 296 ? 2.443 5.328 -15.493 1.00 95.69 296 ILE A O 1
ATOM 2315 N N . PRO A 1 297 ? 4.656 5.376 -15.834 1.00 92.69 297 PRO A N 1
ATOM 2316 C CA . PRO A 1 297 ? 4.950 5.978 -14.537 1.00 92.69 297 PRO A CA 1
ATOM 2317 C C . PRO A 1 297 ? 4.102 7.223 -14.258 1.00 92.69 297 PRO A C 1
ATOM 2319 O O . PRO A 1 297 ? 3.966 8.088 -15.113 1.00 92.69 297 PRO A O 1
ATOM 2322 N N . GLY A 1 298 ? 3.529 7.309 -13.054 1.00 90.44 298 GLY A N 1
ATOM 2323 C CA . GLY A 1 298 ? 2.706 8.450 -12.635 1.00 90.44 298 GLY A CA 1
ATOM 2324 C C . GLY A 1 298 ? 1.254 8.444 -13.129 1.00 90.44 298 GLY A C 1
ATOM 2325 O O . GLY A 1 298 ? 0.495 9.312 -12.712 1.00 90.44 298 GLY A O 1
ATOM 2326 N N . SER A 1 299 ? 0.840 7.468 -13.944 1.00 94.12 299 SER A N 1
ATOM 2327 C CA . SER A 1 299 ? -0.545 7.341 -14.421 1.00 94.12 299 SER A CA 1
ATOM 2328 C C . SER A 1 299 ? -1.375 6.418 -13.517 1.00 94.12 299 SER A C 1
ATOM 2330 O O . SER A 1 299 ? -1.429 5.202 -13.699 1.00 94.12 299 SER A O 1
ATOM 2332 N N . TRP A 1 300 ? -2.011 6.985 -12.493 1.00 95.00 300 TRP A N 1
ATOM 2333 C CA . TRP A 1 300 ? -2.875 6.210 -11.603 1.00 95.00 300 TRP A CA 1
ATOM 2334 C C . TRP A 1 300 ? -4.038 7.024 -11.046 1.00 95.00 300 TRP A C 1
ATOM 2336 O O . TRP A 1 300 ? -3.964 8.247 -10.924 1.00 95.00 300 TRP A O 1
ATOM 2346 N N . GLN A 1 301 ? -5.110 6.330 -10.666 1.00 96.00 301 GLN A N 1
ATOM 2347 C CA . GLN A 1 301 ? -6.233 6.892 -9.919 1.00 96.00 301 GLN A CA 1
ATOM 2348 C C . GLN A 1 301 ? -6.762 5.879 -8.904 1.00 96.00 301 GLN A C 1
ATOM 2350 O O . GLN A 1 301 ? -6.714 4.671 -9.125 1.00 96.00 301 GLN A O 1
ATOM 2355 N N . VAL A 1 302 ? -7.316 6.367 -7.792 1.00 97.50 302 VAL A N 1
ATOM 2356 C CA . VAL A 1 302 ? -8.083 5.506 -6.883 1.00 97.50 302 VAL A CA 1
ATOM 2357 C C . VAL A 1 302 ? -9.389 5.095 -7.571 1.00 97.50 302 VAL A C 1
ATOM 2359 O O . VAL A 1 302 ? -10.115 5.919 -8.138 1.00 97.50 302 VAL A O 1
ATOM 2362 N N . ALA A 1 303 ? -9.708 3.809 -7.502 1.00 97.62 303 ALA A N 1
ATOM 2363 C CA . ALA A 1 303 ? -10.918 3.215 -8.042 1.00 97.62 303 ALA A CA 1
ATOM 2364 C C . ALA A 1 303 ? -11.784 2.687 -6.889 1.00 97.62 303 ALA A C 1
ATOM 2366 O O . ALA A 1 303 ? -11.677 1.530 -6.495 1.00 97.62 303 ALA A O 1
ATOM 2367 N N . THR A 1 304 ? -12.634 3.543 -6.313 1.00 97.56 304 THR A N 1
ATOM 2368 C CA . THR A 1 304 ? -13.599 3.101 -5.288 1.00 97.56 304 THR A CA 1
ATOM 2369 C C . THR A 1 304 ? -14.560 2.071 -5.882 1.00 97.56 304 THR A C 1
ATOM 2371 O O . THR A 1 304 ? -14.910 2.169 -7.063 1.00 97.56 304 THR A O 1
ATOM 2374 N N . ALA A 1 305 ? -15.019 1.098 -5.093 1.00 96.75 305 ALA A N 1
ATOM 2375 C CA . ALA A 1 305 ? -15.909 0.053 -5.602 1.00 96.75 305 ALA A CA 1
ATOM 2376 C C . ALA A 1 305 ? -17.178 0.633 -6.259 1.00 96.75 305 ALA A C 1
ATOM 2378 O O . ALA A 1 305 ? -17.546 0.217 -7.356 1.00 96.75 305 ALA A O 1
ATOM 2379 N N . GLY A 1 306 ? -17.779 1.669 -5.665 1.00 95.81 306 GLY A N 1
ATOM 2380 C CA . GLY A 1 306 ? -18.924 2.384 -6.233 1.00 95.81 306 GLY A CA 1
ATOM 2381 C C . GLY A 1 306 ? -18.609 3.110 -7.546 1.00 95.81 306 GLY A C 1
ATOM 2382 O O . GLY A 1 306 ? -19.412 3.063 -8.477 1.00 95.81 306 GLY A O 1
ATOM 2383 N N . ARG A 1 307 ? -17.417 3.719 -7.681 1.00 95.94 307 ARG A N 1
ATOM 2384 C CA . ARG A 1 307 ? -16.974 4.325 -8.953 1.00 95.94 307 ARG A CA 1
ATOM 2385 C C . ARG A 1 307 ? -16.894 3.267 -10.051 1.00 95.94 307 ARG A C 1
ATOM 2387 O O . ARG A 1 307 ? -17.360 3.518 -11.163 1.00 95.94 307 ARG A O 1
ATOM 2394 N N . VAL A 1 308 ? -16.306 2.109 -9.748 1.00 97.00 308 VAL A N 1
ATOM 2395 C CA . VAL A 1 308 ? -16.172 1.009 -10.713 1.00 97.00 308 VAL A CA 1
ATOM 2396 C C . VAL A 1 308 ? -17.544 0.433 -11.063 1.00 97.00 308 VAL A C 1
ATOM 2398 O O . VAL A 1 308 ? -17.835 0.237 -12.241 1.00 97.00 308 VAL A O 1
ATOM 2401 N N . GLU A 1 309 ? -18.427 0.250 -10.080 1.00 94.81 309 GLU A N 1
ATOM 2402 C CA . GLU A 1 309 ? -19.810 -0.190 -10.295 1.00 94.81 309 GLU A CA 1
ATOM 2403 C C . GLU A 1 309 ? -20.551 0.733 -11.284 1.00 94.81 309 GLU A C 1
ATOM 2405 O O . GLU A 1 309 ? -21.119 0.276 -12.280 1.00 94.81 309 GLU A O 1
ATOM 2410 N N . ASP A 1 310 ? -20.492 2.049 -11.066 1.00 94.50 310 ASP A N 1
ATOM 2411 C CA . ASP A 1 310 ? -21.148 3.039 -11.925 1.00 94.50 310 ASP A CA 1
ATOM 2412 C C . ASP A 1 310 ? -20.486 3.202 -13.295 1.00 94.50 310 ASP A C 1
ATOM 2414 O O . ASP A 1 310 ? -21.144 3.571 -14.276 1.00 94.50 310 ASP A O 1
ATOM 2418 N N . MET A 1 311 ? -19.180 2.962 -13.385 1.00 95.12 311 MET A N 1
ATOM 2419 C CA . MET A 1 311 ? -18.462 2.895 -14.656 1.00 95.12 311 MET A CA 1
ATOM 2420 C C . MET A 1 311 ? -18.945 1.698 -15.480 1.00 95.12 311 MET A C 1
ATOM 2422 O O . MET A 1 311 ? -19.307 1.869 -16.644 1.00 95.12 311 MET A O 1
ATOM 2426 N N . LEU A 1 312 ? -19.027 0.508 -14.879 1.00 94.44 312 LEU A N 1
ATOM 2427 C CA . LEU A 1 312 ? -19.439 -0.722 -15.560 1.00 94.44 312 LEU A CA 1
ATOM 2428 C C . LEU A 1 312 ? -20.881 -0.653 -16.082 1.00 94.44 312 LEU A C 1
ATOM 2430 O O . LEU A 1 312 ? -21.155 -1.144 -17.176 1.00 94.44 312 LEU A O 1
ATOM 2434 N N . LYS A 1 313 ? -21.786 0.053 -15.386 1.00 93.69 313 LYS A N 1
ATOM 2435 C CA . LYS A 1 313 ? -23.148 0.350 -15.888 1.00 93.69 313 LYS A CA 1
ATOM 2436 C C . LYS A 1 313 ? -23.146 1.111 -17.226 1.00 93.69 313 LYS A C 1
ATOM 2438 O O . LYS A 1 313 ? -24.128 1.052 -17.964 1.00 93.69 313 LYS A O 1
ATOM 2443 N N . ARG A 1 314 ? -22.071 1.846 -17.533 1.00 93.00 314 ARG A N 1
ATOM 2444 C CA . ARG A 1 314 ? -21.932 2.724 -18.710 1.00 93.00 314 ARG A CA 1
ATOM 2445 C C . ARG A 1 314 ? -20.891 2.239 -19.723 1.00 93.00 314 ARG A C 1
ATOM 2447 O O . ARG A 1 314 ? -20.745 2.875 -20.761 1.00 93.00 314 ARG A O 1
ATOM 2454 N N . CYS A 1 315 ? -20.196 1.137 -19.446 1.00 88.75 315 CYS A N 1
ATOM 2455 C CA . CYS A 1 315 ? -19.107 0.625 -20.273 1.00 88.75 315 CYS A CA 1
ATOM 2456 C C . CYS A 1 315 ? -19.385 -0.820 -20.727 1.00 88.75 315 CYS A C 1
ATOM 2458 O O . CYS A 1 315 ? -18.843 -1.765 -20.152 1.00 88.75 315 CYS A O 1
ATOM 2460 N N . PRO A 1 316 ? -20.232 -1.024 -21.753 1.00 80.75 316 PRO A N 1
ATOM 2461 C CA . PRO A 1 316 ? -20.548 -2.366 -22.243 1.00 80.75 316 PRO A CA 1
ATOM 2462 C C . PRO A 1 316 ? -19.343 -3.070 -22.885 1.00 80.75 316 PRO A C 1
ATOM 2464 O O . PRO A 1 316 ? -19.297 -4.297 -22.890 1.00 80.75 316 PRO A O 1
ATOM 2467 N N . ASP A 1 317 ? -18.370 -2.304 -23.387 1.00 82.38 317 ASP A N 1
ATOM 2468 C CA . ASP A 1 317 ? -17.165 -2.821 -24.047 1.00 82.38 317 ASP A CA 1
ATOM 2469 C C . ASP A 1 317 ? -15.987 -3.038 -23.074 1.00 82.38 317 ASP A C 1
ATOM 2471 O O . ASP A 1 317 ? -14.912 -3.470 -23.490 1.00 82.38 317 ASP A O 1
ATOM 2475 N N . CYS A 1 318 ? -16.168 -2.755 -21.777 1.00 92.44 318 CYS A N 1
ATOM 2476 C CA . CYS A 1 318 ? -15.153 -3.018 -20.760 1.00 92.44 318 CYS A CA 1
ATOM 2477 C C . CYS A 1 318 ? -14.949 -4.530 -20.588 1.00 92.44 318 CYS A C 1
ATOM 2479 O O . CYS A 1 318 ? -15.879 -5.264 -20.237 1.00 92.44 318 CYS A O 1
ATOM 2481 N N . GLN A 1 319 ? -13.713 -4.998 -20.769 1.00 94.88 319 GLN A N 1
ATOM 2482 C CA . GLN A 1 319 ? -13.348 -6.382 -20.505 1.00 94.88 319 GLN A CA 1
ATOM 2483 C C . GLN A 1 319 ? -13.245 -6.594 -18.995 1.00 94.88 319 GLN A C 1
ATOM 2485 O O . GLN A 1 319 ? -12.284 -6.173 -18.360 1.00 94.88 319 GLN A O 1
ATOM 2490 N N . GLN A 1 320 ? -14.227 -7.282 -18.427 1.00 95.94 320 GLN A N 1
ATOM 2491 C CA . GLN A 1 320 ? -14.213 -7.695 -17.027 1.00 95.94 320 GLN A CA 1
ATOM 2492 C C . GLN A 1 320 ? -13.572 -9.078 -16.890 1.00 95.94 320 GLN A C 1
ATOM 2494 O O . GLN A 1 320 ? -13.747 -9.947 -17.750 1.00 95.94 320 GLN A O 1
ATOM 2499 N N . GLY A 1 321 ? -12.862 -9.301 -15.793 1.00 96.12 321 GLY A N 1
ATOM 2500 C CA . GLY A 1 321 ? -12.359 -10.613 -15.418 1.00 96.12 321 GLY A CA 1
ATOM 2501 C C . GLY A 1 321 ? -12.197 -10.746 -13.912 1.00 96.12 321 GLY A C 1
ATOM 2502 O O . GLY A 1 321 ? -12.465 -9.813 -13.158 1.00 96.12 321 GLY A O 1
ATOM 2503 N N . PHE A 1 322 ? -11.796 -11.937 -13.483 1.00 95.94 322 PHE A N 1
ATOM 2504 C CA . PHE A 1 322 ? -11.584 -12.255 -12.079 1.00 95.94 322 PHE A CA 1
ATOM 2505 C C . PHE A 1 322 ? -10.309 -13.077 -11.942 1.00 95.94 322 PHE A C 1
ATOM 2507 O O . PHE A 1 322 ? -10.179 -14.147 -12.547 1.00 95.94 322 PHE A O 1
ATOM 2514 N N . ASP A 1 323 ? -9.362 -12.572 -11.163 1.00 93.94 323 ASP A N 1
ATOM 2515 C CA . ASP A 1 323 ? -8.156 -13.302 -10.819 1.00 93.94 323 ASP A CA 1
ATOM 2516 C C . ASP A 1 323 ? -8.507 -14.355 -9.763 1.00 93.94 323 ASP A C 1
ATOM 2518 O O . ASP A 1 323 ? -8.718 -14.063 -8.587 1.00 93.94 323 ASP A O 1
ATOM 2522 N N . SER A 1 324 ? -8.584 -15.614 -10.190 1.00 92.94 324 SER A N 1
ATOM 2523 C CA . SER A 1 324 ? -8.949 -16.730 -9.310 1.00 92.94 324 SER A CA 1
ATOM 2524 C C . SER A 1 324 ? -7.922 -17.036 -8.212 1.00 92.94 324 SER A C 1
ATOM 2526 O O . SER A 1 324 ? -8.253 -17.737 -7.256 1.00 92.94 324 SER A O 1
ATOM 2528 N N . VAL A 1 325 ? -6.687 -16.550 -8.332 1.00 90.69 325 VAL A N 1
ATOM 2529 C CA . VAL A 1 325 ? -5.627 -16.769 -7.344 1.00 90.69 325 VAL A CA 1
ATOM 2530 C C . VAL A 1 325 ? -5.637 -15.641 -6.316 1.00 90.69 325 VAL A C 1
ATOM 2532 O O . VAL A 1 325 ? -5.668 -15.911 -5.113 1.00 90.69 325 VAL A O 1
ATOM 2535 N N . ALA A 1 326 ? -5.699 -14.395 -6.784 1.00 93.56 326 ALA A N 1
ATOM 2536 C CA . ALA A 1 326 ? -5.825 -13.223 -5.925 1.00 93.56 326 ALA A CA 1
ATOM 2537 C C . ALA A 1 326 ? -7.213 -13.111 -5.272 1.00 93.56 326 ALA A C 1
ATOM 2539 O O . ALA A 1 326 ? -7.321 -12.555 -4.182 1.00 93.56 326 ALA A O 1
ATOM 2540 N N . GLN A 1 327 ? -8.240 -13.702 -5.891 1.00 96.31 327 GLN A N 1
ATOM 2541 C CA . GLN A 1 327 ? -9.656 -13.545 -5.546 1.00 96.31 327 GLN A CA 1
ATOM 2542 C C . GLN A 1 327 ? -10.140 -12.093 -5.685 1.00 96.31 327 GLN A C 1
ATOM 2544 O O . GLN A 1 327 ? -10.912 -11.620 -4.854 1.00 96.31 327 GLN A O 1
ATOM 2549 N N . GLU A 1 328 ? -9.705 -11.407 -6.746 1.00 96.06 328 GLU A N 1
ATOM 2550 C CA . GLU A 1 328 ? -10.093 -10.024 -7.046 1.00 96.06 328 GLU A CA 1
ATOM 2551 C C . GLU A 1 328 ? -10.564 -9.849 -8.494 1.00 96.06 328 GLU A C 1
ATOM 2553 O O . GLU A 1 328 ? -9.986 -10.440 -9.415 1.00 96.06 328 GLU A O 1
ATOM 2558 N N . PRO A 1 329 ? -11.600 -9.027 -8.732 1.00 97.38 329 PRO A N 1
ATOM 2559 C CA . PRO A 1 329 ? -11.985 -8.623 -10.071 1.00 97.38 329 PRO A CA 1
ATOM 2560 C C . PRO A 1 329 ? -10.992 -7.627 -10.681 1.00 97.38 329 PRO A C 1
ATOM 2562 O O . PRO A 1 329 ? -10.333 -6.840 -9.999 1.00 97.38 329 PRO A O 1
ATOM 2565 N N . TYR A 1 330 ? -10.970 -7.604 -12.009 1.00 97.94 330 TYR A N 1
ATOM 2566 C CA . TYR A 1 330 ? -10.309 -6.559 -12.772 1.00 97.94 330 TYR A CA 1
ATOM 2567 C C . TYR A 1 330 ? -11.157 -6.113 -13.962 1.00 97.94 330 TYR A C 1
ATOM 2569 O O . TYR A 1 330 ? -12.025 -6.842 -14.455 1.00 97.94 330 TYR A O 1
ATOM 2577 N N . VAL A 1 331 ? -10.876 -4.910 -14.448 1.00 97.94 331 VAL A N 1
ATOM 2578 C CA . VAL A 1 331 ? -11.451 -4.345 -15.667 1.00 97.94 331 VAL A CA 1
ATOM 2579 C C . VAL A 1 331 ? -10.321 -3.846 -16.549 1.00 97.94 331 VAL A C 1
ATOM 2581 O O . VAL A 1 331 ? -9.435 -3.144 -16.074 1.00 97.94 331 VAL A O 1
ATOM 2584 N N . VAL A 1 332 ? -10.364 -4.173 -17.837 1.00 97.12 332 VAL A N 1
ATOM 2585 C CA . VAL A 1 332 ? -9.487 -3.577 -18.844 1.00 97.12 332 VAL A CA 1
ATOM 2586 C C . VAL A 1 332 ? -10.327 -2.936 -19.935 1.00 97.12 332 VAL A C 1
ATOM 2588 O O . VAL A 1 332 ? -11.282 -3.536 -20.432 1.00 97.12 332 VAL A O 1
ATOM 2591 N N . TYR A 1 333 ? -9.978 -1.715 -20.322 1.00 95.62 333 TYR A N 1
ATOM 2592 C CA . TYR A 1 333 ? -10.655 -1.013 -21.405 1.00 95.62 333 TYR A CA 1
ATOM 2593 C C . TYR A 1 333 ? -9.703 -0.052 -22.133 1.00 95.62 333 TYR A C 1
ATOM 2595 O O . TYR A 1 333 ? -8.668 0.318 -21.576 1.00 95.62 333 TYR A O 1
ATOM 2603 N N . PRO A 1 334 ? -9.991 0.326 -23.393 1.00 93.88 334 PRO A N 1
ATOM 2604 C CA . PRO A 1 334 ? -9.168 1.290 -24.120 1.00 93.88 334 PRO A CA 1
ATOM 2605 C C . PRO A 1 334 ? -9.090 2.633 -23.383 1.00 93.88 334 PRO A C 1
ATOM 2607 O O . PRO A 1 334 ? -10.113 3.156 -22.944 1.00 93.88 334 PRO A O 1
ATOM 2610 N N . GLY A 1 335 ? -7.884 3.187 -23.261 1.00 89.69 335 GLY A N 1
ATOM 2611 C CA . GLY A 1 335 ? -7.666 4.519 -22.701 1.00 89.69 335 GLY A CA 1
ATOM 2612 C C . GLY A 1 335 ? -8.071 5.637 -23.664 1.00 89.69 335 GLY A C 1
ATOM 2613 O O . GLY A 1 335 ? -8.394 5.395 -24.827 1.00 89.69 335 GLY A O 1
ATOM 2614 N N . GLU A 1 336 ? -8.034 6.882 -23.181 1.00 86.56 336 GLU A N 1
ATOM 2615 C CA . GLU A 1 336 ? -8.304 8.064 -24.015 1.00 86.56 336 GLU A CA 1
ATOM 2616 C C . GLU A 1 336 ? -7.270 8.217 -25.141 1.00 86.56 336 GLU A C 1
ATOM 2618 O O . GLU A 1 336 ? -7.608 8.628 -26.255 1.00 86.56 336 GLU A O 1
ATOM 2623 N N . THR A 1 337 ? -6.022 7.826 -24.873 1.00 86.00 337 THR A N 1
ATOM 2624 C CA . THR A 1 337 ? -4.948 7.800 -25.865 1.00 86.00 337 THR A CA 1
ATOM 2625 C C . THR A 1 337 ? -5.035 6.526 -26.718 1.00 86.00 337 THR A C 1
ATOM 2627 O O . THR A 1 337 ? -5.021 5.416 -26.174 1.00 86.00 337 THR A O 1
ATOM 2630 N N . PRO A 1 338 ? -5.109 6.630 -28.061 1.00 87.06 338 PRO A N 1
ATOM 2631 C CA . PRO A 1 338 ? -5.185 5.462 -28.934 1.00 87.06 338 PRO A CA 1
ATOM 2632 C C . PRO A 1 338 ? -4.024 4.484 -28.723 1.00 87.06 338 PRO A C 1
ATOM 2634 O O . PRO A 1 338 ? -2.862 4.869 -28.771 1.00 87.06 338 PRO A O 1
ATOM 2637 N N . GLY A 1 339 ? -4.347 3.202 -28.537 1.00 87.06 339 GLY A N 1
ATOM 2638 C CA . GLY A 1 339 ? -3.359 2.147 -28.280 1.00 87.06 339 GLY A CA 1
ATOM 2639 C C . GLY A 1 339 ? -3.009 1.955 -26.802 1.00 87.06 339 GLY A C 1
ATOM 2640 O O . GLY A 1 339 ? -2.331 0.984 -26.475 1.00 87.06 339 GLY A O 1
ATOM 2641 N N . HIS A 1 340 ? -3.497 2.826 -25.914 1.00 94.06 340 HIS A N 1
ATOM 2642 C CA . HIS A 1 340 ? -3.345 2.674 -24.471 1.00 94.06 340 HIS A CA 1
ATOM 2643 C C . HIS A 1 340 ? -4.552 1.957 -23.884 1.00 94.06 340 HIS A C 1
ATOM 2645 O O . HIS A 1 340 ? -5.633 1.895 -24.478 1.00 94.06 340 HIS A O 1
ATOM 2651 N N . PHE A 1 341 ? -4.364 1.438 -22.680 1.00 95.62 341 PHE A N 1
ATOM 2652 C CA . PHE A 1 341 ? -5.387 0.739 -21.925 1.00 95.62 341 PHE A CA 1
ATOM 2653 C C . PHE A 1 341 ? -5.407 1.253 -20.498 1.00 95.62 341 PHE A C 1
ATOM 2655 O O . PHE A 1 341 ? -4.355 1.477 -19.901 1.00 95.62 341 PHE A O 1
ATOM 2662 N N . GLN A 1 342 ? -6.605 1.369 -19.947 1.00 96.75 342 GLN A N 1
ATOM 2663 C CA . GLN A 1 342 ? -6.815 1.512 -18.519 1.00 96.75 342 GLN A CA 1
ATOM 2664 C C . GLN A 1 342 ? -7.050 0.128 -17.924 1.00 96.75 342 GLN A C 1
ATOM 2666 O O . GLN A 1 342 ? -7.840 -0.661 -18.454 1.00 96.75 342 GLN A O 1
ATOM 2671 N N . GLN A 1 343 ? -6.342 -0.171 -16.840 1.00 97.69 343 GLN A N 1
ATOM 2672 C CA . GLN A 1 343 ? -6.509 -1.400 -16.075 1.00 97.69 343 GLN A CA 1
ATOM 2673 C C . GLN A 1 343 ? -6.899 -1.058 -14.651 1.00 97.69 343 GLN A C 1
ATOM 2675 O O . GLN A 1 343 ? -6.181 -0.325 -13.978 1.00 97.69 343 GLN A O 1
ATOM 2680 N N . ILE A 1 344 ? -8.011 -1.619 -14.193 1.00 98.38 344 ILE A N 1
ATOM 2681 C CA . ILE A 1 344 ? -8.502 -1.472 -12.829 1.00 98.38 344 ILE A CA 1
ATOM 2682 C C . ILE A 1 344 ? -8.442 -2.829 -12.150 1.00 98.38 344 ILE A C 1
ATOM 2684 O O . ILE A 1 344 ? -9.055 -3.770 -12.643 1.00 98.38 344 ILE A O 1
ATOM 2688 N N . PHE A 1 345 ? -7.777 -2.915 -11.005 1.00 98.06 345 PHE A N 1
ATOM 2689 C CA . PHE A 1 345 ? -7.967 -4.003 -10.042 1.00 98.06 345 PHE A CA 1
ATOM 2690 C C . PHE A 1 345 ? -8.633 -3.404 -8.811 1.00 98.06 345 PHE A C 1
ATOM 2692 O O . PHE A 1 345 ? -8.250 -2.319 -8.371 1.00 98.06 345 PHE A O 1
ATOM 2699 N N . TYR A 1 346 ? -9.683 -4.048 -8.315 1.00 97.62 346 TYR A N 1
ATOM 2700 C CA . TYR A 1 346 ? -10.556 -3.463 -7.301 1.00 97.62 346 TYR A CA 1
ATOM 2701 C C . TYR A 1 346 ? -11.264 -4.542 -6.489 1.00 97.62 346 TYR A C 1
ATOM 2703 O O . TYR A 1 346 ? -11.178 -5.725 -6.791 1.00 97.62 346 TYR A O 1
ATOM 2711 N N . GLU A 1 347 ? -12.005 -4.122 -5.471 1.00 96.38 347 GLU A N 1
ATOM 2712 C CA . GLU A 1 347 ? -12.805 -5.008 -4.633 1.00 96.38 347 GLU A CA 1
ATOM 2713 C C . GLU A 1 347 ? -14.292 -4.945 -5.005 1.00 96.38 347 GLU A C 1
ATOM 2715 O O . GLU A 1 347 ? -14.834 -3.894 -5.354 1.00 96.38 347 GLU A O 1
ATOM 2720 N N . ASN A 1 348 ? -14.984 -6.079 -4.896 1.00 95.81 348 ASN A N 1
ATOM 2721 C CA . ASN A 1 348 ? -16.429 -6.184 -5.098 1.00 95.81 348 ASN A CA 1
ATOM 2722 C C . ASN A 1 348 ? -17.063 -7.124 -4.054 1.00 95.81 348 ASN A C 1
ATOM 2724 O O . ASN A 1 348 ? -16.404 -7.577 -3.120 1.00 95.81 348 ASN A O 1
ATOM 2728 N N . GLU A 1 349 ? -18.354 -7.437 -4.206 1.00 96.75 349 GLU A N 1
ATOM 2729 C CA . GLU A 1 349 ? -19.050 -8.364 -3.300 1.00 96.75 349 GLU A CA 1
ATOM 2730 C C . GLU A 1 349 ? -18.378 -9.753 -3.230 1.00 96.75 349 GLU A C 1
ATOM 2732 O O . GLU A 1 349 ? -18.275 -10.343 -2.151 1.00 96.75 349 GLU A O 1
ATOM 2737 N N . GLU A 1 350 ? -17.924 -10.284 -4.370 1.00 96.12 350 GLU A N 1
ATOM 2738 C CA . GLU A 1 350 ? -17.307 -11.611 -4.469 1.00 96.12 350 GLU A CA 1
ATOM 2739 C C . GLU A 1 350 ? -15.957 -11.659 -3.740 1.00 96.12 350 GLU A C 1
ATOM 2741 O O . GLU A 1 350 ? -15.743 -12.547 -2.908 1.00 96.12 350 GLU A O 1
ATOM 2746 N N . ALA A 1 351 ? -15.098 -10.662 -3.968 1.00 96.62 351 ALA A N 1
ATOM 2747 C CA . ALA A 1 351 ? -13.810 -10.521 -3.293 1.00 96.62 351 ALA A CA 1
ATOM 2748 C C . ALA A 1 351 ? -13.984 -10.319 -1.774 1.00 96.62 351 ALA A C 1
ATOM 2750 O O . ALA A 1 351 ? -13.414 -11.070 -0.973 1.00 96.62 351 ALA A O 1
ATOM 2751 N N . LEU A 1 352 ? -14.905 -9.441 -1.350 1.00 97.81 352 LEU A N 1
ATOM 2752 C CA . LEU A 1 352 ? -15.243 -9.259 0.066 1.00 97.81 352 LEU A CA 1
ATOM 2753 C C . LEU A 1 352 ? -15.715 -10.572 0.714 1.00 97.81 352 LEU A C 1
ATOM 2755 O O . LEU A 1 352 ? -15.321 -10.903 1.836 1.00 97.81 352 LEU A O 1
ATOM 2759 N N . ARG A 1 353 ? -16.536 -11.366 0.017 1.00 97.31 353 ARG A N 1
ATOM 2760 C CA . ARG A 1 353 ? -16.992 -12.673 0.511 1.00 97.31 353 ARG A CA 1
ATOM 2761 C C . ARG A 1 353 ? -15.832 -13.665 0.657 1.00 97.31 353 ARG A C 1
ATOM 2763 O O . ARG A 1 353 ? -15.814 -14.431 1.629 1.00 97.31 353 ARG A O 1
ATOM 2770 N N . ALA A 1 354 ? -14.849 -13.634 -0.242 1.00 97.19 354 ALA A N 1
ATOM 2771 C CA . ALA A 1 354 ? -13.632 -14.434 -0.120 1.00 97.19 354 ALA A CA 1
ATOM 2772 C C . ALA A 1 354 ? -12.809 -14.026 1.120 1.00 97.19 354 ALA A C 1
ATOM 2774 O O . ALA A 1 354 ? -12.361 -14.895 1.874 1.00 97.19 354 ALA A O 1
ATOM 2775 N N . LYS A 1 355 ? -12.700 -12.723 1.416 1.00 97.88 355 LYS A N 1
ATOM 2776 C CA . LYS A 1 355 ? -12.024 -12.202 2.623 1.00 97.88 355 LYS A CA 1
ATOM 2777 C C . LYS A 1 355 ? -12.727 -12.582 3.919 1.00 97.88 355 LYS A C 1
ATOM 2779 O O . LYS A 1 355 ? -12.069 -12.981 4.879 1.00 97.88 355 LYS A O 1
ATOM 2784 N N . ILE A 1 356 ? -14.058 -12.530 3.944 1.00 96.75 356 ILE A N 1
ATOM 2785 C CA . ILE A 1 356 ? -14.850 -13.031 5.077 1.00 96.75 356 ILE A CA 1
ATOM 2786 C C . ILE A 1 356 ? -14.568 -14.515 5.294 1.00 96.75 356 ILE A C 1
ATOM 2788 O O . ILE A 1 356 ? -14.267 -14.928 6.410 1.00 96.75 356 ILE A O 1
ATOM 2792 N N . THR A 1 357 ? -14.605 -15.308 4.222 1.00 95.75 357 THR A N 1
ATOM 2793 C CA . THR A 1 357 ? -14.341 -16.751 4.289 1.00 95.75 357 THR A CA 1
ATOM 2794 C C . THR A 1 357 ? -12.931 -17.027 4.822 1.00 95.75 357 THR A C 1
ATOM 2796 O O . THR A 1 357 ? -12.734 -17.948 5.616 1.00 95.75 357 THR A O 1
ATOM 2799 N N . LEU A 1 358 ? -11.945 -16.204 4.449 1.00 95.62 358 LEU A N 1
ATOM 2800 C CA . LEU A 1 358 ? -10.591 -16.263 4.999 1.00 95.62 358 LEU A CA 1
ATOM 2801 C C . LEU A 1 358 ? -10.580 -15.957 6.506 1.00 95.62 358 LEU A C 1
ATOM 2803 O O . LEU A 1 358 ? -9.997 -16.716 7.282 1.00 95.62 358 LEU A O 1
ATOM 2807 N N . ALA A 1 359 ? -11.263 -14.895 6.938 1.00 96.12 359 ALA A N 1
ATOM 2808 C CA . ALA A 1 359 ? -11.370 -14.539 8.351 1.00 96.12 359 ALA A CA 1
ATOM 2809 C C . ALA A 1 359 ? -12.044 -15.650 9.181 1.00 96.12 359 ALA A C 1
ATOM 2811 O O . ALA A 1 359 ? -11.588 -15.973 10.280 1.00 96.12 359 ALA A O 1
ATOM 2812 N N . GLU A 1 360 ? -13.077 -16.295 8.639 1.00 92.38 360 GLU A N 1
ATOM 2813 C CA . GLU A 1 360 ? -13.746 -17.447 9.252 1.00 92.38 360 GLU A CA 1
ATOM 2814 C C . GLU A 1 360 ? -12.832 -18.675 9.327 1.00 92.38 360 GLU A C 1
ATOM 2816 O O . GLU A 1 360 ? -12.722 -19.296 10.388 1.00 92.38 360 GLU A O 1
ATOM 2821 N N . LYS A 1 361 ? -12.127 -18.995 8.232 1.00 92.00 361 LYS A N 1
ATOM 2822 C CA . LYS A 1 361 ? -11.167 -20.109 8.143 1.00 92.00 361 LYS A CA 1
ATOM 2823 C C . LYS A 1 361 ? -10.106 -20.029 9.238 1.00 92.00 361 LYS A C 1
ATOM 2825 O O . LYS A 1 361 ? -9.796 -21.043 9.860 1.00 92.00 361 LYS A O 1
ATOM 2830 N N . TYR A 1 362 ? -9.567 -18.835 9.482 1.00 92.19 362 TYR A N 1
ATOM 2831 C CA . TYR A 1 362 ? -8.553 -18.600 10.513 1.00 92.19 362 TYR A CA 1
ATOM 2832 C C . TYR A 1 362 ? -9.136 -18.230 11.881 1.00 92.19 362 TYR A C 1
ATOM 2834 O O . TYR A 1 362 ? -8.378 -17.959 12.811 1.00 92.19 362 TYR A O 1
ATOM 2842 N N . GLN A 1 363 ? -10.465 -18.255 12.031 1.00 91.12 363 GLN A N 1
ATOM 2843 C CA . GLN A 1 363 ? -11.170 -17.924 13.270 1.00 91.12 363 GLN A CA 1
ATOM 2844 C C . GLN A 1 363 ? -10.758 -16.557 13.833 1.00 91.12 363 GLN A C 1
ATOM 2846 O O . GLN A 1 363 ? -10.594 -16.409 15.049 1.00 91.12 363 GLN A O 1
ATOM 2851 N N . LEU A 1 364 ? -10.587 -15.561 12.961 1.00 94.62 364 LEU A N 1
ATOM 2852 C CA . LEU A 1 364 ? -10.156 -14.207 13.312 1.00 94.62 364 LEU A CA 1
ATOM 2853 C C . LEU A 1 364 ? -11.193 -13.474 14.159 1.00 94.62 364 LEU A C 1
ATOM 2855 O O . LEU A 1 364 ? -12.377 -13.818 14.154 1.00 94.62 364 LEU A O 1
ATOM 2859 N N . ALA A 1 365 ? -10.760 -12.468 14.920 1.00 95.62 365 ALA A N 1
ATOM 2860 C CA . ALA A 1 365 ? -11.638 -11.609 15.709 1.00 95.62 365 ALA A CA 1
ATOM 2861 C C . ALA A 1 365 ? -12.728 -10.976 14.844 1.00 95.62 365 ALA A C 1
ATOM 2863 O O . ALA A 1 365 ? -13.851 -10.826 15.322 1.00 95.62 365 ALA A O 1
ATOM 2864 N N . GLY A 1 366 ? -12.402 -10.648 13.594 1.00 97.44 366 GLY A N 1
ATOM 2865 C CA . GLY A 1 366 ? -13.280 -9.888 12.731 1.00 97.44 366 GLY A CA 1
ATOM 2866 C C . GLY A 1 366 ? -12.669 -9.482 11.397 1.00 97.44 366 GLY A C 1
ATOM 2867 O O . GLY A 1 366 ? -11.597 -9.960 11.023 1.00 97.44 366 GLY A O 1
ATOM 2868 N N . VAL A 1 367 ? -13.358 -8.564 10.722 1.00 98.62 367 VAL A N 1
ATOM 2869 C CA . VAL A 1 367 ? -12.852 -7.816 9.559 1.00 98.62 367 VAL A CA 1
ATOM 2870 C C . VAL A 1 367 ? -12.950 -6.310 9.817 1.00 98.62 367 VAL A C 1
ATOM 2872 O O . VAL A 1 367 ? -13.781 -5.875 10.617 1.00 98.62 367 VAL A O 1
ATOM 2875 N N . ALA A 1 368 ? -12.117 -5.516 9.154 1.00 98.69 368 ALA A N 1
ATOM 2876 C CA . ALA A 1 368 ? -12.203 -4.063 9.147 1.00 98.69 368 ALA A CA 1
ATOM 2877 C C . ALA A 1 368 ? -12.315 -3.552 7.707 1.00 98.69 368 ALA A C 1
ATOM 2879 O O . ALA A 1 368 ? -11.629 -4.062 6.832 1.00 98.69 368 ALA A O 1
ATOM 2880 N N . LEU A 1 369 ? -13.192 -2.585 7.451 1.00 98.56 369 LEU A N 1
ATOM 2881 C CA . LEU A 1 369 ? -13.511 -2.089 6.112 1.00 98.56 369 LEU A CA 1
ATOM 2882 C C . LEU A 1 369 ? -12.892 -0.700 5.908 1.00 98.56 369 LEU A C 1
ATOM 2884 O O . LEU A 1 369 ? -13.271 0.238 6.618 1.00 98.56 369 LEU A O 1
ATOM 2888 N N . TRP A 1 370 ? -11.982 -0.572 4.938 1.00 98.06 370 TRP A N 1
ATOM 2889 C CA . TRP A 1 370 ? -11.333 0.687 4.555 1.00 98.06 370 TRP A CA 1
ATOM 2890 C C . TRP A 1 370 ? -11.701 1.090 3.112 1.00 98.06 370 TRP A C 1
ATOM 2892 O O . TRP A 1 370 ? -11.232 0.490 2.160 1.00 98.06 370 TRP A O 1
ATOM 2902 N N . ALA A 1 371 ? -12.536 2.089 2.857 1.00 96.44 371 ALA A N 1
ATOM 2903 C CA . ALA A 1 371 ? -13.216 2.937 3.818 1.00 96.44 371 ALA A CA 1
ATOM 2904 C C . ALA A 1 371 ? -14.697 3.075 3.478 1.00 96.44 371 ALA A C 1
ATOM 2906 O O . ALA A 1 371 ? -15.082 3.075 2.308 1.00 96.44 371 ALA A O 1
ATOM 2907 N N . LEU A 1 372 ? -15.526 3.202 4.515 1.00 97.31 372 LEU A N 1
ATOM 2908 C CA . LEU A 1 372 ? -16.958 3.439 4.364 1.00 97.31 372 LEU A CA 1
ATOM 2909 C C . LEU A 1 372 ? -17.199 4.709 3.536 1.00 97.31 372 LEU A C 1
ATOM 2911 O O . LEU A 1 372 ? -16.588 5.748 3.788 1.00 97.31 372 LEU A O 1
ATOM 2915 N N . GLY A 1 373 ? -18.111 4.618 2.573 1.00 96.00 373 GLY A N 1
ATOM 2916 C CA . GLY A 1 373 ? -18.365 5.614 1.535 1.00 96.00 373 GLY A CA 1
ATOM 2917 C C . GLY A 1 373 ? -17.833 5.209 0.155 1.00 96.00 373 GLY A C 1
ATOM 2918 O O . GLY A 1 373 ? -18.191 5.847 -0.835 1.00 96.00 373 GLY A O 1
ATOM 2919 N N . TYR A 1 374 ? -17.005 4.163 0.056 1.00 97.06 374 TYR A N 1
ATOM 2920 C CA . TYR A 1 374 ? -16.455 3.675 -1.217 1.00 97.06 374 TYR A CA 1
ATOM 2921 C C . TYR A 1 374 ? -17.222 2.497 -1.823 1.00 97.06 374 TYR A C 1
ATOM 2923 O O . TYR A 1 374 ? -17.036 2.204 -3.000 1.00 97.06 374 TYR A O 1
ATOM 2931 N N . GLU A 1 375 ? -18.088 1.839 -1.058 1.00 94.88 375 GLU A N 1
ATOM 2932 C CA . GLU A 1 375 ? -18.637 0.515 -1.361 1.00 94.88 375 GLU A CA 1
ATOM 2933 C C . GLU A 1 375 ? -19.652 0.432 -2.520 1.00 94.88 375 GLU A C 1
ATOM 2935 O O . GLU A 1 375 ? -19.888 -0.655 -3.039 1.00 94.88 375 GLU A O 1
ATOM 2940 N N . GLY A 1 376 ? -20.287 1.535 -2.925 1.00 92.81 376 GLY A N 1
ATOM 2941 C CA . GLY A 1 376 ? -21.416 1.472 -3.866 1.00 92.81 376 GLY A CA 1
ATOM 2942 C C . GLY A 1 376 ? -22.671 0.816 -3.266 1.00 92.81 376 GLY A C 1
ATOM 2943 O O . GLY A 1 376 ? -22.896 0.860 -2.056 1.00 92.81 376 GLY A O 1
ATOM 2944 N N . GLU A 1 377 ? -23.535 0.230 -4.098 1.00 89.06 377 GLU A N 1
ATOM 2945 C CA . GLU A 1 377 ? -24.830 -0.292 -3.623 1.00 89.06 377 GLU A CA 1
ATOM 2946 C C . GLU A 1 377 ? -24.734 -1.730 -3.090 1.00 89.06 377 GLU A C 1
ATOM 2948 O O . GLU A 1 377 ? -25.303 -2.054 -2.042 1.00 89.06 377 GLU A O 1
ATOM 2953 N N . GLY A 1 378 ? -24.034 -2.605 -3.817 1.00 85.62 378 GLY A N 1
ATOM 2954 C CA . GLY A 1 378 ? -24.076 -4.055 -3.585 1.00 85.62 378 GLY A CA 1
ATOM 2955 C C . GLY A 1 378 ? -22.974 -4.608 -2.683 1.00 85.62 378 GLY A C 1
ATOM 2956 O O . GLY A 1 378 ? -23.170 -5.631 -2.028 1.00 85.62 378 GLY A O 1
ATOM 2957 N N . MET A 1 379 ? -21.822 -3.939 -2.605 1.00 92.69 379 MET A N 1
ATOM 2958 C CA . MET A 1 379 ? -20.599 -4.544 -2.068 1.00 92.69 379 MET A CA 1
ATOM 2959 C C . MET A 1 379 ? -20.737 -5.043 -0.624 1.00 92.69 379 MET A C 1
ATOM 2961 O O . MET A 1 379 ? -20.244 -6.122 -0.312 1.00 92.69 379 MET A O 1
ATOM 2965 N N . LEU A 1 380 ? -21.435 -4.315 0.258 1.00 95.25 380 LEU A N 1
ATOM 2966 C CA . LEU A 1 380 ? -21.558 -4.686 1.678 1.00 95.25 380 LEU A CA 1
ATOM 2967 C C . LEU A 1 380 ? -22.624 -5.753 1.975 1.00 95.25 380 LEU A C 1
ATOM 2969 O O . LEU A 1 380 ? -22.777 -6.138 3.136 1.00 95.25 380 LEU A O 1
ATOM 2973 N N . ALA A 1 381 ? -23.342 -6.276 0.975 1.00 93.81 381 ALA A N 1
ATOM 2974 C CA . ALA A 1 381 ? -24.386 -7.287 1.181 1.00 93.81 381 ALA A CA 1
ATOM 2975 C C . ALA A 1 381 ? -23.961 -8.494 2.063 1.00 93.81 381 ALA A C 1
ATOM 2977 O O . ALA A 1 381 ? -24.765 -8.935 2.896 1.00 93.81 381 ALA A O 1
ATOM 2978 N N . PRO A 1 382 ? -22.715 -9.014 1.992 1.00 95.25 382 PRO A N 1
ATOM 2979 C CA . PRO A 1 382 ? -22.267 -10.123 2.834 1.00 95.25 382 PRO A CA 1
ATOM 2980 C C . PRO A 1 382 ? -22.141 -9.777 4.331 1.00 95.25 382 PRO A C 1
ATOM 2982 O O . PRO A 1 382 ? -22.208 -10.680 5.172 1.00 95.25 382 PRO A O 1
ATOM 2985 N N . MET A 1 383 ? -21.997 -8.495 4.696 1.00 94.88 383 MET A N 1
ATOM 2986 C CA . MET A 1 383 ? -21.726 -8.055 6.075 1.00 94.88 383 MET A CA 1
ATOM 2987 C C . MET A 1 383 ? -22.859 -8.383 7.041 1.00 94.88 383 MET A C 1
ATOM 2989 O O . MET A 1 383 ? -22.611 -8.876 8.141 1.00 94.88 383 MET A O 1
ATOM 2993 N N . THR A 1 384 ? -24.112 -8.189 6.624 1.00 88.56 384 THR A N 1
ATOM 2994 C CA . THR A 1 384 ? -25.276 -8.463 7.483 1.00 88.56 384 THR A CA 1
ATOM 2995 C C . THR A 1 384 ? -25.326 -9.935 7.913 1.00 88.56 384 THR A C 1
ATOM 2997 O O . THR A 1 384 ? -25.643 -10.243 9.067 1.00 88.56 384 THR A O 1
ATOM 3000 N N . MET A 1 385 ? -24.991 -10.865 7.012 1.00 88.69 385 MET A N 1
ATOM 3001 C CA . MET A 1 385 ? -24.908 -12.291 7.340 1.00 88.69 385 MET A CA 1
ATOM 3002 C C . MET A 1 385 ? -23.713 -12.566 8.255 1.00 88.69 385 MET A C 1
ATOM 3004 O O . MET A 1 385 ? -23.878 -13.187 9.308 1.00 88.69 385 MET A O 1
ATOM 3008 N N . TYR A 1 386 ? -22.533 -12.057 7.895 1.00 93.88 386 TYR A N 1
ATOM 3009 C CA . TYR A 1 386 ? -21.310 -12.269 8.664 1.00 93.88 386 TYR A CA 1
ATOM 3010 C C . TYR A 1 386 ? -21.457 -11.794 10.116 1.00 93.88 386 TYR A C 1
ATOM 3012 O O . TYR A 1 386 ? -21.255 -12.574 11.046 1.00 93.88 386 TYR A O 1
ATOM 3020 N N . LYS A 1 387 ? -21.969 -10.578 10.329 1.00 92.00 387 LYS A N 1
ATOM 3021 C CA . LYS A 1 387 ? -22.246 -9.986 11.650 1.00 92.00 387 LYS A CA 1
ATOM 3022 C C . LYS A 1 387 ? -23.112 -10.857 12.562 1.00 92.00 387 LYS A C 1
ATOM 3024 O O . LYS A 1 387 ? -22.996 -10.811 13.791 1.00 92.00 387 LYS A O 1
ATOM 3029 N N . ASN A 1 388 ? -24.027 -11.621 11.972 1.00 87.38 388 ASN A N 1
ATOM 3030 C CA . ASN A 1 388 ? -24.966 -12.470 12.698 1.00 87.38 388 ASN A CA 1
ATOM 3031 C C . ASN A 1 388 ? -24.478 -13.910 12.875 1.00 87.38 388 ASN A C 1
ATOM 3033 O O . ASN A 1 388 ? -25.126 -14.683 13.585 1.00 87.38 388 ASN A O 1
ATOM 3037 N N . THR A 1 389 ? -23.324 -14.248 12.304 1.00 86.50 389 THR A N 1
ATOM 3038 C CA . THR A 1 389 ? -22.696 -15.555 12.471 1.00 86.50 389 THR A CA 1
ATOM 3039 C C . THR A 1 389 ? -22.247 -15.740 13.919 1.00 86.50 389 THR A C 1
ATOM 3041 O O . THR A 1 389 ? -21.717 -14.830 14.560 1.00 86.50 389 THR A O 1
ATOM 3044 N N . VAL A 1 390 ? -22.487 -16.936 14.457 1.00 81.44 390 VAL A N 1
ATOM 3045 C CA . VAL A 1 390 ? -21.981 -17.356 15.766 1.00 81.44 390 VAL A CA 1
ATOM 3046 C C . VAL A 1 390 ? -20.901 -18.391 15.521 1.00 81.44 390 VAL A C 1
ATOM 3048 O O . VAL A 1 390 ? -21.170 -19.471 15.001 1.00 81.44 390 VAL A O 1
ATOM 3051 N N . GLN A 1 391 ? -19.680 -18.057 15.907 1.00 73.38 391 GLN A N 1
ATOM 3052 C CA . GLN A 1 391 ? -18.525 -18.922 15.749 1.00 73.38 391 GLN A CA 1
ATOM 3053 C C . GLN A 1 391 ? -18.190 -19.590 17.093 1.00 73.38 391 GLN A C 1
ATOM 3055 O O . GLN A 1 391 ? -18.380 -19.001 18.162 1.00 73.38 391 GLN A O 1
ATOM 3060 N N . TYR A 1 392 ? -17.710 -20.836 17.051 1.00 74.38 392 TYR A N 1
ATOM 3061 C CA . TYR A 1 392 ? -17.277 -21.597 18.227 1.00 74.38 392 TYR A CA 1
ATOM 3062 C C . TYR A 1 392 ? -15.757 -21.770 18.207 1.00 74.38 392 TYR A C 1
ATOM 3064 O O . TYR A 1 392 ? -15.212 -22.351 17.272 1.00 74.38 392 TYR A O 1
ATOM 3072 N N . ARG A 1 393 ? -15.077 -21.282 19.248 1.00 68.12 393 ARG A N 1
ATOM 3073 C CA . ARG A 1 393 ? -13.605 -21.282 19.367 1.00 68.12 393 ARG A CA 1
ATOM 3074 C C . ARG A 1 393 ? -13.049 -22.364 20.300 1.00 68.12 393 ARG A C 1
ATOM 3076 O O . ARG A 1 393 ? -11.839 -22.439 20.486 1.00 68.12 393 ARG A O 1
ATOM 3083 N N . GLY A 1 394 ? -13.905 -23.202 20.893 1.00 58.34 394 GLY A N 1
ATOM 3084 C CA . GLY A 1 394 ? -13.491 -24.143 21.939 1.00 58.34 394 GLY A CA 1
ATOM 3085 C C . GLY A 1 394 ? -12.950 -23.448 23.198 1.00 58.34 394 GLY A C 1
ATOM 3086 O O . GLY A 1 394 ? -12.801 -22.227 23.257 1.00 58.34 394 GLY A O 1
ATOM 3087 N N . PHE A 1 395 ? -12.652 -24.221 24.242 1.00 55.03 395 PHE A N 1
ATOM 3088 C CA . PHE A 1 395 ? -11.889 -23.714 25.385 1.00 55.03 395 PHE A CA 1
ATOM 3089 C C . PHE A 1 395 ? -10.413 -23.671 24.982 1.00 55.03 395 PHE A C 1
ATOM 3091 O O . PHE A 1 395 ? -9.739 -24.699 24.986 1.00 55.03 395 PHE A O 1
ATOM 3098 N N . GLY A 1 396 ? -9.925 -22.502 24.572 1.00 47.50 396 GLY A N 1
ATOM 3099 C CA . GLY A 1 396 ? -8.544 -22.340 24.124 1.00 47.50 396 GLY A CA 1
ATOM 3100 C C . GLY A 1 396 ? -7.541 -22.724 25.215 1.00 47.50 396 GLY A C 1
ATOM 3101 O O . GLY A 1 396 ? -7.377 -22.010 26.204 1.00 47.50 396 GLY A O 1
ATOM 3102 N N . ILE A 1 397 ? -6.826 -23.832 25.007 1.00 38.88 397 ILE A N 1
ATOM 3103 C CA . ILE A 1 397 ? -5.498 -24.027 25.588 1.00 38.88 397 ILE A CA 1
ATOM 3104 C C . ILE A 1 397 ? -4.659 -22.882 25.022 1.00 38.88 397 ILE A C 1
ATOM 3106 O O . ILE A 1 397 ? -4.455 -22.823 23.811 1.00 38.88 397 ILE A O 1
ATOM 3110 N N . LYS A 1 398 ? -4.214 -21.947 25.875 1.00 40.59 398 LYS A N 1
ATOM 3111 C CA . LYS A 1 398 ? -3.194 -20.966 25.482 1.00 40.59 398 LYS A CA 1
ATOM 3112 C C . LYS A 1 398 ? -2.055 -21.752 24.828 1.00 40.59 398 LYS A C 1
ATOM 3114 O O . LYS A 1 398 ? -1.507 -22.621 25.513 1.00 40.59 398 LYS A O 1
ATOM 3119 N N . PRO A 1 399 ? -1.675 -21.494 23.566 1.00 37.94 399 PRO A N 1
ATOM 3120 C CA . PRO A 1 399 ? -0.404 -21.990 23.078 1.00 37.94 399 PRO A CA 1
ATOM 3121 C C . PRO A 1 399 ? 0.651 -21.461 24.048 1.00 37.94 399 PRO A C 1
ATOM 3123 O O . PRO A 1 399 ? 0.849 -20.254 24.169 1.00 37.94 399 PRO A O 1
ATOM 3126 N N . ALA A 1 400 ? 1.266 -22.350 24.825 1.00 37.81 400 ALA A N 1
ATOM 3127 C CA . ALA A 1 400 ? 2.402 -22.004 25.659 1.00 37.81 400 ALA A CA 1
ATOM 3128 C C . ALA A 1 400 ? 3.624 -21.901 24.744 1.00 37.81 400 ALA A C 1
ATOM 3130 O O . ALA A 1 400 ? 4.531 -22.726 24.816 1.00 37.81 400 ALA A O 1
ATOM 3131 N N . ILE A 1 401 ? 3.632 -20.921 23.840 1.00 40.59 401 ILE A N 1
ATOM 3132 C CA . ILE A 1 401 ? 4.864 -20.537 23.166 1.00 40.59 401 ILE A CA 1
ATOM 3133 C C . ILE A 1 401 ? 5.639 -19.728 24.202 1.00 40.59 401 ILE A C 1
ATOM 3135 O O . ILE A 1 401 ? 5.238 -18.638 24.596 1.00 40.59 401 ILE A O 1
ATOM 3139 N N . ARG A 1 402 ? 6.712 -20.311 24.743 1.00 35.81 402 ARG A N 1
ATOM 3140 C CA . ARG A 1 402 ? 7.669 -19.557 25.554 1.00 35.81 402 ARG A CA 1
ATOM 3141 C C . ARG A 1 402 ? 8.471 -18.679 24.600 1.00 35.81 402 ARG A C 1
ATOM 3143 O O . ARG A 1 402 ? 9.347 -19.172 23.901 1.00 35.81 402 ARG A O 1
ATOM 3150 N N . TYR A 1 403 ? 8.160 -17.389 24.600 1.00 45.75 403 TYR A N 1
ATOM 3151 C CA . TYR A 1 403 ? 8.746 -16.328 23.774 1.00 45.75 403 TYR A CA 1
ATOM 3152 C C . TYR A 1 403 ? 10.219 -15.988 24.096 1.00 45.75 403 TYR A C 1
ATOM 3154 O O . TYR A 1 403 ? 10.664 -14.868 23.871 1.00 45.75 403 TYR A O 1
ATOM 3162 N N . THR A 1 404 ? 10.996 -16.916 24.660 1.00 38.53 404 THR A N 1
ATOM 3163 C CA . THR A 1 404 ? 12.380 -16.643 25.088 1.00 38.53 404 THR A CA 1
ATOM 3164 C C . THR A 1 404 ? 13.424 -16.797 23.979 1.00 38.53 404 THR A C 1
ATOM 3166 O O . THR A 1 404 ? 14.578 -16.459 24.206 1.00 38.53 404 THR A O 1
ATOM 3169 N N . GLU A 1 405 ? 13.037 -17.235 22.780 1.00 40.59 405 GLU A N 1
ATOM 3170 C CA . GLU A 1 405 ? 13.900 -17.258 21.589 1.00 40.59 405 GLU A CA 1
ATOM 3171 C C . GLU A 1 405 ? 13.118 -16.741 20.372 1.00 40.59 405 GLU A C 1
ATOM 3173 O O . GLU A 1 405 ? 12.780 -17.487 19.456 1.00 40.59 405 GLU A O 1
ATOM 3178 N N . ILE A 1 406 ? 12.762 -15.454 20.370 1.00 45.81 406 ILE A N 1
ATOM 3179 C CA . ILE A 1 406 ? 12.242 -14.815 19.157 1.00 45.81 406 ILE A CA 1
ATOM 3180 C C . ILE A 1 406 ? 13.450 -14.472 18.286 1.00 45.81 406 ILE A C 1
ATOM 3182 O O . ILE A 1 406 ? 14.140 -13.482 18.524 1.00 45.81 406 ILE A O 1
ATOM 3186 N N . GLN A 1 407 ? 13.722 -15.303 17.280 1.00 45.53 407 GLN A N 1
ATOM 3187 C CA . GLN A 1 407 ? 14.446 -14.811 16.114 1.00 45.53 407 GLN A CA 1
ATOM 3188 C C . GLN A 1 407 ? 13.543 -13.794 15.399 1.00 45.53 407 GLN A C 1
ATOM 3190 O O . GLN A 1 407 ? 12.333 -14.041 15.314 1.00 45.53 407 GLN A O 1
ATOM 3195 N N . PRO A 1 408 ? 14.091 -12.665 14.908 1.00 49.62 408 PRO A N 1
ATOM 3196 C CA . PRO A 1 408 ? 13.334 -11.726 14.086 1.00 49.62 408 PRO A CA 1
ATOM 3197 C C . PRO A 1 408 ? 12.598 -12.491 12.985 1.00 49.62 408 PRO A C 1
ATOM 3199 O O . PRO A 1 408 ? 13.134 -13.484 12.482 1.00 49.62 408 PRO A O 1
ATOM 3202 N N . ALA A 1 409 ? 11.374 -12.061 12.658 1.00 49.53 409 ALA A N 1
ATOM 3203 C CA . ALA A 1 409 ? 10.596 -12.627 11.564 1.00 49.53 409 ALA A CA 1
ATOM 3204 C C . ALA A 1 409 ? 11.505 -12.723 10.330 1.00 49.53 409 ALA A C 1
ATOM 3206 O O . ALA A 1 409 ? 11.912 -11.722 9.755 1.00 49.53 409 ALA A O 1
ATOM 3207 N N . SER A 1 410 ? 11.929 -13.942 10.007 1.00 50.97 410 SER A N 1
ATOM 3208 C CA . SER A 1 410 ? 12.851 -14.227 8.909 1.00 50.97 410 SER A CA 1
ATOM 3209 C C . SER A 1 410 ? 12.124 -15.009 7.831 1.00 50.97 410 SER A C 1
ATOM 3211 O O . SER A 1 410 ? 12.700 -15.905 7.203 1.00 50.97 410 SER A O 1
ATOM 3213 N N . LEU A 1 411 ? 10.837 -14.696 7.611 1.00 57.75 411 LEU A N 1
ATOM 3214 C CA . LEU A 1 411 ? 10.169 -15.195 6.424 1.00 57.75 411 LEU A CA 1
ATOM 3215 C C . LEU A 1 411 ? 10.882 -14.569 5.228 1.00 57.75 411 LEU A C 1
ATOM 3217 O O . LEU A 1 411 ? 10.670 -13.422 4.855 1.00 57.75 411 LEU A O 1
ATOM 3221 N N . THR A 1 412 ? 11.789 -15.348 4.652 1.00 62.62 412 THR A N 1
ATOM 3222 C CA . THR A 1 412 ? 12.378 -15.028 3.368 1.00 62.62 412 THR A CA 1
ATOM 3223 C C . THR A 1 412 ? 11.257 -15.203 2.360 1.00 62.62 412 THR A C 1
ATOM 3225 O O . THR A 1 412 ? 10.923 -16.338 2.018 1.00 62.62 412 THR A O 1
ATOM 3228 N N . LEU A 1 413 ? 10.657 -14.097 1.916 1.00 72.19 413 LEU A N 1
ATOM 3229 C CA . LEU A 1 413 ? 9.788 -14.122 0.744 1.00 72.19 413 LEU A CA 1
ATOM 3230 C C . LEU A 1 413 ? 10.599 -14.773 -0.372 1.00 72.19 413 LEU A C 1
ATOM 3232 O O . LEU A 1 413 ? 11.760 -14.418 -0.559 1.00 72.19 413 LEU A O 1
ATOM 3236 N N . LEU A 1 414 ? 10.053 -15.779 -1.049 1.00 79.44 414 LEU A N 1
ATOM 3237 C CA . LEU A 1 414 ? 10.679 -16.435 -2.203 1.00 79.44 414 LEU A CA 1
ATOM 3238 C C . LEU A 1 414 ? 10.191 -15.750 -3.484 1.00 79.44 414 LEU A C 1
ATOM 3240 O O . LEU A 1 414 ? 9.137 -15.113 -3.444 1.00 79.44 414 LEU A O 1
ATOM 3244 N N . PRO A 1 415 ? 10.961 -15.776 -4.588 1.00 85.44 415 PRO A N 1
ATOM 3245 C CA . PRO A 1 415 ? 10.467 -15.212 -5.832 1.00 85.44 415 PRO A CA 1
ATOM 3246 C C . PRO A 1 415 ? 9.319 -16.097 -6.327 1.00 85.44 415 PRO A C 1
ATOM 3248 O O . PRO A 1 415 ? 9.251 -17.278 -5.949 1.00 85.44 415 PRO A O 1
ATOM 3251 N N . PRO A 1 416 ? 8.426 -15.579 -7.180 1.00 88.31 416 PRO A N 1
ATOM 3252 C CA . PRO A 1 416 ? 7.381 -16.404 -7.746 1.00 88.31 416 PRO A CA 1
ATOM 3253 C C . PRO A 1 416 ? 8.015 -17.541 -8.560 1.00 88.31 416 PRO A C 1
ATOM 3255 O O . PRO A 1 416 ? 8.959 -17.346 -9.315 1.00 88.31 416 PRO A O 1
ATOM 3258 N N . THR A 1 417 ? 7.508 -18.755 -8.414 1.00 88.50 417 THR A N 1
ATOM 3259 C CA . THR A 1 417 ? 8.039 -19.987 -9.013 1.00 88.50 417 THR A CA 1
ATOM 3260 C C . THR A 1 417 ? 7.838 -20.036 -10.520 1.00 88.50 417 THR A C 1
ATOM 3262 O O . THR A 1 417 ? 8.552 -20.770 -11.197 1.00 88.50 417 THR A O 1
ATOM 3265 N N . HIS A 1 418 ? 6.893 -19.255 -11.048 1.00 89.25 418 HIS A N 1
ATOM 3266 C CA . HIS A 1 418 ? 6.708 -19.059 -12.484 1.00 89.25 418 HIS A CA 1
ATOM 3267 C C . HIS A 1 418 ? 7.495 -17.868 -13.043 1.00 89.25 418 HIS A C 1
ATOM 3269 O O . HIS A 1 418 ? 7.492 -17.673 -14.258 1.00 89.25 418 HIS A O 1
ATOM 3275 N N . ALA A 1 419 ? 8.161 -17.078 -12.194 1.00 91.94 419 ALA A N 1
ATOM 3276 C CA . ALA A 1 419 ? 9.008 -15.996 -12.665 1.00 91.94 419 ALA A CA 1
ATOM 3277 C C . ALA A 1 419 ? 10.194 -16.563 -13.453 1.00 91.94 419 ALA A C 1
ATOM 3279 O O . ALA A 1 419 ? 10.743 -17.623 -13.128 1.00 91.94 419 ALA A O 1
ATOM 3280 N N . LEU A 1 420 ? 10.603 -15.846 -14.496 1.00 93.81 420 LEU A N 1
ATOM 3281 C CA . LEU A 1 420 ? 11.794 -16.190 -15.254 1.00 93.81 420 LEU A CA 1
ATOM 3282 C C . LEU A 1 420 ? 13.030 -16.134 -14.352 1.00 93.81 420 LEU A C 1
ATOM 3284 O O . LEU A 1 420 ? 13.166 -15.270 -13.486 1.00 93.81 420 LEU A O 1
ATOM 3288 N N . VAL A 1 421 ? 13.966 -17.042 -14.613 1.00 95.25 421 VAL A N 1
ATOM 3289 C CA . VAL A 1 421 ? 15.282 -17.051 -13.975 1.00 95.25 421 VAL A CA 1
ATOM 3290 C C . VAL A 1 421 ? 16.316 -16.721 -15.039 1.00 95.25 421 VAL A C 1
ATOM 3292 O O . VAL A 1 421 ? 16.451 -17.445 -16.027 1.00 95.25 421 VAL A O 1
ATOM 3295 N N . GLY A 1 422 ? 17.020 -15.614 -14.837 1.00 95.69 422 GLY A N 1
ATOM 3296 C CA . GLY A 1 422 ? 18.155 -15.216 -15.658 1.00 95.69 422 GLY A CA 1
ATOM 3297 C C . GLY A 1 422 ? 19.476 -15.607 -15.008 1.00 95.69 422 GLY A C 1
ATOM 3298 O O . GLY A 1 422 ? 19.524 -16.188 -13.919 1.00 95.69 422 GLY A O 1
ATOM 3299 N N . SER A 1 423 ? 20.575 -15.241 -15.651 1.00 97.31 423 SER A N 1
ATOM 3300 C CA . SER A 1 423 ? 21.910 -15.348 -15.071 1.00 97.31 423 SER A CA 1
ATOM 3301 C C . SER A 1 423 ? 22.833 -14.261 -15.582 1.00 97.31 423 SER A C 1
ATOM 3303 O O . SER A 1 423 ? 22.775 -13.873 -16.746 1.00 97.31 423 SER A O 1
ATOM 3305 N N . ILE A 1 424 ? 23.746 -13.821 -14.719 1.00 98.06 424 ILE A N 1
ATOM 3306 C CA . ILE A 1 424 ? 24.942 -13.104 -15.156 1.00 98.06 424 ILE A CA 1
ATOM 3307 C C . ILE A 1 424 ? 25.806 -14.139 -15.879 1.00 98.06 424 ILE A C 1
ATOM 3309 O O . ILE A 1 424 ? 26.370 -15.016 -15.232 1.00 98.06 424 ILE A O 1
ATOM 3313 N N . ALA A 1 425 ? 25.864 -14.086 -17.206 1.00 97.00 425 ALA A N 1
ATOM 3314 C CA . ALA A 1 425 ? 26.599 -15.039 -18.033 1.00 97.00 425 ALA A CA 1
ATOM 3315 C C . ALA A 1 425 ? 28.109 -14.775 -17.975 1.00 97.00 425 ALA A C 1
ATOM 3317 O O . ALA A 1 425 ? 28.915 -15.693 -17.807 1.00 97.00 425 ALA A O 1
ATOM 3318 N N . THR A 1 426 ? 28.493 -13.502 -18.070 1.00 97.81 426 THR A N 1
ATOM 3319 C CA . THR A 1 426 ? 29.881 -13.040 -17.971 1.00 97.81 426 THR A CA 1
ATOM 3320 C C . THR A 1 426 ? 29.940 -11.745 -17.170 1.00 97.81 426 THR A C 1
ATOM 3322 O O . THR A 1 426 ? 28.976 -10.981 -17.124 1.00 97.81 426 THR A O 1
ATOM 3325 N N . MET A 1 427 ? 31.078 -11.501 -16.523 1.00 97.50 427 MET A N 1
ATOM 3326 C CA . MET A 1 427 ? 31.363 -10.237 -15.853 1.00 97.50 427 MET A CA 1
ATOM 3327 C C . MET A 1 427 ? 32.861 -9.932 -15.885 1.00 97.50 427 MET A C 1
ATOM 3329 O O . MET A 1 427 ? 33.686 -10.850 -15.909 1.00 97.50 427 MET A O 1
ATOM 3333 N N . SER A 1 428 ? 33.202 -8.649 -15.882 1.00 97.69 428 SER A N 1
ATOM 3334 C CA . SER A 1 428 ? 34.564 -8.128 -15.746 1.00 97.69 428 SER A CA 1
ATOM 3335 C C . SER A 1 428 ? 34.572 -6.961 -14.760 1.00 97.69 428 SER A C 1
ATOM 3337 O O . SER A 1 428 ? 33.526 -6.361 -14.528 1.00 97.69 428 SER A O 1
ATOM 3339 N N . GLY A 1 429 ? 35.733 -6.652 -14.178 1.00 97.44 429 GLY A N 1
ATOM 3340 C CA . GLY A 1 429 ? 35.870 -5.608 -13.157 1.00 97.44 429 GLY A CA 1
ATOM 3341 C C . GLY A 1 429 ? 35.014 -5.861 -11.914 1.00 97.44 429 GLY A C 1
ATOM 3342 O O . GLY A 1 429 ? 34.724 -7.009 -11.563 1.00 97.44 429 GLY A O 1
ATOM 3343 N N . VAL A 1 430 ? 34.621 -4.787 -11.226 1.00 97.81 430 VAL A N 1
ATOM 3344 C CA . VAL A 1 430 ? 33.767 -4.890 -10.036 1.00 97.81 430 VAL A CA 1
ATOM 3345 C C . VAL A 1 430 ? 32.297 -4.930 -10.442 1.00 97.81 430 VAL A C 1
ATOM 3347 O O . VAL A 1 430 ? 31.751 -3.940 -10.922 1.00 97.81 430 VAL A O 1
ATOM 3350 N N . VAL A 1 431 ? 31.625 -6.045 -10.159 1.00 98.44 431 VAL A N 1
ATOM 3351 C CA . VAL A 1 431 ? 30.162 -6.161 -10.230 1.00 98.44 431 VAL A CA 1
ATOM 3352 C C . VAL A 1 431 ? 29.627 -6.451 -8.838 1.00 98.44 431 VAL A C 1
ATOM 3354 O O . VAL A 1 431 ? 30.219 -7.219 -8.078 1.00 98.44 431 VAL A O 1
ATOM 3357 N N . LYS A 1 432 ? 28.512 -5.821 -8.481 1.00 98.06 432 LYS A N 1
ATOM 3358 C CA . LYS A 1 432 ? 27.827 -6.031 -7.210 1.00 98.06 432 LYS A CA 1
ATOM 3359 C C . LYS A 1 432 ? 26.399 -6.500 -7.433 1.00 98.06 432 LYS A C 1
ATOM 3361 O O . LYS A 1 432 ? 25.780 -6.170 -8.441 1.00 98.06 432 LYS A O 1
ATOM 3366 N N . LYS A 1 433 ? 25.863 -7.229 -6.462 1.00 97.38 433 LYS A N 1
ATOM 3367 C CA . LYS A 1 433 ? 24.479 -7.691 -6.428 1.00 97.38 433 LYS A CA 1
ATOM 3368 C C . LYS A 1 433 ? 23.863 -7.353 -5.083 1.00 97.38 433 LYS A C 1
ATOM 3370 O O . LYS A 1 433 ? 24.498 -7.538 -4.049 1.00 97.38 433 LYS A O 1
ATOM 3375 N N . MET A 1 434 ? 22.633 -6.870 -5.115 1.00 95.69 434 MET A N 1
ATOM 3376 C CA . MET A 1 434 ? 21.774 -6.774 -3.946 1.00 95.69 434 MET A CA 1
ATOM 3377 C C . MET A 1 434 ? 20.739 -7.885 -4.068 1.00 95.69 434 MET A C 1
ATOM 3379 O O . MET A 1 434 ? 19.893 -7.876 -4.969 1.00 95.69 434 MET A O 1
ATOM 3383 N N . GLY A 1 435 ? 20.875 -8.903 -3.221 1.00 90.69 435 GLY A N 1
ATOM 3384 C CA . GLY A 1 435 ? 19.886 -9.958 -3.099 1.00 90.69 435 GLY A CA 1
ATOM 3385 C C . GLY A 1 435 ? 18.611 -9.443 -2.438 1.00 90.69 435 GLY A C 1
ATOM 3386 O O . GLY A 1 435 ? 18.593 -8.405 -1.787 1.00 90.69 435 GLY A O 1
ATOM 3387 N N . ARG A 1 436 ? 17.539 -10.229 -2.529 1.00 85.00 436 ARG A N 1
ATOM 3388 C CA . ARG A 1 436 ? 16.195 -9.874 -2.019 1.00 85.00 436 ARG A CA 1
ATOM 3389 C C . ARG A 1 436 ? 16.125 -9.636 -0.506 1.00 85.00 436 ARG A C 1
ATOM 3391 O O . ARG A 1 436 ? 15.113 -9.173 0.002 1.00 85.00 436 ARG A O 1
ATOM 3398 N N . ARG A 1 437 ? 17.172 -10.028 0.222 1.00 75.50 437 ARG A N 1
ATOM 3399 C CA . ARG A 1 437 ? 17.301 -9.862 1.677 1.00 75.50 437 ARG A CA 1
ATOM 3400 C C . ARG A 1 437 ? 18.408 -8.897 2.069 1.00 75.50 437 ARG A C 1
ATOM 3402 O O . ARG A 1 437 ? 18.555 -8.607 3.254 1.00 75.50 437 ARG A O 1
ATOM 3409 N N . ASP A 1 438 ? 19.210 -8.481 1.103 1.00 83.44 438 ASP A N 1
ATOM 3410 C CA . ASP A 1 438 ? 20.386 -7.684 1.373 1.00 83.44 438 ASP A CA 1
ATOM 3411 C C . ASP A 1 438 ? 19.956 -6.220 1.476 1.00 83.44 438 ASP A C 1
ATOM 3413 O O . ASP A 1 438 ? 19.069 -5.763 0.759 1.00 83.44 438 ASP A O 1
ATOM 3417 N N . GLU A 1 439 ? 20.568 -5.488 2.399 1.00 79.88 439 GLU A N 1
ATOM 3418 C CA . GLU A 1 439 ? 20.344 -4.043 2.560 1.00 79.88 439 GLU A CA 1
ATOM 3419 C C . GLU A 1 439 ? 21.283 -3.220 1.685 1.00 79.88 439 GLU A C 1
ATOM 3421 O O . GLU A 1 439 ? 21.036 -2.051 1.408 1.00 79.88 439 GLU A O 1
ATOM 3426 N N . GLU A 1 440 ? 22.373 -3.848 1.257 1.00 89.81 440 GLU A N 1
ATOM 3427 C CA . GLU A 1 440 ? 23.444 -3.214 0.520 1.00 89.81 440 GLU A CA 1
ATOM 3428 C C . GLU A 1 440 ? 23.935 -4.140 -0.586 1.00 89.81 440 GLU A C 1
ATOM 3430 O O . GLU A 1 440 ? 23.937 -5.369 -0.464 1.00 89.81 440 GLU A O 1
ATOM 3435 N N . TYR A 1 441 ? 24.427 -3.526 -1.656 1.00 95.62 441 TYR A N 1
ATOM 3436 C CA . TYR A 1 441 ? 25.097 -4.218 -2.743 1.00 95.62 441 TYR A CA 1
ATOM 3437 C C . TYR A 1 441 ? 26.392 -4.893 -2.273 1.00 95.62 441 TYR A C 1
ATOM 3439 O O . TYR A 1 441 ? 27.335 -4.228 -1.840 1.00 95.62 441 TYR A O 1
ATOM 3447 N N . GLN A 1 442 ? 26.478 -6.207 -2.465 1.00 96.75 442 GLN A N 1
ATOM 3448 C CA . GLN A 1 442 ? 27.661 -7.015 -2.177 1.00 96.75 442 GLN A CA 1
ATOM 3449 C C . GLN A 1 442 ? 28.450 -7.296 -3.455 1.00 96.75 442 GLN A C 1
ATOM 3451 O O . GLN A 1 442 ? 27.862 -7.548 -4.505 1.00 96.75 442 GLN A O 1
ATOM 3456 N N . VAL A 1 443 ? 29.784 -7.272 -3.381 1.00 97.31 443 VAL A N 1
ATOM 3457 C CA . VAL A 1 443 ? 30.645 -7.622 -4.524 1.00 97.31 443 VAL A CA 1
ATOM 3458 C C . VAL A 1 443 ? 30.426 -9.086 -4.908 1.00 97.31 443 VAL A C 1
ATOM 3460 O O . VAL A 1 443 ? 30.419 -9.973 -4.055 1.00 97.31 443 VAL A O 1
ATOM 3463 N N . LEU A 1 444 ? 30.234 -9.339 -6.202 1.00 96.19 444 LEU A N 1
ATOM 3464 C CA . LEU A 1 444 ? 30.109 -10.682 -6.748 1.00 96.19 444 LEU A CA 1
ATOM 3465 C C . LEU A 1 444 ? 31.484 -11.268 -7.062 1.00 96.19 444 LEU A C 1
ATOM 3467 O O . LEU A 1 444 ? 32.190 -10.803 -7.949 1.00 96.19 444 LEU A O 1
ATOM 3471 N N . GLU A 1 445 ? 31.816 -12.362 -6.383 1.00 94.12 445 GLU A N 1
ATOM 3472 C CA . GLU A 1 445 ? 33.050 -13.127 -6.623 1.00 94.12 445 GLU A CA 1
ATOM 3473 C C . GLU A 1 445 ? 32.970 -14.017 -7.873 1.00 94.12 445 GLU A C 1
ATOM 3475 O O . GLU A 1 445 ? 33.980 -14.407 -8.456 1.00 94.12 445 GLU A O 1
ATOM 3480 N N . LYS A 1 446 ? 31.753 -14.395 -8.277 1.00 94.31 446 LYS A N 1
ATOM 3481 C CA . LYS A 1 446 ? 31.490 -15.233 -9.451 1.00 94.31 446 LYS A CA 1
ATOM 3482 C C . LYS A 1 446 ? 30.130 -14.916 -10.062 1.00 94.31 446 LYS A C 1
ATOM 3484 O O . LYS A 1 446 ? 29.245 -14.390 -9.390 1.00 94.31 446 LYS A O 1
ATOM 3489 N N . THR A 1 447 ? 29.970 -15.311 -11.318 1.00 96.00 447 THR A N 1
ATOM 3490 C CA . THR A 1 447 ? 28.688 -15.305 -12.021 1.00 96.00 447 THR A CA 1
ATOM 3491 C C . THR A 1 447 ? 27.649 -16.185 -11.320 1.00 96.00 447 THR A C 1
ATOM 3493 O O . THR A 1 447 ? 27.981 -17.090 -10.543 1.00 96.00 447 THR A O 1
ATOM 3496 N N . GLY A 1 448 ? 26.368 -15.925 -11.579 1.00 94.12 448 GLY A N 1
ATOM 3497 C CA . GLY A 1 448 ? 25.286 -16.627 -10.899 1.00 94.12 448 GLY A CA 1
ATOM 3498 C C . GLY A 1 448 ? 23.890 -16.254 -11.395 1.00 94.12 448 GLY A C 1
ATOM 3499 O O . GLY A 1 448 ? 23.752 -15.405 -12.278 1.00 94.12 448 GLY A O 1
ATOM 3500 N N . PRO A 1 449 ? 22.856 -16.903 -10.834 1.00 95.69 449 PRO A N 1
ATOM 3501 C CA . PRO A 1 449 ? 21.473 -16.671 -11.224 1.00 95.69 449 PRO A CA 1
ATOM 3502 C C . PRO A 1 449 ? 20.983 -15.282 -10.798 1.00 95.69 449 PRO A C 1
ATOM 3504 O O . PRO A 1 449 ? 21.478 -14.701 -9.823 1.00 95.69 449 PRO A O 1
ATOM 3507 N N . LEU A 1 450 ? 19.971 -14.803 -11.515 1.00 95.50 450 LEU A N 1
ATOM 3508 C CA . LEU A 1 450 ? 19.190 -13.609 -11.218 1.00 95.50 450 LEU A CA 1
ATOM 3509 C C . LEU A 1 450 ? 17.706 -13.960 -11.197 1.00 95.50 450 LEU A C 1
ATOM 3511 O O . LEU A 1 450 ? 17.203 -14.628 -12.103 1.00 95.50 450 LEU A O 1
ATOM 3515 N N . VAL A 1 451 ? 17.021 -13.510 -10.152 1.00 94.56 451 VAL A N 1
ATOM 3516 C CA . VAL A 1 451 ? 15.583 -13.718 -9.950 1.00 94.56 451 VAL A CA 1
ATOM 3517 C C . VAL A 1 451 ? 14.879 -12.399 -9.631 1.00 94.56 451 VAL A C 1
ATOM 3519 O O . VAL A 1 451 ? 15.521 -11.381 -9.373 1.00 94.56 451 VAL A O 1
ATOM 3522 N N . GLN A 1 452 ? 13.546 -12.427 -9.644 1.00 94.19 452 GLN A N 1
ATOM 3523 C CA . GLN A 1 452 ? 12.703 -11.267 -9.360 1.00 94.19 452 GLN A CA 1
ATOM 3524 C C . GLN A 1 452 ? 13.018 -10.678 -7.982 1.00 94.19 452 GLN A C 1
ATOM 3526 O O . GLN A 1 452 ? 13.274 -11.417 -7.034 1.00 94.19 452 GLN A O 1
ATOM 3531 N N . GLY A 1 453 ? 13.020 -9.354 -7.875 1.00 92.12 453 GLY A N 1
ATOM 3532 C CA . GLY A 1 453 ? 13.353 -8.603 -6.667 1.00 92.12 453 GLY A CA 1
ATOM 3533 C C . GLY A 1 453 ? 14.855 -8.410 -6.422 1.00 92.12 453 GLY A C 1
ATOM 3534 O O . GLY A 1 453 ? 15.224 -7.774 -5.440 1.00 92.12 453 GLY A O 1
ATOM 3535 N N . GLU A 1 454 ? 15.742 -8.942 -7.269 1.00 95.69 454 GLU A N 1
ATOM 3536 C CA . GLU A 1 454 ? 17.188 -8.701 -7.159 1.00 95.69 454 GLU A CA 1
ATOM 3537 C C . GLU A 1 454 ? 17.632 -7.484 -7.977 1.00 95.69 454 GLU A C 1
ATOM 3539 O O . GLU A 1 454 ? 16.974 -7.068 -8.933 1.00 95.69 454 GLU A O 1
ATOM 3544 N N . SER A 1 455 ? 18.775 -6.905 -7.604 1.00 97.69 455 SER A N 1
ATOM 3545 C CA . SER A 1 455 ? 19.412 -5.819 -8.359 1.00 97.69 455 SER A CA 1
ATOM 3546 C C . SER A 1 455 ? 20.903 -6.066 -8.554 1.00 97.69 455 SER A C 1
ATOM 3548 O O . SER A 1 455 ? 21.543 -6.735 -7.740 1.00 97.69 455 SER A O 1
ATOM 3550 N N . VAL A 1 456 ? 21.472 -5.508 -9.619 1.00 98.38 456 VAL A N 1
ATOM 3551 C CA . VAL A 1 456 ? 22.897 -5.609 -9.958 1.00 98.38 456 VAL A CA 1
ATOM 3552 C C . VAL A 1 456 ? 23.466 -4.256 -10.363 1.00 98.38 456 VAL A C 1
ATOM 3554 O O . VAL A 1 456 ? 22.774 -3.448 -10.977 1.00 98.38 456 VAL A O 1
ATOM 3557 N N . VAL A 1 457 ? 24.738 -4.031 -10.033 1.00 98.31 457 VAL A N 1
ATOM 3558 C CA . VAL A 1 457 ? 25.488 -2.810 -10.355 1.00 98.31 457 VAL A CA 1
ATOM 3559 C C . VAL A 1 457 ? 26.846 -3.171 -10.950 1.00 98.31 457 VAL A C 1
ATOM 3561 O O . VAL A 1 457 ? 27.601 -3.934 -10.346 1.00 98.31 457 VAL A O 1
ATOM 3564 N N . ALA A 1 458 ? 27.183 -2.588 -12.097 1.00 98.12 458 ALA A N 1
ATOM 3565 C CA . ALA A 1 458 ? 28.536 -2.564 -12.642 1.00 98.12 458 ALA A CA 1
ATOM 3566 C C . ALA A 1 458 ? 29.279 -1.329 -12.108 1.00 98.12 458 ALA A C 1
ATOM 3568 O O . ALA A 1 458 ? 28.790 -0.206 -12.203 1.00 98.12 458 ALA A O 1
ATOM 3569 N N . GLY A 1 459 ? 30.462 -1.529 -11.526 1.00 96.50 459 GLY A N 1
ATOM 3570 C CA . GLY A 1 459 ? 31.331 -0.444 -11.072 1.00 96.50 459 GLY A CA 1
ATOM 3571 C C . GLY A 1 459 ? 31.963 0.342 -12.225 1.00 96.50 459 GLY A C 1
ATOM 3572 O O . GLY A 1 459 ? 31.676 0.108 -13.395 1.00 96.50 459 GLY A O 1
ATOM 3573 N N . ALA A 1 460 ? 32.872 1.260 -11.891 1.00 96.69 460 ALA A N 1
ATOM 3574 C CA . ALA A 1 460 ? 33.556 2.123 -12.862 1.00 96.69 460 ALA A CA 1
ATOM 3575 C C . ALA A 1 460 ? 34.381 1.362 -13.917 1.00 96.69 460 ALA A C 1
ATOM 3577 O O . ALA A 1 460 ? 34.555 1.837 -15.034 1.00 96.69 460 ALA A O 1
ATOM 3578 N N . ASP A 1 461 ? 34.922 0.206 -13.541 1.00 95.50 461 ASP A N 1
ATOM 3579 C CA . ASP A 1 461 ? 35.672 -0.722 -14.390 1.00 95.50 461 ASP A CA 1
ATOM 3580 C C . ASP A 1 461 ? 34.877 -2.004 -14.688 1.00 95.50 461 ASP A C 1
ATOM 3582 O O . ASP A 1 461 ? 35.417 -2.950 -15.263 1.00 95.50 461 ASP A O 1
ATOM 3586 N N . GLY A 1 462 ? 33.615 -2.047 -14.250 1.00 97.25 462 GLY A N 1
ATOM 3587 C CA . GLY A 1 462 ? 32.763 -3.220 -14.296 1.00 97.25 462 GLY A CA 1
ATOM 3588 C C . GLY A 1 462 ? 31.991 -3.325 -15.603 1.00 97.25 462 GLY A C 1
ATOM 3589 O O . GLY A 1 462 ? 31.499 -2.327 -16.116 1.00 97.25 462 GLY A O 1
ATOM 3590 N N . THR A 1 463 ? 31.822 -4.540 -16.111 1.00 98.25 463 THR A N 1
ATOM 3591 C CA . THR A 1 463 ? 30.857 -4.851 -17.177 1.00 98.25 463 THR A CA 1
ATOM 3592 C C . THR A 1 463 ? 30.206 -6.197 -16.899 1.00 98.25 463 THR A C 1
ATOM 3594 O O . THR A 1 463 ? 30.790 -7.052 -16.224 1.00 98.25 463 THR A O 1
ATOM 3597 N N . MET A 1 464 ? 28.992 -6.409 -17.405 1.00 98.31 464 MET A N 1
ATOM 3598 C CA . MET A 1 464 ? 28.318 -7.702 -17.292 1.00 98.31 464 MET A CA 1
ATOM 3599 C C . MET A 1 464 ? 27.400 -7.995 -18.472 1.00 98.31 464 MET A C 1
ATOM 3601 O O . MET A 1 464 ? 26.711 -7.114 -18.980 1.00 98.31 464 MET A O 1
ATOM 3605 N N . THR A 1 465 ? 27.339 -9.267 -18.852 1.00 98.50 465 THR A N 1
ATOM 3606 C CA . THR A 1 465 ? 26.314 -9.786 -19.757 1.00 98.50 465 THR A CA 1
ATOM 3607 C C . THR A 1 465 ? 25.318 -10.599 -18.946 1.00 98.50 465 THR A C 1
ATOM 3609 O O . THR A 1 465 ? 25.706 -11.512 -18.215 1.00 98.50 465 THR A O 1
ATOM 3612 N N . ILE A 1 466 ? 24.035 -10.285 -19.083 1.00 98.50 466 ILE A N 1
ATOM 3613 C CA . ILE A 1 466 ? 22.928 -10.967 -18.415 1.00 98.50 466 ILE A CA 1
ATOM 3614 C C . ILE A 1 466 ? 22.079 -11.645 -19.478 1.00 98.50 466 ILE A C 1
ATOM 3616 O O . ILE A 1 466 ? 21.706 -11.031 -20.475 1.00 98.50 466 ILE A O 1
ATOM 3620 N N . GLU A 1 467 ? 21.758 -12.912 -19.261 1.00 96.81 467 GLU A N 1
ATOM 3621 C CA . GLU A 1 467 ? 20.922 -13.685 -20.168 1.00 96.81 467 GLU A CA 1
ATOM 3622 C C . GLU A 1 467 ? 19.674 -14.193 -19.453 1.00 96.81 467 GLU A C 1
ATOM 3624 O O . GLU A 1 467 ? 19.738 -14.731 -18.347 1.00 96.81 467 GLU A O 1
ATOM 3629 N N . PHE A 1 468 ? 18.533 -14.052 -20.119 1.00 95.62 468 PHE A N 1
ATOM 3630 C CA . PHE A 1 468 ? 17.347 -14.851 -19.846 1.00 95.62 468 PHE A CA 1
ATOM 3631 C C . PHE A 1 468 ? 17.221 -15.836 -21.003 1.00 95.62 468 PHE A C 1
ATOM 3633 O O . PHE A 1 468 ? 16.939 -15.402 -22.128 1.00 95.62 468 PHE A O 1
ATOM 3640 N N . PRO A 1 469 ? 17.477 -17.139 -20.770 1.00 91.00 469 PRO A N 1
ATOM 3641 C CA . PRO A 1 469 ? 17.587 -18.121 -21.837 1.00 91.00 469 PRO A CA 1
ATOM 3642 C C . PRO A 1 469 ? 16.417 -18.042 -22.812 1.00 91.00 469 PRO A C 1
ATOM 3644 O O . PRO A 1 469 ? 15.261 -18.022 -22.403 1.00 91.00 469 PRO A O 1
ATOM 3647 N N . THR A 1 470 ? 16.747 -17.977 -24.102 1.00 88.94 470 THR A N 1
ATOM 3648 C CA . THR A 1 470 ? 15.806 -17.853 -25.228 1.00 88.94 470 THR A CA 1
ATOM 3649 C C . THR A 1 470 ? 14.930 -16.597 -25.251 1.00 88.94 470 THR A C 1
ATOM 3651 O O . THR A 1 470 ? 14.131 -16.492 -26.170 1.00 88.94 470 THR A O 1
ATOM 3654 N N . GLN A 1 471 ? 15.039 -15.662 -24.302 1.00 93.38 471 GLN A N 1
ATOM 3655 C CA . GLN A 1 471 ? 14.170 -14.479 -24.227 1.00 93.38 471 GLN A CA 1
ATOM 3656 C C . GLN A 1 471 ? 14.915 -13.200 -24.611 1.00 93.38 471 GLN A C 1
ATOM 3658 O O . GLN A 1 471 ? 14.598 -12.583 -25.629 1.00 93.38 471 GLN A O 1
ATOM 3663 N N . ILE A 1 472 ? 15.926 -12.819 -23.828 1.00 95.81 472 ILE A N 1
ATOM 3664 C CA . ILE A 1 472 ? 16.635 -11.544 -23.971 1.00 95.81 472 ILE A CA 1
ATOM 3665 C C . ILE A 1 472 ? 18.096 -11.677 -23.527 1.00 95.81 472 ILE A C 1
ATOM 3667 O O . ILE A 1 472 ? 18.424 -12.447 -22.618 1.00 95.81 472 ILE A O 1
ATOM 3671 N N . LEU A 1 473 ? 18.962 -10.901 -24.171 1.00 97.56 473 LEU A N 1
ATOM 3672 C CA . LEU A 1 473 ? 20.352 -10.683 -23.788 1.00 97.56 473 LEU A CA 1
ATOM 3673 C C . LEU A 1 473 ? 20.543 -9.209 -23.422 1.00 97.56 473 LEU A C 1
ATOM 3675 O O . LEU A 1 473 ? 20.149 -8.336 -24.193 1.00 97.56 473 LEU A O 1
ATOM 3679 N N . LEU A 1 474 ? 21.163 -8.940 -22.276 1.00 98.44 474 LEU A N 1
ATOM 3680 C CA . LEU A 1 474 ? 21.497 -7.596 -21.819 1.00 98.44 474 LEU A CA 1
ATOM 3681 C C . LEU A 1 474 ? 23.013 -7.473 -21.692 1.00 98.44 474 LEU A C 1
ATOM 3683 O O . LEU A 1 474 ? 23.644 -8.309 -21.047 1.00 98.44 474 LEU A O 1
ATOM 3687 N N . ASN A 1 475 ? 23.596 -6.424 -22.261 1.00 98.62 475 ASN A N 1
ATOM 3688 C CA . ASN A 1 475 ? 25.000 -6.072 -22.055 1.00 98.62 475 ASN A CA 1
ATOM 3689 C C . ASN A 1 475 ? 25.055 -4.748 -21.302 1.00 98.62 475 ASN A C 1
ATOM 3691 O O . ASN A 1 475 ? 24.639 -3.729 -21.843 1.00 98.62 475 ASN A O 1
ATOM 3695 N N . ALA A 1 476 ? 25.517 -4.794 -20.056 1.00 98.50 476 ALA A N 1
ATOM 3696 C CA . ALA A 1 476 ? 25.630 -3.653 -19.161 1.00 98.50 476 ALA A CA 1
ATOM 3697 C C . ALA A 1 476 ? 27.091 -3.193 -19.078 1.00 98.50 476 ALA A C 1
ATOM 3699 O O . ALA A 1 476 ? 27.973 -3.962 -18.673 1.00 98.50 476 ALA A O 1
ATOM 3700 N N . ASP A 1 477 ? 27.319 -1.930 -19.427 1.00 98.38 477 ASP A N 1
ATOM 3701 C CA . ASP A 1 477 ? 28.618 -1.270 -19.329 1.00 98.38 477 ASP A CA 1
ATOM 3702 C C . ASP A 1 477 ? 28.871 -0.735 -17.911 1.00 98.38 477 ASP A C 1
ATOM 3704 O O . ASP A 1 477 ? 28.059 -0.915 -16.995 1.00 98.38 477 ASP A O 1
ATOM 3708 N N . ALA A 1 478 ? 30.002 -0.053 -17.727 1.00 97.38 478 ALA A N 1
ATOM 3709 C CA . ALA A 1 478 ? 30.349 0.602 -16.472 1.00 97.38 478 ALA A CA 1
ATOM 3710 C C . ALA A 1 478 ? 29.228 1.525 -15.976 1.00 97.38 478 ALA A C 1
ATOM 3712 O O . ALA A 1 478 ? 28.551 2.188 -16.764 1.00 97.38 478 ALA A O 1
ATOM 3713 N N . TRP A 1 479 ? 29.065 1.577 -14.653 1.00 97.50 479 TRP A N 1
ATOM 3714 C CA . TRP A 1 479 ? 28.030 2.352 -13.952 1.00 97.50 479 TRP A CA 1
ATOM 3715 C C . TRP A 1 479 ? 26.585 1.895 -14.178 1.00 97.50 479 TRP A C 1
ATOM 3717 O O . TRP A 1 479 ? 25.662 2.550 -13.693 1.00 97.50 479 TRP A O 1
ATOM 3727 N N . SER A 1 480 ? 26.366 0.778 -14.876 1.00 98.50 480 SER A N 1
ATOM 3728 C CA . SER A 1 480 ? 25.017 0.251 -15.087 1.00 98.50 480 SER A CA 1
ATOM 3729 C C . SER A 1 480 ? 24.400 -0.260 -13.794 1.00 98.50 480 SER A C 1
ATOM 3731 O O . SER A 1 480 ? 25.006 -1.082 -13.108 1.00 98.50 480 SER A O 1
ATOM 3733 N N . GLU A 1 481 ? 23.173 0.164 -13.495 1.00 98.31 481 GLU A N 1
ATOM 3734 C CA . GLU A 1 481 ? 22.370 -0.350 -12.380 1.00 98.31 481 GLU A CA 1
ATOM 3735 C C . GLU A 1 481 ? 21.017 -0.850 -12.890 1.00 98.31 481 GLU A C 1
ATOM 3737 O O . GLU A 1 481 ? 20.242 -0.086 -13.471 1.00 98.31 481 GLU A O 1
ATOM 3742 N N . LEU A 1 482 ? 20.730 -2.129 -12.636 1.00 98.50 482 LEU A N 1
ATOM 3743 C CA . LEU A 1 482 ? 19.507 -2.811 -13.054 1.00 98.50 482 LEU A CA 1
ATOM 3744 C C . LEU A 1 482 ? 18.802 -3.446 -11.854 1.00 98.50 482 LEU A C 1
ATOM 3746 O O . LEU A 1 482 ? 19.435 -4.134 -11.052 1.00 98.50 482 LEU A O 1
ATOM 3750 N N . SER A 1 483 ? 17.483 -3.283 -11.776 1.00 97.75 483 SER A N 1
ATOM 3751 C CA . SER A 1 483 ? 16.605 -3.982 -10.830 1.00 97.75 483 SER A CA 1
ATOM 3752 C C . SER A 1 483 ? 15.573 -4.818 -11.589 1.00 97.75 483 SER A C 1
ATOM 3754 O O . SER A 1 483 ? 14.899 -4.315 -12.488 1.00 97.75 483 SER A O 1
ATOM 3756 N N . PHE A 1 484 ? 15.422 -6.089 -11.220 1.00 96.62 484 PHE A N 1
ATOM 3757 C CA . PHE A 1 484 ? 14.500 -7.029 -11.865 1.00 96.62 484 PHE A CA 1
ATOM 3758 C C . PHE A 1 484 ? 13.173 -7.048 -11.110 1.00 96.62 484 PHE A C 1
ATOM 3760 O O . PHE A 1 484 ? 13.008 -7.803 -10.157 1.00 96.62 484 PHE A O 1
ATOM 3767 N N . VAL A 1 485 ? 12.259 -6.157 -11.489 1.00 92.69 485 VAL A N 1
ATOM 3768 C CA . VAL A 1 485 ? 11.074 -5.816 -10.689 1.00 92.69 485 VAL A CA 1
ATOM 3769 C C . VAL A 1 485 ? 9.961 -6.846 -10.848 1.00 92.69 485 VAL A C 1
ATOM 3771 O O . VAL A 1 485 ? 9.433 -7.331 -9.853 1.00 92.69 485 VAL A O 1
ATOM 3774 N N . ASP A 1 486 ? 9.647 -7.201 -12.090 1.00 93.19 486 ASP A N 1
ATOM 3775 C CA . ASP A 1 486 ? 8.672 -8.236 -12.417 1.00 93.19 486 ASP A CA 1
ATOM 3776 C C . ASP A 1 486 ? 9.249 -9.132 -13.509 1.00 93.19 486 ASP A C 1
ATOM 3778 O O . ASP A 1 486 ? 9.707 -8.653 -14.548 1.00 93.19 486 ASP A O 1
ATOM 3782 N N . LEU A 1 487 ? 9.282 -10.434 -13.255 1.00 94.19 487 LEU A N 1
ATOM 3783 C CA . LEU A 1 487 ? 9.773 -11.436 -14.190 1.00 94.19 487 LEU A CA 1
ATOM 3784 C C . LEU A 1 487 ? 8.693 -12.476 -14.515 1.00 94.19 487 LEU A C 1
ATOM 3786 O O . LEU A 1 487 ? 9.038 -13.545 -15.020 1.00 94.19 487 LEU A O 1
ATOM 3790 N N . LEU A 1 488 ? 7.413 -12.208 -14.233 1.00 90.62 488 LEU A N 1
ATOM 3791 C CA . LEU A 1 488 ? 6.292 -13.105 -14.522 1.00 90.62 488 LEU A CA 1
ATOM 3792 C C . LEU A 1 488 ? 5.828 -12.994 -15.990 1.00 90.62 488 LEU A C 1
ATOM 3794 O O . LEU A 1 488 ? 5.263 -11.986 -16.404 1.00 90.62 488 LEU A O 1
ATOM 3798 N N . PRO A 1 489 ? 5.984 -14.037 -16.824 1.00 87.00 489 PRO A N 1
ATOM 3799 C CA . PRO A 1 489 ? 5.490 -13.992 -18.197 1.00 87.00 489 PRO A CA 1
ATOM 3800 C C . PRO A 1 489 ? 3.960 -13.828 -18.289 1.00 87.00 489 PRO A C 1
ATOM 3802 O O . PRO A 1 489 ? 3.239 -14.369 -17.450 1.00 87.00 489 PRO A O 1
ATOM 3805 N N . PRO A 1 490 ? 3.440 -13.190 -19.357 1.00 83.50 490 PRO A N 1
ATOM 3806 C CA . PRO A 1 490 ? 4.175 -12.665 -20.511 1.00 83.50 490 PRO A CA 1
ATOM 3807 C C . PRO A 1 490 ? 4.609 -11.193 -20.351 1.00 83.50 490 PRO A C 1
ATOM 3809 O O . PRO A 1 490 ? 4.899 -10.541 -21.358 1.00 83.50 490 PRO A O 1
ATOM 3812 N N . HIS A 1 491 ? 4.631 -10.660 -19.124 1.00 81.06 491 HIS A N 1
ATOM 3813 C CA . HIS A 1 491 ? 4.907 -9.252 -18.838 1.00 81.06 491 HIS A CA 1
ATOM 3814 C C . HIS A 1 491 ? 6.084 -9.122 -17.884 1.00 81.06 491 HIS A C 1
ATOM 3816 O O . HIS A 1 491 ? 5.976 -9.347 -16.692 1.00 81.06 491 HIS A O 1
ATOM 3822 N N . VAL A 1 492 ? 7.225 -8.725 -18.423 1.00 93.00 492 VAL A N 1
ATOM 3823 C CA . VAL A 1 492 ? 8.444 -8.550 -17.637 1.00 93.0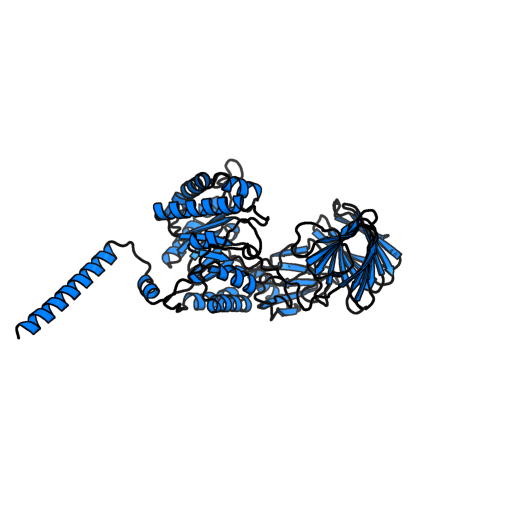0 492 VAL A CA 1
ATOM 3824 C C . VAL A 1 492 ? 8.824 -7.085 -17.600 1.00 93.00 492 VAL A C 1
ATOM 3826 O O . VAL A 1 492 ? 8.657 -6.366 -18.590 1.00 93.00 492 VAL A O 1
ATOM 3829 N N . LEU A 1 493 ? 9.332 -6.649 -16.455 1.00 96.12 493 LEU A N 1
ATOM 3830 C CA . LEU A 1 493 ? 9.731 -5.281 -16.202 1.00 96.12 493 LEU A CA 1
ATOM 3831 C C . LEU A 1 493 ? 11.084 -5.229 -15.496 1.00 96.12 493 LEU A C 1
ATOM 3833 O O . LEU A 1 493 ? 11.256 -5.709 -14.372 1.00 96.12 493 LEU A O 1
ATOM 3837 N N . ILE A 1 494 ? 12.028 -4.563 -16.152 1.00 97.56 494 ILE A N 1
ATOM 3838 C CA . ILE A 1 494 ? 13.327 -4.198 -15.589 1.00 97.56 494 ILE A CA 1
ATOM 3839 C C . ILE A 1 494 ? 13.332 -2.694 -15.327 1.00 97.56 494 ILE A C 1
ATOM 3841 O O . ILE A 1 494 ? 12.835 -1.917 -16.133 1.00 97.56 494 ILE A O 1
ATOM 3845 N N . LEU A 1 495 ? 13.909 -2.268 -14.210 1.00 97.81 495 LEU A N 1
ATOM 3846 C CA . LEU A 1 495 ? 14.211 -0.866 -13.943 1.00 97.81 495 LEU A CA 1
ATOM 3847 C C . LEU A 1 495 ? 15.703 -0.627 -14.189 1.00 97.81 495 LEU A C 1
ATOM 3849 O O . LEU A 1 495 ? 16.533 -1.280 -13.558 1.00 97.81 495 LEU A O 1
ATOM 3853 N N . GLN A 1 496 ? 16.036 0.325 -15.060 1.00 98.19 496 GLN A N 1
ATOM 3854 C CA . GLN A 1 496 ? 17.404 0.809 -15.241 1.00 98.19 496 GLN A CA 1
ATOM 3855 C C . GLN A 1 496 ? 17.565 2.160 -14.553 1.00 98.19 496 GLN A C 1
ATOM 3857 O O . GLN A 1 496 ? 16.889 3.127 -14.901 1.00 98.19 496 GLN A O 1
ATOM 3862 N N . LYS A 1 497 ? 18.462 2.219 -13.568 1.00 97.19 497 LYS A N 1
ATOM 3863 C CA . LYS A 1 497 ? 18.679 3.417 -12.740 1.00 97.19 497 LYS A CA 1
ATOM 3864 C C . LYS A 1 497 ? 19.918 4.216 -13.136 1.00 97.19 497 LYS A C 1
ATOM 3866 O O . LYS A 1 497 ? 20.032 5.376 -12.761 1.00 97.19 497 LYS A O 1
ATOM 3871 N N . GLY A 1 498 ? 20.841 3.607 -13.874 1.00 97.75 498 GLY A N 1
ATOM 3872 C CA . GLY A 1 498 ? 22.107 4.228 -14.248 1.00 97.75 498 GLY A CA 1
ATOM 3873 C C . GLY A 1 498 ? 22.823 3.459 -15.350 1.00 97.75 498 GLY A C 1
ATOM 3874 O O . GLY A 1 498 ? 22.490 2.298 -15.605 1.00 97.75 498 GLY A O 1
ATOM 3875 N N . GLY A 1 499 ? 23.799 4.121 -15.972 1.00 98.25 499 GLY A N 1
ATOM 3876 C CA . GLY A 1 499 ? 24.733 3.555 -16.947 1.00 98.25 499 GLY A CA 1
ATOM 3877 C C . GLY A 1 499 ? 24.105 3.210 -18.294 1.00 98.25 499 GLY A C 1
ATOM 3878 O O . GLY A 1 499 ? 22.955 3.565 -18.564 1.00 98.25 499 GLY A O 1
ATOM 3879 N N . THR A 1 500 ? 24.884 2.536 -19.141 1.00 98.62 500 THR A N 1
ATOM 3880 C CA . THR A 1 500 ? 24.492 2.160 -20.505 1.00 98.62 500 THR A CA 1
ATOM 3881 C C . THR A 1 500 ? 24.280 0.658 -20.616 1.00 98.62 500 THR A C 1
ATOM 3883 O O . THR A 1 500 ? 25.166 -0.135 -20.294 1.00 98.62 500 THR A O 1
ATOM 3886 N N . VAL A 1 501 ? 23.104 0.266 -21.102 1.00 98.88 501 VAL A N 1
ATOM 3887 C CA . VAL A 1 501 ? 22.718 -1.132 -21.280 1.00 98.88 501 VAL A CA 1
ATOM 3888 C C . VAL A 1 501 ? 22.133 -1.335 -22.669 1.00 98.88 501 VAL A C 1
ATOM 3890 O O . VAL A 1 501 ? 21.189 -0.655 -23.069 1.00 98.88 501 VAL A O 1
ATOM 3893 N N . THR A 1 502 ? 22.677 -2.306 -23.398 1.00 98.69 502 THR A N 1
ATOM 3894 C CA . THR A 1 502 ? 22.092 -2.795 -24.651 1.00 98.69 502 THR A CA 1
ATOM 3895 C C . THR A 1 502 ? 21.179 -3.980 -24.364 1.00 98.69 502 THR A C 1
ATOM 3897 O O . THR A 1 502 ? 21.610 -4.955 -23.750 1.00 98.69 502 THR A O 1
ATOM 3900 N N . TYR A 1 503 ? 19.941 -3.921 -24.847 1.00 98.38 503 TYR A N 1
ATOM 3901 C CA . TYR A 1 503 ? 18.906 -4.942 -24.712 1.00 98.38 503 TYR A CA 1
ATOM 3902 C C . TYR A 1 503 ? 18.630 -5.559 -26.079 1.00 98.38 503 TYR A C 1
ATOM 3904 O O . TYR A 1 503 ? 18.196 -4.856 -26.986 1.00 98.38 503 TYR A O 1
ATOM 3912 N N . ARG A 1 504 ? 18.830 -6.871 -26.229 1.00 97.69 504 ARG A N 1
ATOM 3913 C CA . ARG A 1 504 ? 18.565 -7.608 -27.472 1.00 97.69 504 ARG A CA 1
ATOM 3914 C C . ARG A 1 504 ? 17.547 -8.716 -27.234 1.00 97.69 504 ARG A C 1
ATOM 3916 O O . ARG A 1 504 ? 17.858 -9.710 -26.573 1.00 97.69 504 ARG A O 1
ATOM 3923 N N . LEU A 1 505 ? 16.357 -8.581 -27.816 1.00 94.88 505 LEU A N 1
ATOM 3924 C CA . LEU A 1 505 ? 15.347 -9.639 -27.805 1.00 94.88 505 LEU A CA 1
ATOM 3925 C C . LEU A 1 505 ? 15.733 -10.775 -28.743 1.00 94.88 505 LEU A C 1
ATOM 3927 O O . LEU A 1 505 ? 16.011 -10.572 -29.924 1.00 94.88 505 LEU A O 1
ATOM 3931 N N . ILE A 1 506 ? 15.692 -11.992 -28.210 1.00 91.06 506 ILE A N 1
ATOM 3932 C CA . ILE A 1 506 ? 15.964 -13.226 -28.950 1.00 91.06 506 ILE A CA 1
ATOM 3933 C C . ILE A 1 506 ? 14.653 -13.807 -29.498 1.00 91.06 506 ILE A C 1
ATOM 3935 O O . ILE A 1 506 ? 14.621 -14.306 -30.623 1.00 91.06 506 ILE A O 1
ATOM 3939 N N . HIS A 1 507 ? 13.563 -13.718 -28.729 1.00 79.12 507 HIS A N 1
ATOM 3940 C CA . HIS A 1 507 ? 12.248 -14.244 -29.093 1.00 79.12 507 HIS A CA 1
ATOM 3941 C C . HIS A 1 507 ? 11.209 -13.123 -29.172 1.00 79.12 507 HIS A C 1
ATOM 3943 O O . HIS A 1 507 ? 11.045 -12.356 -28.230 1.00 79.12 507 HIS A O 1
ATOM 3949 N N . LYS A 1 508 ? 10.497 -13.030 -30.302 1.00 71.19 508 LYS A N 1
ATOM 3950 C CA . LYS A 1 508 ? 9.625 -11.882 -30.620 1.00 71.19 508 LYS A CA 1
ATOM 3951 C C . LYS A 1 508 ? 8.245 -11.925 -29.953 1.00 71.19 508 LYS A C 1
ATOM 3953 O O . LYS A 1 508 ? 7.548 -10.920 -29.950 1.00 71.19 508 LYS A O 1
ATOM 3958 N N . ASP A 1 509 ? 7.852 -13.061 -29.380 1.00 77.94 509 ASP A N 1
ATOM 3959 C CA . ASP A 1 509 ? 6.484 -13.226 -28.859 1.00 77.94 509 ASP A CA 1
ATOM 3960 C C . ASP A 1 509 ? 6.293 -12.682 -27.429 1.00 77.94 509 ASP A C 1
ATOM 3962 O O . ASP A 1 509 ? 5.171 -12.660 -26.923 1.00 77.94 509 ASP A O 1
ATOM 3966 N N . MET A 1 510 ? 7.366 -12.230 -26.768 1.00 85.56 510 MET A N 1
ATOM 3967 C CA . MET A 1 510 ? 7.321 -11.674 -25.413 1.00 85.56 510 MET A CA 1
ATOM 3968 C C . MET A 1 510 ? 8.098 -10.354 -25.373 1.00 85.56 510 MET A C 1
ATOM 3970 O O . MET A 1 510 ? 9.323 -10.386 -25.266 1.00 85.56 510 MET A O 1
ATOM 3974 N N . PRO A 1 511 ? 7.428 -9.194 -25.486 1.00 89.88 511 PRO A N 1
ATOM 3975 C CA . PRO A 1 511 ? 8.110 -7.914 -25.383 1.00 89.88 511 PRO A CA 1
ATOM 3976 C C . PRO A 1 511 ? 8.548 -7.655 -23.943 1.00 89.88 511 PRO A C 1
ATOM 3978 O O . PRO A 1 511 ? 7.926 -8.134 -22.991 1.00 89.88 511 PRO A O 1
ATOM 3981 N N . TRP A 1 512 ? 9.610 -6.870 -23.802 1.00 94.56 512 TRP A N 1
ATOM 3982 C CA . TRP A 1 512 ? 10.204 -6.539 -22.511 1.00 94.56 512 TRP A CA 1
ATOM 3983 C C . TRP A 1 512 ? 9.981 -5.070 -22.197 1.00 94.56 512 TRP A C 1
ATOM 3985 O O . TRP A 1 512 ? 10.278 -4.198 -23.017 1.00 94.56 512 TRP A O 1
ATOM 3995 N N . SER A 1 513 ? 9.474 -4.807 -20.998 1.00 97.19 513 SER A N 1
ATOM 3996 C CA . SER A 1 513 ? 9.324 -3.456 -20.484 1.00 97.19 513 SER A CA 1
ATOM 3997 C C . SER A 1 513 ? 10.571 -3.052 -19.705 1.00 97.19 513 SER A C 1
ATOM 3999 O O . SER A 1 513 ? 11.114 -3.820 -18.908 1.00 97.19 513 SER A O 1
ATOM 4001 N N . ILE A 1 514 ? 11.009 -1.820 -19.914 1.00 97.88 514 ILE A N 1
ATOM 4002 C CA . ILE A 1 514 ? 12.154 -1.207 -19.258 1.00 97.88 514 ILE A CA 1
ATOM 4003 C C . ILE A 1 514 ? 11.665 0.128 -18.704 1.00 97.88 514 ILE A C 1
ATOM 4005 O O . ILE A 1 514 ? 11.244 1.007 -19.454 1.00 97.88 514 ILE A O 1
ATOM 4009 N N . ARG A 1 515 ? 11.683 0.287 -17.382 1.00 97.12 515 ARG A N 1
ATOM 4010 C CA . ARG A 1 515 ? 11.439 1.578 -16.741 1.00 97.12 515 ARG A CA 1
ATOM 4011 C C . ARG A 1 515 ? 12.752 2.341 -16.673 1.00 97.12 515 ARG A C 1
ATOM 4013 O O . ARG A 1 515 ? 13.759 1.808 -16.205 1.00 97.12 515 ARG A O 1
ATOM 4020 N N . VAL A 1 516 ? 12.715 3.582 -17.133 1.00 96.50 516 VAL A N 1
ATOM 4021 C CA . VAL A 1 516 ? 13.859 4.487 -17.192 1.00 96.50 516 VAL A CA 1
ATOM 4022 C C . VAL A 1 516 ? 13.377 5.845 -16.706 1.00 96.50 516 VAL A C 1
ATOM 4024 O O . VAL A 1 516 ? 12.609 6.505 -17.404 1.00 96.50 516 VAL A O 1
ATOM 4027 N N . LEU A 1 517 ? 13.793 6.248 -15.502 1.00 94.06 517 LEU A N 1
ATOM 4028 C CA . LEU A 1 517 ? 13.296 7.470 -14.852 1.00 94.06 517 LEU A CA 1
ATOM 4029 C C . LEU A 1 517 ? 11.745 7.469 -14.814 1.00 94.06 517 LEU A C 1
ATOM 4031 O O . LEU A 1 517 ? 11.139 6.425 -14.549 1.00 94.06 517 LEU A O 1
ATOM 4035 N N . GLY A 1 518 ? 11.089 8.590 -15.113 1.00 91.75 518 GLY A N 1
ATOM 4036 C CA . GLY A 1 518 ? 9.636 8.714 -15.268 1.00 91.75 518 GLY A CA 1
ATOM 4037 C C . GLY A 1 518 ? 9.061 8.171 -16.584 1.00 91.75 518 GLY A C 1
ATOM 4038 O O . GLY A 1 518 ? 7.952 8.544 -16.958 1.00 91.75 518 GLY A O 1
ATOM 4039 N N . THR A 1 519 ? 9.784 7.313 -17.312 1.00 95.44 519 THR A N 1
ATOM 4040 C CA . THR A 1 519 ? 9.384 6.812 -18.638 1.00 95.44 519 THR A CA 1
ATOM 4041 C C . THR A 1 519 ? 9.334 5.280 -18.692 1.00 95.44 519 THR A 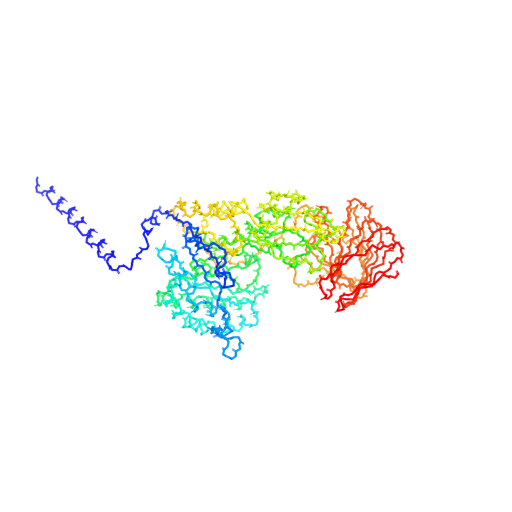C 1
ATOM 4043 O O . THR A 1 519 ? 10.149 4.582 -18.083 1.00 95.44 519 THR A O 1
ATOM 4046 N N . LEU A 1 520 ? 8.370 4.741 -19.442 1.00 97.50 520 LEU A N 1
ATOM 4047 C CA . LEU A 1 520 ? 8.264 3.324 -19.790 1.00 97.50 520 LEU A CA 1
ATOM 4048 C C . LEU A 1 520 ? 8.730 3.108 -21.231 1.00 97.50 520 LEU A C 1
ATOM 4050 O O . LEU A 1 520 ? 8.223 3.746 -22.146 1.00 97.50 520 LEU A O 1
ATOM 4054 N N . VAL A 1 521 ? 9.646 2.171 -21.442 1.00 97.38 521 VAL A N 1
ATOM 4055 C CA . VAL A 1 521 ? 10.088 1.721 -22.765 1.00 97.38 521 VAL A CA 1
ATOM 4056 C C . VAL A 1 521 ? 9.644 0.275 -22.946 1.00 97.38 521 VAL A C 1
ATOM 4058 O O . VAL A 1 521 ? 9.958 -0.572 -22.118 1.00 97.38 521 VAL A O 1
ATOM 4061 N N . VAL A 1 522 ? 8.930 -0.033 -24.022 1.00 96.31 522 VAL A N 1
ATOM 4062 C CA . VAL A 1 522 ? 8.538 -1.401 -24.383 1.00 96.31 522 VAL A CA 1
ATOM 4063 C C . VAL A 1 522 ? 9.286 -1.785 -25.648 1.00 96.31 522 VAL A C 1
ATOM 4065 O O . VAL A 1 522 ? 8.995 -1.264 -26.723 1.00 96.31 522 VAL A O 1
ATOM 4068 N N . LEU A 1 523 ? 10.251 -2.694 -25.525 1.00 95.75 523 LEU A N 1
ATOM 4069 C CA . LEU A 1 523 ? 10.944 -3.290 -26.664 1.00 95.75 523 LEU A CA 1
ATOM 4070 C C . LEU A 1 523 ? 10.090 -4.448 -27.189 1.00 95.75 523 LEU A C 1
ATOM 4072 O O . LEU A 1 523 ? 9.864 -5.425 -26.475 1.00 95.75 523 LEU A O 1
ATOM 4076 N N . GLU A 1 524 ? 9.599 -4.336 -28.423 1.00 92.25 524 GLU A N 1
ATOM 4077 C CA . GLU A 1 524 ? 8.730 -5.345 -29.041 1.00 92.25 524 GLU A CA 1
ATOM 4078 C C . GLU A 1 524 ? 9.500 -6.350 -29.893 1.00 92.25 524 GLU A C 1
ATOM 4080 O O . GLU A 1 524 ? 9.177 -7.536 -29.920 1.00 92.25 524 GLU A O 1
ATOM 4085 N N . ALA A 1 525 ? 10.532 -5.884 -30.591 1.00 93.31 525 ALA A N 1
ATOM 4086 C CA . ALA A 1 525 ? 11.423 -6.730 -31.367 1.00 93.31 525 ALA A CA 1
ATOM 4087 C C . ALA A 1 525 ? 12.764 -6.029 -31.574 1.00 93.31 525 ALA A C 1
ATOM 4089 O O . ALA A 1 525 ? 12.805 -4.807 -31.682 1.00 93.31 525 ALA A O 1
ATOM 4090 N N . GLY A 1 526 ? 13.823 -6.825 -31.728 1.00 95.31 526 GLY A N 1
ATOM 4091 C CA . GLY A 1 526 ? 15.147 -6.342 -32.105 1.00 95.31 526 GLY A CA 1
ATOM 4092 C C . GLY A 1 526 ? 15.989 -5.919 -30.907 1.00 95.31 526 GLY A C 1
ATOM 4093 O O . GLY A 1 526 ? 16.064 -6.645 -29.913 1.00 95.31 526 GLY A O 1
ATOM 4094 N N . GLU A 1 527 ? 16.667 -4.788 -31.032 1.00 97.50 527 GLU A N 1
ATOM 4095 C CA . GLU A 1 527 ? 17.732 -4.364 -30.131 1.00 97.50 527 GLU A CA 1
ATOM 4096 C C . GLU A 1 527 ? 17.671 -2.858 -29.885 1.00 97.50 527 GLU A C 1
ATOM 4098 O O . GLU A 1 527 ? 17.505 -2.079 -30.824 1.00 97.50 527 GLU A O 1
ATOM 4103 N N . LEU A 1 528 ? 17.825 -2.439 -28.631 1.00 97.75 528 LEU A N 1
ATOM 4104 C CA . LEU A 1 528 ? 17.950 -1.029 -28.265 1.00 97.75 528 LEU A CA 1
ATOM 4105 C C . LEU A 1 528 ? 19.066 -0.822 -27.242 1.00 97.75 528 LEU A C 1
ATOM 4107 O O . LEU A 1 528 ? 19.422 -1.735 -26.498 1.00 97.75 528 LEU A O 1
ATOM 4111 N N . GLU A 1 529 ? 19.585 0.395 -27.185 1.00 98.62 529 GLU A N 1
ATOM 4112 C CA . GLU A 1 529 ? 20.518 0.855 -26.162 1.00 98.62 529 GLU A CA 1
ATOM 4113 C C . GLU A 1 529 ? 19.835 1.915 -25.296 1.00 98.62 529 GLU A C 1
ATOM 4115 O O . GLU A 1 529 ? 19.234 2.859 -25.814 1.00 98.62 529 GLU A O 1
ATOM 4120 N N . VAL A 1 530 ? 19.927 1.765 -23.976 1.00 98.75 530 VAL A N 1
ATOM 4121 C CA . VAL A 1 530 ? 19.478 2.768 -23.005 1.00 98.75 530 VAL A CA 1
ATOM 4122 C C . VAL A 1 530 ? 20.684 3.267 -22.229 1.00 98.75 530 VAL A C 1
ATOM 4124 O O . VAL A 1 530 ? 21.398 2.459 -21.639 1.00 98.75 530 VAL A O 1
ATOM 4127 N N . SER A 1 531 ? 20.867 4.582 -22.155 1.00 98.50 531 SER A N 1
ATOM 4128 C CA . SER A 1 531 ? 21.855 5.227 -21.285 1.00 98.50 531 SER A CA 1
ATOM 4129 C C . SER A 1 531 ? 21.159 6.134 -20.276 1.00 98.50 531 SER A C 1
ATOM 4131 O O . SER A 1 531 ? 20.236 6.852 -20.653 1.00 98.50 531 SER A O 1
ATOM 4133 N N . VAL A 1 532 ? 21.576 6.093 -19.008 1.00 98.50 532 VAL A N 1
ATOM 4134 C CA . VAL A 1 532 ? 20.999 6.889 -17.913 1.00 98.50 532 VAL A CA 1
ATOM 4135 C C . VAL A 1 532 ? 22.106 7.588 -17.128 1.00 98.50 532 VAL A C 1
ATOM 4137 O O . VAL A 1 532 ? 23.005 6.935 -16.592 1.00 98.50 532 VAL A O 1
ATOM 4140 N N . GLU A 1 533 ? 22.004 8.911 -17.014 1.00 97.12 533 GLU A N 1
ATOM 4141 C CA . GLU A 1 533 ? 22.916 9.760 -16.248 1.00 97.12 533 GLU A CA 1
ATOM 4142 C C . GLU A 1 533 ? 22.123 10.841 -15.495 1.00 97.12 533 GLU A C 1
ATOM 4144 O O . GLU A 1 533 ? 21.604 11.795 -16.079 1.00 97.12 533 GLU A O 1
ATOM 4149 N N . GLY A 1 534 ? 22.024 10.696 -14.169 1.00 95.25 534 GLY A N 1
ATOM 4150 C CA . GLY A 1 534 ? 21.252 11.617 -13.332 1.00 95.25 534 GLY A CA 1
ATOM 4151 C C . GLY A 1 534 ? 19.772 11.635 -13.727 1.00 95.25 534 GLY A C 1
ATOM 4152 O O . GLY A 1 534 ? 19.127 10.593 -13.753 1.00 95.25 534 GLY A O 1
ATOM 4153 N N . SER A 1 535 ? 19.244 12.819 -14.039 1.00 96.12 535 SER A N 1
ATOM 4154 C CA . SER A 1 535 ? 17.863 13.020 -14.503 1.00 96.12 535 SER A CA 1
ATOM 4155 C C . SER A 1 535 ? 17.704 12.938 -16.026 1.00 96.12 535 SER A C 1
ATOM 4157 O O . SER A 1 535 ? 16.649 13.290 -16.556 1.00 96.12 535 SER A O 1
ATOM 4159 N N . GLN A 1 536 ? 18.745 12.520 -16.753 1.00 97.75 536 GLN A N 1
ATOM 4160 C CA . GLN A 1 536 ? 18.722 12.395 -18.208 1.00 97.75 536 GLN A CA 1
ATOM 4161 C C . GLN A 1 536 ? 18.845 10.934 -18.628 1.00 97.75 536 GLN A C 1
ATOM 4163 O O . GLN A 1 536 ? 19.608 10.163 -18.042 1.00 97.75 536 GLN A O 1
ATOM 4168 N N . ALA A 1 537 ? 18.138 10.565 -19.692 1.00 98.19 537 ALA A N 1
ATOM 4169 C CA . ALA A 1 537 ? 18.323 9.277 -20.338 1.00 98.19 537 ALA A CA 1
ATOM 4170 C C . ALA A 1 537 ? 18.219 9.376 -21.861 1.00 98.19 537 ALA A C 1
ATOM 4172 O O . ALA A 1 537 ? 17.547 10.254 -22.407 1.00 98.19 537 ALA A O 1
ATOM 4173 N N . THR A 1 538 ? 18.869 8.451 -22.559 1.00 98.25 538 THR A N 1
ATOM 4174 C CA . THR A 1 538 ? 18.712 8.265 -24.002 1.00 98.25 538 THR A CA 1
ATOM 4175 C C . THR A 1 538 ? 18.298 6.840 -24.309 1.00 98.25 538 THR A C 1
ATOM 4177 O O . THR A 1 538 ? 18.879 5.910 -23.759 1.00 98.25 538 THR A O 1
ATOM 4180 N N . VAL A 1 539 ? 17.341 6.672 -25.217 1.00 98.50 539 VAL A N 1
ATOM 4181 C CA . VAL A 1 539 ? 16.903 5.370 -25.730 1.00 98.50 539 VAL A CA 1
ATOM 4182 C C . VAL A 1 539 ? 17.110 5.377 -27.236 1.00 98.50 539 VAL A C 1
ATOM 4184 O O . VAL A 1 539 ? 16.414 6.100 -27.946 1.00 98.50 539 VAL A O 1
ATOM 4187 N N . THR A 1 540 ? 18.067 4.597 -27.723 1.00 98.38 540 THR A N 1
ATOM 4188 C CA . THR A 1 540 ? 18.384 4.486 -29.151 1.00 98.38 540 THR A CA 1
ATOM 4189 C C . THR A 1 540 ? 17.937 3.126 -29.658 1.00 98.38 540 THR A C 1
ATOM 4191 O O . THR A 1 540 ? 18.428 2.099 -29.187 1.00 98.38 540 THR A O 1
ATOM 4194 N N . LEU A 1 541 ? 17.015 3.098 -30.620 1.00 98.25 541 LEU A N 1
ATOM 4195 C CA . LEU A 1 541 ? 16.583 1.846 -31.238 1.00 98.25 541 LEU A CA 1
ATOM 4196 C C . LEU A 1 541 ? 17.590 1.439 -32.319 1.00 98.25 541 LEU A C 1
ATOM 4198 O O . LEU A 1 541 ? 17.735 2.130 -33.325 1.00 98.25 541 LEU A O 1
ATOM 4202 N N . ILE A 1 542 ? 18.285 0.321 -32.114 1.00 97.69 542 ILE A N 1
ATOM 4203 C CA . ILE A 1 542 ? 19.311 -0.187 -33.037 1.00 97.69 542 ILE A CA 1
ATOM 4204 C C . ILE A 1 542 ? 18.665 -0.994 -34.162 1.00 97.69 542 ILE A C 1
ATOM 4206 O O . ILE A 1 542 ? 19.035 -0.825 -35.317 1.00 97.69 542 ILE A O 1
ATOM 4210 N N . GLU A 1 543 ? 17.700 -1.853 -33.830 1.00 96.38 543 GLU A N 1
ATOM 4211 C CA . GLU A 1 543 ? 16.945 -2.672 -34.783 1.00 96.38 543 GLU A CA 1
ATOM 4212 C C . GLU A 1 543 ? 15.544 -2.945 -34.224 1.00 96.38 543 GLU A C 1
ATOM 4214 O O . GLU A 1 543 ? 15.385 -3.182 -33.027 1.00 96.38 543 GLU A O 1
ATOM 4219 N N . GLY A 1 544 ? 14.531 -3.004 -35.091 1.00 94.56 544 GLY A N 1
ATOM 4220 C CA . GLY A 1 544 ? 13.218 -3.550 -34.748 1.00 94.56 544 GLY A CA 1
ATOM 4221 C C . GLY A 1 544 ? 12.184 -2.496 -34.361 1.00 94.56 544 GLY A C 1
ATOM 4222 O O . GLY A 1 544 ? 11.918 -1.590 -35.147 1.00 94.56 544 GLY A O 1
ATOM 4223 N N . LYS A 1 545 ? 11.516 -2.665 -33.213 1.00 92.94 545 LYS A N 1
ATOM 4224 C CA . LYS A 1 545 ? 10.411 -1.792 -32.784 1.00 92.94 545 LYS A CA 1
ATOM 4225 C C . LYS A 1 545 ? 10.406 -1.605 -31.273 1.00 92.94 545 LYS A C 1
ATOM 4227 O O . LYS A 1 545 ? 10.448 -2.586 -30.526 1.00 92.94 545 LYS A O 1
ATOM 4232 N N . ALA A 1 546 ? 10.294 -0.352 -30.844 1.00 95.88 546 ALA A N 1
ATOM 4233 C CA . ALA A 1 546 ? 10.098 0.016 -29.451 1.00 95.88 546 ALA A CA 1
ATOM 4234 C C . ALA A 1 546 ? 9.073 1.147 -29.322 1.00 95.88 546 ALA A C 1
ATOM 4236 O O . ALA A 1 546 ? 8.946 1.986 -30.214 1.00 95.88 546 ALA A O 1
ATOM 4237 N N . ILE A 1 547 ? 8.363 1.162 -28.199 1.00 95.50 547 ILE A N 1
ATOM 4238 C CA . ILE A 1 547 ? 7.376 2.187 -27.852 1.00 95.50 547 ILE A CA 1
ATOM 4239 C C . ILE A 1 547 ? 7.812 2.834 -26.544 1.00 95.50 547 ILE A C 1
ATOM 4241 O O . ILE A 1 547 ? 8.194 2.140 -25.603 1.00 95.50 547 ILE A O 1
ATOM 4245 N N . ILE A 1 548 ? 7.744 4.156 -26.477 1.00 96.19 548 ILE A N 1
ATOM 4246 C CA . ILE A 1 548 ? 7.995 4.930 -25.264 1.00 96.19 548 ILE A CA 1
ATOM 4247 C C . ILE A 1 548 ? 6.677 5.509 -24.774 1.00 96.19 548 ILE A C 1
ATOM 4249 O O . ILE A 1 548 ? 5.983 6.128 -25.570 1.00 96.19 548 ILE A O 1
ATOM 4253 N N . GLY A 1 549 ? 6.361 5.350 -23.489 1.00 95.31 549 GLY A N 1
ATOM 4254 C CA . GLY A 1 549 ? 5.248 6.009 -22.806 1.00 95.31 549 GLY A CA 1
ATOM 4255 C C . GLY A 1 549 ? 5.741 6.876 -21.647 1.00 95.31 549 GLY A C 1
ATOM 4256 O O . GLY A 1 549 ? 6.525 6.412 -20.817 1.00 95.31 549 GLY A O 1
ATOM 4257 N N . SER A 1 550 ? 5.280 8.122 -21.574 1.00 93.81 550 SER A N 1
ATOM 4258 C CA . SER A 1 550 ? 5.659 9.086 -20.530 1.00 93.81 550 SER A CA 1
ATOM 4259 C C . SER A 1 550 ? 4.486 9.975 -20.131 1.00 93.81 550 SER A C 1
ATOM 4261 O O . SER A 1 550 ? 3.563 10.165 -20.922 1.00 93.81 550 SER A O 1
ATOM 4263 N N . ILE A 1 551 ? 4.568 10.574 -18.942 1.00 91.94 551 ILE A N 1
ATOM 4264 C CA . ILE A 1 551 ? 3.639 11.605 -18.471 1.00 91.94 551 ILE A CA 1
ATOM 4265 C C . ILE A 1 551 ? 4.373 12.944 -18.329 1.00 91.94 551 ILE A C 1
ATOM 4267 O O . ILE A 1 551 ? 5.479 12.990 -17.785 1.00 91.94 551 ILE A O 1
ATOM 4271 N N . ASP A 1 552 ? 3.783 14.024 -18.838 1.00 90.25 552 ASP A N 1
ATOM 4272 C CA . ASP A 1 552 ? 4.372 15.363 -18.745 1.00 90.25 552 ASP A CA 1
ATOM 4273 C C . ASP A 1 552 ? 4.057 16.069 -17.407 1.00 90.25 552 ASP A C 1
ATOM 4275 O O . ASP A 1 552 ? 3.529 15.481 -16.452 1.00 90.25 552 ASP A O 1
ATOM 4279 N N . ALA A 1 553 ? 4.462 17.336 -17.284 1.00 89.25 553 ALA A N 1
ATOM 4280 C CA . ALA A 1 553 ? 4.244 18.133 -16.076 1.00 89.25 553 ALA A CA 1
ATOM 4281 C C . ALA A 1 553 ? 2.768 18.496 -15.852 1.00 89.25 553 ALA A C 1
ATOM 4283 O O . ALA A 1 553 ? 2.369 18.773 -14.719 1.00 89.25 553 ALA A O 1
ATOM 4284 N N . GLU A 1 554 ? 1.963 18.442 -16.906 1.00 89.62 554 GLU A N 1
ATOM 4285 C CA . GLU A 1 554 ? 0.533 18.713 -16.936 1.00 89.62 554 GLU A CA 1
ATOM 4286 C C . GLU A 1 554 ? -0.317 17.447 -16.719 1.00 89.62 554 GLU A C 1
ATOM 4288 O O . GLU A 1 554 ? -1.547 17.521 -16.746 1.00 89.62 554 GLU A O 1
ATOM 4293 N N . ASN A 1 555 ? 0.323 16.308 -16.429 1.00 87.81 555 ASN A N 1
ATOM 4294 C CA . ASN A 1 555 ? -0.290 14.985 -16.292 1.00 87.81 555 ASN A CA 1
ATOM 4295 C C . ASN A 1 555 ? -0.936 14.464 -17.587 1.00 87.81 555 ASN A C 1
ATOM 4297 O O . ASN A 1 555 ? -1.885 13.679 -17.536 1.00 87.81 555 ASN A O 1
ATOM 4301 N N . VAL A 1 556 ? -0.433 14.890 -18.746 1.00 89.31 556 VAL A N 1
ATOM 4302 C CA . VAL A 1 556 ? -0.843 14.362 -20.046 1.00 89.31 556 VAL A CA 1
ATOM 4303 C C . VAL A 1 556 ? 0.091 13.221 -20.432 1.00 89.31 556 VAL A C 1
ATOM 4305 O O . VAL A 1 556 ? 1.315 13.368 -20.494 1.00 89.31 556 VAL A O 1
ATOM 4308 N N . THR A 1 557 ? -0.497 12.057 -20.699 1.00 91.25 557 THR A N 1
ATOM 4309 C CA . THR A 1 557 ? 0.246 10.876 -21.138 1.00 91.25 557 THR A CA 1
ATOM 4310 C C . THR A 1 557 ? 0.511 10.962 -22.645 1.00 91.25 557 THR A C 1
ATOM 4312 O O . THR A 1 557 ? -0.391 11.257 -23.428 1.00 91.25 557 THR A O 1
ATOM 4315 N N . SER A 1 558 ? 1.745 10.680 -23.065 1.00 91.56 558 SER A N 1
ATOM 4316 C CA . SER A 1 558 ? 2.186 10.662 -24.466 1.00 91.56 558 SER A CA 1
ATOM 4317 C C . SER A 1 558 ? 2.904 9.360 -24.810 1.00 91.56 558 SER A C 1
ATOM 4319 O O . SER A 1 558 ? 3.604 8.793 -23.967 1.00 91.56 558 SER A O 1
ATOM 4321 N N . THR A 1 559 ? 2.789 8.927 -26.071 1.00 93.25 559 THR A N 1
ATOM 4322 C CA . THR A 1 559 ? 3.588 7.828 -26.627 1.00 93.25 559 THR A CA 1
ATOM 4323 C C . THR A 1 559 ? 4.366 8.196 -27.866 1.00 93.25 559 THR A C 1
ATOM 4325 O O . THR A 1 559 ? 3.903 8.964 -28.710 1.00 93.25 559 THR A O 1
ATOM 4328 N N . TYR A 1 560 ? 5.517 7.548 -28.012 1.00 93.88 560 TYR A N 1
ATOM 4329 C CA . TYR A 1 560 ? 6.412 7.705 -29.144 1.00 93.88 560 TYR A CA 1
ATOM 4330 C C . TYR A 1 560 ? 6.803 6.326 -29.671 1.00 93.88 560 TYR A C 1
ATOM 4332 O O . TYR A 1 560 ? 7.434 5.542 -28.962 1.00 93.88 560 TYR A O 1
ATOM 4340 N N . ASP A 1 561 ? 6.443 6.035 -30.920 1.00 94.44 561 ASP A N 1
ATOM 4341 C CA . ASP A 1 561 ? 7.013 4.906 -31.650 1.00 94.44 561 ASP A CA 1
ATOM 4342 C C . ASP A 1 561 ? 8.439 5.271 -32.072 1.00 94.44 561 ASP A C 1
ATOM 4344 O O . ASP A 1 561 ? 8.648 6.249 -32.795 1.00 94.44 561 ASP A O 1
ATOM 4348 N N . LEU A 1 562 ? 9.421 4.483 -31.638 1.00 95.12 562 LEU A N 1
ATOM 4349 C CA . LEU A 1 562 ? 10.793 4.603 -32.115 1.00 95.12 562 LEU A CA 1
ATOM 4350 C C . LEU A 1 562 ? 10.980 3.766 -33.379 1.00 95.12 562 LEU A C 1
ATOM 4352 O O . LEU A 1 562 ? 10.614 2.588 -33.427 1.00 95.12 562 LEU A O 1
ATOM 4356 N N . GLN A 1 563 ? 11.585 4.378 -34.392 1.00 92.12 563 GLN A N 1
ATOM 4357 C CA . GLN A 1 563 ? 12.052 3.713 -35.603 1.00 92.12 563 GLN A CA 1
ATOM 4358 C C . GLN A 1 563 ? 13.546 3.409 -35.520 1.00 92.12 563 GLN A C 1
ATOM 4360 O O . GLN A 1 563 ? 14.284 4.003 -34.736 1.00 92.12 563 GLN A O 1
ATOM 4365 N N . GLU A 1 564 ? 13.987 2.458 -36.337 1.00 94.56 564 GLU A N 1
ATOM 4366 C CA . GLU A 1 564 ? 15.386 2.051 -36.415 1.00 94.56 564 GLU A CA 1
ATOM 4367 C C . GLU A 1 564 ? 16.312 3.256 -36.652 1.00 94.56 564 GLU A C 1
ATOM 4369 O O . GLU A 1 564 ? 16.094 4.061 -37.560 1.00 94.56 564 GLU A O 1
ATOM 4374 N N . GLY A 1 565 ? 17.337 3.385 -35.810 1.00 93.50 565 GLY A N 1
ATOM 4375 C CA . GLY A 1 565 ? 18.301 4.482 -35.819 1.00 93.50 565 GLY A CA 1
ATOM 4376 C C . GLY A 1 565 ? 17.857 5.752 -35.088 1.00 93.50 565 GLY A C 1
ATOM 4377 O O . GLY A 1 565 ? 18.680 6.655 -34.946 1.00 93.50 565 GLY A O 1
ATOM 4378 N N . GLN A 1 566 ? 16.607 5.844 -34.617 1.00 97.12 566 GLN A N 1
ATOM 4379 C CA . GLN A 1 566 ? 16.142 7.001 -33.848 1.00 97.12 566 GLN A CA 1
ATOM 4380 C C . GLN A 1 566 ? 16.595 6.943 -32.391 1.00 97.12 566 GLN A C 1
ATOM 4382 O O . GLN A 1 566 ? 16.685 5.869 -31.783 1.00 97.12 566 GLN A O 1
ATOM 4387 N N . THR A 1 567 ? 16.789 8.127 -31.813 1.00 97.94 567 THR A N 1
ATOM 4388 C CA . THR A 1 567 ? 17.112 8.292 -30.394 1.00 97.94 567 THR A CA 1
ATOM 4389 C C . THR A 1 567 ? 16.068 9.161 -29.708 1.00 97.94 567 THR A C 1
ATOM 4391 O O . THR A 1 567 ? 15.884 10.329 -30.051 1.00 97.94 567 THR A O 1
ATOM 4394 N N . ALA A 1 568 ? 15.440 8.627 -28.665 1.00 97.88 568 ALA A N 1
ATOM 4395 C CA . ALA A 1 568 ? 14.693 9.423 -27.707 1.00 97.88 568 ALA A CA 1
ATOM 4396 C C . ALA A 1 568 ? 15.632 9.988 -26.640 1.00 97.88 568 ALA A C 1
ATOM 4398 O O . ALA A 1 568 ? 16.445 9.260 -26.074 1.00 97.88 568 ALA A O 1
ATOM 4399 N N . ARG A 1 569 ? 15.497 11.277 -26.332 1.00 97.88 569 ARG A N 1
ATOM 4400 C CA . ARG A 1 569 ? 16.133 11.938 -25.188 1.00 97.88 569 ARG A CA 1
ATOM 4401 C C . ARG A 1 569 ? 15.072 12.278 -24.157 1.00 97.88 569 ARG A C 1
ATOM 4403 O O . ARG A 1 569 ? 14.108 12.968 -24.491 1.00 97.88 569 ARG A O 1
ATOM 4410 N N . ILE A 1 570 ? 15.280 11.806 -22.938 1.00 97.50 570 ILE A N 1
ATOM 4411 C CA . ILE A 1 570 ? 14.382 11.927 -21.794 1.00 97.50 570 ILE A CA 1
ATOM 4412 C C . ILE A 1 570 ? 15.039 12.859 -20.779 1.00 97.50 570 ILE A C 1
ATOM 4414 O O . ILE A 1 570 ? 16.204 12.670 -20.428 1.00 97.50 570 ILE A O 1
ATOM 4418 N N . ASN A 1 571 ? 14.281 13.843 -20.305 1.00 96.12 571 ASN A N 1
ATOM 4419 C CA . ASN A 1 571 ? 14.655 14.716 -19.201 1.00 96.12 571 ASN A CA 1
ATOM 4420 C C . ASN A 1 571 ? 13.569 14.617 -18.129 1.00 96.12 571 ASN A C 1
ATOM 4422 O O . ASN A 1 571 ? 12.458 15.107 -18.340 1.00 96.12 571 ASN A O 1
ATOM 4426 N N . ASP A 1 572 ? 13.895 13.978 -17.009 1.00 93.94 572 ASP A N 1
ATOM 4427 C CA . ASP A 1 572 ? 12.947 13.675 -15.935 1.00 93.94 572 ASP A CA 1
ATOM 4428 C C . ASP A 1 572 ? 12.563 14.919 -15.127 1.00 93.94 572 ASP A C 1
ATOM 4430 O O . ASP A 1 572 ? 11.388 15.125 -14.836 1.00 93.94 572 ASP A O 1
ATOM 4434 N N . ASP A 1 573 ? 13.522 15.817 -14.872 1.00 93.62 573 ASP A N 1
ATOM 4435 C CA . ASP A 1 573 ? 13.273 17.074 -14.149 1.00 93.62 573 ASP A CA 1
ATOM 4436 C C . ASP A 1 573 ? 12.281 17.966 -14.905 1.00 93.62 573 ASP A C 1
ATOM 4438 O O . ASP A 1 573 ? 11.401 18.594 -14.318 1.00 93.62 573 ASP A O 1
ATOM 4442 N N . ALA A 1 574 ? 12.431 18.024 -16.230 1.00 93.12 574 ALA A N 1
ATOM 4443 C CA . ALA A 1 574 ? 11.538 18.771 -17.105 1.00 93.12 574 ALA A CA 1
ATOM 4444 C C . ALA A 1 574 ? 10.296 17.968 -17.521 1.00 93.12 574 ALA A C 1
ATOM 4446 O O . ALA A 1 574 ? 9.409 18.542 -18.147 1.00 93.12 574 ALA A O 1
ATOM 4447 N N . LYS A 1 575 ? 10.246 16.661 -17.223 1.00 93.00 575 LYS A N 1
ATOM 4448 C CA . LYS A 1 575 ? 9.243 15.705 -17.718 1.00 93.00 575 LYS A CA 1
ATOM 4449 C C . LYS A 1 575 ? 9.022 15.791 -19.233 1.00 93.00 575 LYS A C 1
ATOM 4451 O O . LYS A 1 575 ? 7.898 15.916 -19.711 1.00 93.00 575 LYS A O 1
ATOM 4456 N N . THR A 1 576 ? 10.110 15.755 -20.005 1.00 94.12 576 THR A N 1
ATOM 4457 C CA . THR A 1 576 ? 10.052 15.860 -21.476 1.00 94.12 576 THR A CA 1
ATOM 4458 C C . THR A 1 576 ? 10.720 14.686 -22.178 1.00 94.12 576 THR A C 1
ATOM 4460 O O . THR A 1 576 ? 11.728 14.152 -21.713 1.00 94.12 576 THR A O 1
ATOM 4463 N N . VAL A 1 577 ? 10.180 14.338 -23.350 1.00 95.75 577 VAL A N 1
ATOM 4464 C CA . VAL A 1 577 ? 10.745 13.358 -24.284 1.00 95.75 577 VAL A CA 1
ATOM 4465 C C . VAL A 1 577 ? 10.863 13.999 -25.668 1.00 95.75 577 VAL A C 1
ATOM 4467 O O . VAL A 1 577 ? 9.920 14.620 -26.159 1.00 95.75 577 VAL A O 1
ATOM 4470 N N . SER A 1 578 ? 12.024 13.863 -26.314 1.00 96.00 578 SER A N 1
ATOM 4471 C CA . SER A 1 578 ? 12.257 14.340 -27.687 1.00 96.00 578 SER A CA 1
ATOM 4472 C C . SER A 1 578 ? 12.886 13.255 -28.556 1.00 96.00 578 SER A C 1
ATOM 4474 O O . SER A 1 578 ? 13.838 12.610 -28.125 1.00 96.00 578 SER A O 1
ATOM 4476 N N . ILE A 1 579 ? 12.367 13.060 -29.769 1.00 96.31 579 ILE A N 1
ATOM 4477 C CA . ILE A 1 579 ? 12.835 12.040 -30.720 1.00 96.31 579 ILE A CA 1
ATOM 4478 C C . ILE A 1 579 ? 13.699 12.704 -31.798 1.00 96.31 579 ILE A C 1
ATOM 4480 O O . ILE A 1 579 ? 13.301 13.742 -32.335 1.00 96.31 579 ILE A O 1
ATOM 4484 N N . HIS A 1 580 ? 14.859 12.113 -32.102 1.00 93.31 580 HIS A N 1
ATOM 4485 C CA . HIS A 1 580 ? 15.840 12.594 -33.087 1.00 93.31 580 HIS A CA 1
ATOM 4486 C C . HIS A 1 580 ? 16.167 11.533 -34.127 1.00 93.31 580 HIS A C 1
ATOM 4488 O O . HIS A 1 580 ? 16.194 10.336 -33.754 1.00 93.31 580 HIS A O 1
#

Secondary structure (DSSP, 8-state):
-HHHHHHHHHHHHHHHHHHHHHHHHHHHS----TTHHHHHTTEEPPEEEEEEEGGGTTSS-S--TTT-SEEEEEEEEBPTTS-B--EEETTEE-HHHHHHTSHHHHHHHHHHHHTT-EEEEEEEE--HHHHHHHHHSHHHHHHHHHHHHHHHHHHHT--EEEEEE---S---HHHHHHHHHHHHHHHHHHHHTT--EEEEEE-TTTTTS--S--HHHHHHH-SEEEE----SS-TT-SB---SS-SS-TTTT-SS-HHHHHHHHHHHS-GGGEEEEEESEEEEEEESS-STTPBEEEEEEEEEEHHHHHHHHTT-TT-EEEEETTTTEEEEEEE-SSTT-EEEEE---HHHHHHHHHHHHHTT-SEEEEETTT-STTTTTHHHHHHHH--EE--S-------TT--------PPPPTTS--EEEEEEES-EEEE-TT-SSPEEPSS--EE-TT-EEEE-TT-EEEEEETTTEEEEE-TT-EEEEEE--TT-EEEEEEEEEEEEEES-TTS-EEEEETTEEEEEEEEEEEEEEETTEEEEEEEEEEEEEEEE-TTS-EEEEEEPTT-EEEEETTTTEEEE-